Protein AF-A0A1N6HPN6-F1 (afdb_monomer_lite)

Foldseek 3Di:
DYDDDDDDDDDDDDPPDDDPPVVVVVVVVVVVVVVVVPPPDDDPVVVVVVVVVVVVVVVVVVVVVVVVVVVPDDDDDDDDDDDDDDDPDPVPVVVVVVVVVPVPPPPPDDPPPLFFFKKAKWFADAQDPDDLVNVQQLQVVFADDDDDLQDQKDKGKDPPVNPRGQWDDDPQKIKGKIKMKGFPDDPVNLVVVLVVVQVVVCVVVVHHDDPVRSVVSSVVSCRVCSSVTDIDMDIKMWMARSRLGIIIISDPDPVVVVVVVVSVCNRDPPRRIGHFAAPAQPQVLVLVCLLVVHDPPQKDFDQWWKWFAPPPPGDIDITDRHDRDNVVSNVSVVVRIITAWTWMDGNQAWIWIQGRRRMTHRIDGHVVLVVVQDPPQPDPVSSSNRVVCSNCVVVSVVVQVVRVSSVHTPVVVVVVVVVD

Radius of gyration: 30.9 Å; chains: 1; bounding box: 87×101×61 Å

Structure (mmCIF, N/CA/C/O backbone):
data_AF-A0A1N6HPN6-F1
#
_entry.id   AF-A0A1N6HPN6-F1
#
loop_
_atom_site.group_PDB
_atom_site.id
_atom_site.type_symbol
_atom_site.label_atom_id
_atom_site.label_alt_id
_atom_site.label_comp_id
_atom_site.label_asym_id
_atom_site.label_entity_id
_atom_site.label_seq_id
_atom_site.pdbx_PDB_ins_code
_atom_site.Cartn_x
_atom_site.Cartn_y
_atom_site.Cartn_z
_atom_site.occupancy
_atom_site.B_iso_or_equiv
_atom_site.auth_seq_id
_atom_site.auth_comp_id
_atom_site.auth_asym_id
_atom_site.auth_atom_id
_atom_site.pdbx_PDB_model_num
ATOM 1 N N . MET A 1 1 ? -48.524 -76.871 -8.755 1.00 36.19 1 MET A N 1
ATOM 2 C CA . MET A 1 1 ? -48.313 -77.148 -7.320 1.00 36.19 1 MET A CA 1
ATOM 3 C C . MET A 1 1 ? -47.974 -75.815 -6.684 1.00 36.19 1 MET A C 1
ATOM 5 O O . MET A 1 1 ? -47.022 -75.206 -7.129 1.00 36.19 1 MET A O 1
ATOM 9 N N . GLY A 1 2 ? -48.737 -75.224 -5.788 1.00 30.66 2 GLY A N 1
ATOM 10 C CA . GLY A 1 2 ? -49.851 -75.700 -4.989 1.00 30.66 2 GLY A CA 1
ATOM 11 C C . GLY A 1 2 ? -49.917 -74.746 -3.798 1.00 30.66 2 GLY A C 1
ATOM 12 O O . GLY A 1 2 ? -48.908 -74.622 -3.123 1.00 30.66 2 GLY A O 1
ATOM 13 N N . GLU A 1 3 ? -51.080 -74.102 -3.620 1.00 28.06 3 GLU A N 1
ATOM 14 C CA . GLU A 1 3 ? -51.637 -73.636 -2.331 1.00 28.06 3 GLU A CA 1
ATOM 15 C C . GLU A 1 3 ? -50.855 -72.577 -1.526 1.00 28.06 3 GLU A C 1
ATOM 17 O O . GLU A 1 3 ? -49.642 -72.507 -1.554 1.00 28.06 3 GLU A O 1
ATOM 22 N N . ASN A 1 4 ? -51.431 -71.698 -0.708 1.00 27.72 4 ASN A N 1
ATOM 23 C CA . ASN A 1 4 ? -52.776 -71.210 -0.383 1.00 27.72 4 ASN A CA 1
ATOM 24 C C . ASN A 1 4 ? -52.466 -69.878 0.358 1.00 27.72 4 ASN A C 1
ATOM 26 O O . ASN A 1 4 ? -51.587 -69.853 1.212 1.00 27.72 4 ASN A O 1
ATOM 30 N N . ARG A 1 5 ? -53.013 -68.712 -0.015 1.00 27.20 5 ARG A N 1
ATOM 31 C CA . ARG A 1 5 ? -54.228 -68.125 0.600 1.00 27.20 5 ARG A CA 1
ATOM 32 C C . ARG A 1 5 ? -54.176 -68.167 2.141 1.00 27.20 5 ARG A C 1
ATOM 34 O O . ARG A 1 5 ? -54.394 -69.228 2.711 1.00 27.20 5 ARG A O 1
ATOM 41 N N . ARG A 1 6 ? -53.937 -67.053 2.842 1.00 29.41 6 ARG A N 1
ATOM 42 C CA . ARG A 1 6 ? -54.926 -66.104 3.437 1.00 29.41 6 ARG A CA 1
ATOM 43 C C . ARG A 1 6 ? -54.195 -65.447 4.637 1.00 29.41 6 ARG A C 1
ATOM 45 O O . ARG A 1 6 ? -53.324 -66.096 5.192 1.00 29.41 6 ARG A O 1
ATOM 52 N N . ASP A 1 7 ? -54.444 -64.232 5.115 1.00 26.91 7 ASP A N 1
ATOM 53 C CA . ASP A 1 7 ? -55.637 -63.390 5.080 1.00 26.91 7 ASP A CA 1
ATOM 54 C C . ASP A 1 7 ? -55.260 -61.945 5.508 1.00 26.91 7 ASP A C 1
ATOM 56 O O . ASP A 1 7 ? -54.503 -61.796 6.459 1.00 26.91 7 ASP A O 1
ATOM 60 N N . ARG A 1 8 ? -55.883 -60.948 4.842 1.00 27.83 8 ARG A N 1
ATOM 61 C CA . ARG A 1 8 ? -56.354 -59.605 5.307 1.00 27.83 8 ARG A CA 1
ATOM 62 C C . ARG A 1 8 ? -55.318 -58.622 5.893 1.00 27.83 8 ARG A C 1
ATOM 64 O O . ARG A 1 8 ? -54.552 -58.973 6.764 1.00 27.83 8 ARG A O 1
ATOM 71 N N . GLY A 1 9 ? -55.274 -57.337 5.544 1.00 25.86 9 GLY A N 1
ATOM 72 C CA . GLY A 1 9 ? -56.288 -56.362 5.117 1.00 25.86 9 GLY A CA 1
ATOM 73 C C . GLY A 1 9 ? -55.718 -54.934 5.353 1.00 25.86 9 GLY A C 1
ATOM 74 O O . GLY A 1 9 ? -54.540 -54.836 5.660 1.00 25.86 9 GLY A O 1
ATOM 75 N N . PRO A 1 10 ? -56.488 -53.840 5.199 1.00 33.22 10 PRO A N 1
ATOM 76 C CA . PRO A 1 10 ? -56.170 -52.707 4.306 1.00 33.22 10 PRO A CA 1
ATOM 77 C C . PRO A 1 10 ? -55.667 -51.404 4.985 1.00 33.22 10 PRO A C 1
ATOM 79 O O . PRO A 1 10 ? -55.597 -51.339 6.204 1.00 33.22 10 PRO A O 1
ATOM 82 N N . ALA A 1 11 ? -55.462 -50.364 4.151 1.00 26.33 11 ALA A N 1
ATOM 83 C CA . ALA A 1 11 ? -55.149 -48.940 4.430 1.00 26.33 11 ALA A CA 1
ATOM 84 C C . ALA A 1 11 ? -53.634 -48.644 4.506 1.00 26.33 11 ALA A C 1
ATOM 86 O O . ALA A 1 11 ? -52.929 -49.265 5.280 1.00 26.33 11 ALA A O 1
ATOM 87 N N . LEU A 1 12 ? -52.998 -47.788 3.692 1.00 36.19 12 LEU A N 1
ATOM 88 C CA . LEU A 1 12 ? -53.419 -46.536 3.040 1.00 36.19 12 LEU A CA 1
ATOM 89 C C . LEU A 1 12 ? -54.070 -45.541 4.007 1.00 36.19 12 LEU A C 1
ATOM 91 O O . LEU A 1 12 ? -55.179 -45.076 3.779 1.00 36.19 12 LEU A O 1
ATOM 95 N N . GLN A 1 13 ? -53.358 -45.262 5.095 1.00 33.12 13 GLN A N 1
ATOM 96 C CA . GLN A 1 13 ? -53.254 -44.007 5.853 1.00 33.12 13 GLN A CA 1
ATOM 97 C C . GLN A 1 13 ? -52.327 -44.317 7.047 1.00 33.12 13 GLN A C 1
ATOM 99 O O . GLN A 1 13 ? -52.226 -45.475 7.425 1.00 33.12 13 GLN A O 1
ATOM 104 N N . ASP A 1 14 ? -51.608 -43.324 7.569 1.00 29.41 14 ASP A N 1
ATOM 105 C CA . ASP A 1 14 ? -50.598 -43.430 8.647 1.00 29.41 14 ASP A CA 1
ATOM 106 C C . ASP A 1 14 ? -49.154 -43.752 8.207 1.00 29.41 14 ASP A C 1
ATOM 108 O O . ASP A 1 14 ? -48.564 -44.766 8.561 1.00 29.41 14 ASP A O 1
ATOM 112 N N . PHE A 1 15 ? -48.541 -42.828 7.458 1.00 27.34 15 PHE A N 1
ATOM 113 C CA . PHE A 1 15 ? -47.074 -42.640 7.446 1.00 27.34 15 PHE A CA 1
ATOM 114 C C . PHE A 1 15 ? -46.704 -41.146 7.390 1.00 27.34 15 PHE A C 1
ATOM 116 O O . PHE A 1 15 ? -45.756 -40.717 6.737 1.00 27.34 15 PHE A O 1
ATOM 123 N N . LEU A 1 16 ? -47.508 -40.337 8.078 1.00 30.50 16 LEU A N 1
ATOM 124 C CA . LEU A 1 16 ? -47.209 -38.952 8.420 1.00 30.50 16 LEU A CA 1
ATOM 125 C C . LEU A 1 16 ? -47.443 -38.817 9.918 1.00 30.50 16 LEU A C 1
ATOM 127 O O . LEU A 1 16 ? -48.523 -38.398 10.305 1.00 30.50 16 LEU A O 1
ATOM 131 N N . LEU A 1 17 ? -46.488 -39.268 10.729 1.00 35.94 17 LEU A N 1
ATOM 132 C CA . LEU A 1 17 ? -46.284 -38.931 12.146 1.00 35.94 17 LEU A CA 1
ATOM 133 C C . LEU A 1 17 ? -45.116 -39.803 12.639 1.00 35.94 17 LEU A C 1
ATOM 135 O O . LEU A 1 17 ? -45.166 -41.014 12.461 1.00 35.94 17 LEU A O 1
ATOM 139 N N . PHE A 1 18 ? -44.112 -39.169 13.255 1.00 25.83 18 PHE A N 1
ATOM 140 C CA . PHE A 1 18 ? -42.723 -39.600 13.537 1.00 25.83 18 PHE A CA 1
ATOM 141 C C . PHE A 1 18 ? -41.719 -39.205 12.436 1.00 25.83 18 PHE A C 1
ATOM 143 O O . PHE A 1 18 ? -41.789 -39.704 11.323 1.00 25.83 18 PHE A O 1
ATOM 150 N N . ASP A 1 19 ? -40.759 -38.301 12.644 1.00 31.11 19 ASP A N 1
ATOM 151 C CA . ASP A 1 19 ? -40.188 -37.790 13.895 1.00 31.11 19 ASP A CA 1
ATOM 152 C C . ASP A 1 19 ? -39.853 -36.290 13.757 1.00 31.11 19 ASP A C 1
ATOM 154 O O . ASP A 1 19 ? -38.798 -35.886 13.273 1.00 31.11 19 ASP A O 1
ATOM 158 N N . SER A 1 20 ? -40.825 -35.450 14.125 1.00 30.67 20 SER A N 1
ATOM 159 C CA . SER A 1 20 ? -40.694 -33.994 14.268 1.00 30.67 20 SER A CA 1
ATOM 160 C C . SER A 1 20 ? -40.372 -33.580 15.710 1.00 30.67 20 SER A C 1
ATOM 162 O O . SER A 1 20 ? -40.267 -32.387 15.979 1.00 30.67 20 SER A O 1
ATOM 164 N N . ALA A 1 21 ? -40.241 -34.543 16.632 1.00 33.97 21 ALA A N 1
ATOM 165 C CA . ALA A 1 21 ? -40.061 -34.292 18.060 1.00 33.97 21 ALA A CA 1
ATOM 166 C C . ALA A 1 21 ? -38.585 -34.055 18.425 1.00 33.97 21 ALA A C 1
ATOM 168 O O . ALA A 1 21 ? -38.277 -33.180 19.229 1.00 33.97 21 ALA A O 1
ATOM 169 N N . GLN A 1 22 ? -37.644 -34.740 17.765 1.00 33.50 22 GLN A N 1
ATOM 170 C CA . GLN A 1 22 ? -36.213 -34.525 18.035 1.00 33.50 22 GLN A CA 1
ATOM 171 C C . GLN A 1 22 ? -35.651 -33.227 17.431 1.00 33.50 22 GLN A C 1
ATOM 173 O O . GLN A 1 22 ? -34.689 -32.662 17.946 1.00 33.50 22 GLN A O 1
ATOM 178 N N . VAL A 1 23 ? -36.275 -32.708 16.368 1.00 33.47 23 VAL A N 1
ATOM 179 C CA . VAL A 1 23 ? -35.916 -31.403 15.782 1.00 33.47 23 VAL A CA 1
ATOM 180 C C . VAL A 1 23 ? -36.544 -30.249 16.574 1.00 33.47 23 VAL A C 1
ATOM 182 O O . VAL A 1 23 ? -35.951 -29.172 16.654 1.00 33.47 23 VAL A O 1
ATOM 185 N N . SER A 1 24 ? -37.705 -30.461 17.210 1.00 32.69 24 SER A N 1
ATOM 186 C CA . SER A 1 24 ? -38.318 -29.443 18.069 1.00 32.69 24 SER A CA 1
ATOM 187 C C . SER A 1 24 ? -37.539 -29.219 19.364 1.00 32.69 24 SER A C 1
ATOM 189 O O . SER A 1 24 ? -37.390 -28.059 19.748 1.00 32.69 24 SER A O 1
ATOM 191 N N . ASP A 1 25 ? -36.972 -30.270 19.968 1.00 33.78 25 ASP A N 1
ATOM 192 C CA . ASP A 1 25 ? -36.223 -30.167 21.232 1.00 33.78 25 ASP A CA 1
ATOM 193 C C . ASP A 1 25 ? -34.905 -29.394 21.069 1.00 33.78 25 ASP A C 1
ATOM 195 O O . ASP A 1 25 ? -34.678 -28.423 21.792 1.00 33.78 25 ASP A O 1
ATOM 199 N N . LEU A 1 26 ? -34.116 -29.692 20.029 1.00 32.66 26 LEU A N 1
ATOM 200 C CA . LEU A 1 26 ? -32.890 -28.945 19.696 1.00 32.66 26 LEU A CA 1
ATOM 201 C C . LEU A 1 26 ? -33.168 -27.482 19.310 1.00 32.66 26 LEU A C 1
ATOM 203 O O . LEU A 1 26 ? -32.359 -26.597 19.581 1.00 32.66 26 LEU A O 1
ATOM 207 N N . SER A 1 27 ? -34.328 -27.202 18.703 1.00 36.03 27 SER A N 1
ATOM 208 C CA . SER A 1 27 ? -34.744 -25.824 18.418 1.00 36.03 27 SER A CA 1
ATOM 209 C C . SER A 1 27 ? -35.215 -25.082 19.672 1.00 36.03 27 SER A C 1
ATOM 211 O O . SER A 1 27 ? -35.110 -23.860 19.728 1.00 36.03 27 SER A O 1
ATOM 213 N N . SER A 1 28 ? -35.734 -25.797 20.675 1.00 34.75 28 SER A N 1
ATOM 214 C CA . SER A 1 28 ? -36.243 -25.210 21.916 1.00 34.75 28 SER A CA 1
ATOM 215 C C . SER A 1 28 ? -35.120 -24.822 22.880 1.00 34.75 28 SER A C 1
ATOM 217 O O . SER A 1 28 ? -35.205 -23.761 23.496 1.00 34.75 28 SER A O 1
ATOM 219 N N . GLU A 1 29 ? -34.032 -25.598 22.922 1.00 38.34 29 GLU A N 1
ATOM 220 C CA . GLU A 1 29 ? -32.831 -25.282 23.706 1.00 38.34 29 GLU A CA 1
ATOM 221 C C . GLU A 1 29 ? -32.075 -24.086 23.109 1.00 38.34 29 GLU A C 1
ATOM 223 O O . GLU A 1 29 ? -31.783 -23.133 23.826 1.00 38.34 29 GLU A O 1
ATOM 228 N N . LEU A 1 30 ? -31.897 -24.042 21.780 1.00 36.31 30 LEU A N 1
ATOM 229 C CA . LEU A 1 30 ? -31.347 -22.869 21.078 1.00 36.31 30 LEU A CA 1
ATOM 230 C C . LEU A 1 30 ? -32.235 -21.624 21.230 1.00 36.31 30 LEU A C 1
ATOM 232 O O . LEU A 1 30 ? -31.726 -20.516 21.372 1.00 36.31 30 LEU A O 1
ATOM 236 N N . ARG A 1 31 ? -33.566 -21.782 21.253 1.00 33.94 31 ARG A N 1
ATOM 237 C CA . ARG A 1 31 ? -34.498 -20.675 21.530 1.00 33.94 31 ARG A CA 1
ATOM 238 C C . ARG A 1 31 ? -34.437 -20.208 22.980 1.00 33.94 31 ARG A C 1
ATOM 240 O O . ARG A 1 31 ? -34.591 -19.015 23.198 1.00 33.94 31 ARG A O 1
ATOM 247 N N . GLN A 1 32 ? -34.216 -21.089 23.956 1.00 36.88 32 GLN A N 1
ATOM 248 C CA . GLN A 1 32 ? -34.029 -20.687 25.353 1.00 36.88 32 GLN A CA 1
ATOM 249 C C . GLN A 1 32 ? -32.686 -19.989 25.570 1.00 36.88 32 GLN A C 1
ATOM 251 O O . GLN A 1 32 ? -32.647 -18.999 26.294 1.00 36.88 32 GLN A O 1
ATOM 256 N N . GLU A 1 33 ? -31.617 -20.430 24.907 1.00 36.09 33 GLU A N 1
ATOM 257 C CA . GLU A 1 33 ? -30.289 -19.814 25.012 1.00 36.09 33 GLU A CA 1
ATOM 258 C C . GLU A 1 33 ? -30.236 -18.441 24.314 1.00 36.09 33 GLU A C 1
ATOM 260 O O . GLU A 1 33 ? -29.724 -17.472 24.880 1.00 36.09 33 GLU A O 1
ATOM 265 N N . VAL A 1 34 ? -30.884 -18.314 23.148 1.00 35.84 34 VAL A N 1
ATOM 266 C CA . VAL A 1 34 ? -31.079 -17.030 22.456 1.00 35.84 34 VAL A CA 1
ATOM 267 C C . VAL A 1 34 ? -32.047 -16.129 23.235 1.00 35.84 34 VAL A C 1
ATOM 269 O O . VAL A 1 34 ? -31.750 -14.953 23.425 1.00 35.84 34 VAL A O 1
ATOM 272 N N . ALA A 1 35 ? -33.155 -16.639 23.787 1.00 33.97 35 ALA A N 1
ATOM 273 C CA . ALA A 1 35 ? -34.088 -15.838 24.594 1.00 33.97 35 ALA A CA 1
ATOM 274 C C . ALA A 1 35 ? -33.480 -15.359 25.927 1.00 33.97 35 ALA A C 1
ATOM 276 O O . ALA A 1 35 ? -33.762 -14.240 26.352 1.00 33.97 35 ALA A O 1
ATOM 277 N N . LEU A 1 36 ? -32.598 -16.148 26.554 1.00 36.84 36 LEU A N 1
ATOM 278 C CA . LEU A 1 36 ? -31.850 -15.742 27.751 1.00 36.84 36 LEU A CA 1
ATOM 279 C C . LEU A 1 36 ? -30.813 -14.645 27.453 1.00 36.84 36 LEU A C 1
ATOM 281 O O . LEU A 1 36 ? -30.516 -13.844 28.338 1.00 36.84 36 LEU A O 1
ATOM 285 N N . GLN A 1 37 ? -30.317 -14.551 26.214 1.00 36.16 37 GLN A N 1
ATOM 286 C CA . GLN A 1 37 ? -29.454 -13.453 25.752 1.00 36.16 37 GLN A CA 1
ATOM 287 C C . GLN A 1 37 ? -30.226 -12.248 25.172 1.00 36.16 37 GLN A C 1
ATOM 289 O O . GLN A 1 37 ? -29.636 -11.183 24.995 1.00 36.16 37 GLN A O 1
ATOM 294 N N . THR A 1 38 ? -31.540 -12.367 24.936 1.00 32.62 38 THR A N 1
ATOM 295 C CA . THR A 1 38 ? -32.367 -11.336 24.264 1.00 32.62 38 THR A CA 1
ATOM 296 C C . THR A 1 38 ? -33.206 -10.475 25.225 1.00 32.62 38 THR A C 1
ATOM 298 O O . THR A 1 38 ? -33.993 -9.642 24.791 1.00 32.62 38 THR A O 1
ATOM 301 N N . LEU A 1 39 ? -33.008 -10.552 26.545 1.00 31.59 39 LEU A N 1
ATOM 302 C CA . LEU A 1 39 ? -33.746 -9.715 27.515 1.00 31.59 39 LEU A CA 1
ATOM 303 C C . LEU A 1 39 ? -33.345 -8.215 27.551 1.00 31.59 39 LEU A C 1
ATOM 305 O O . LEU A 1 39 ? -33.548 -7.554 28.567 1.00 31.59 39 LEU A O 1
ATOM 309 N N . VAL A 1 40 ? -32.790 -7.639 26.473 1.00 38.69 40 VAL A N 1
ATOM 310 C CA . VAL A 1 40 ? -32.398 -6.206 26.424 1.00 38.69 40 VAL A CA 1
ATOM 311 C C . VAL A 1 40 ? -32.858 -5.471 25.149 1.00 38.69 40 VAL A C 1
ATOM 313 O O . VAL A 1 40 ? -32.555 -4.292 24.980 1.00 38.69 40 VAL A O 1
ATOM 316 N N . PHE A 1 41 ? -33.626 -6.097 24.253 1.00 33.41 41 PHE A N 1
ATOM 317 C CA . PHE A 1 41 ? -34.108 -5.420 23.041 1.00 33.41 41 PHE A CA 1
ATOM 318 C C . PHE A 1 41 ? -35.591 -5.694 22.794 1.00 33.41 41 PHE A C 1
ATOM 320 O O . PHE A 1 41 ? -35.979 -6.804 22.451 1.00 33.41 41 PHE A O 1
ATOM 327 N N . ASP A 1 42 ? -36.403 -4.655 22.972 1.00 31.78 42 ASP A N 1
ATOM 328 C CA . ASP A 1 42 ? -37.868 -4.700 22.939 1.00 31.78 42 ASP A CA 1
ATOM 329 C C . ASP A 1 42 ? -38.410 -4.208 21.581 1.00 31.78 42 ASP A C 1
ATOM 331 O O . ASP A 1 42 ? -39.274 -3.338 21.518 1.00 31.78 42 ASP A O 1
ATOM 335 N N . ASP A 1 43 ? -37.856 -4.706 20.466 1.00 37.84 43 ASP A N 1
ATOM 336 C CA . ASP A 1 43 ? -38.357 -4.334 19.137 1.00 37.84 43 ASP A CA 1
ATOM 337 C C . ASP A 1 43 ? -38.180 -5.452 18.093 1.00 37.84 43 ASP A C 1
ATOM 339 O O . ASP A 1 43 ? -37.071 -5.777 17.657 1.00 37.84 43 ASP A O 1
ATOM 343 N N . ALA A 1 44 ? -39.299 -6.059 17.686 1.00 35.28 44 ALA A N 1
ATOM 344 C CA . ALA A 1 44 ? -39.351 -7.227 16.801 1.00 35.28 44 ALA A CA 1
ATOM 345 C C . ALA A 1 44 ? -38.849 -6.943 15.371 1.00 35.28 44 ALA A C 1
ATOM 347 O O . ALA A 1 44 ? -38.465 -7.867 14.660 1.00 35.28 44 ALA A O 1
ATOM 348 N N . ALA A 1 45 ? -38.793 -5.672 14.960 1.00 36.81 45 ALA A N 1
ATOM 349 C CA . ALA A 1 45 ? -38.325 -5.277 13.631 1.00 36.81 45 ALA A CA 1
ATOM 350 C C . ALA A 1 45 ? -36.797 -5.397 13.455 1.00 36.81 45 ALA A C 1
ATOM 352 O O . ALA A 1 45 ? -36.322 -5.591 12.339 1.00 36.81 45 ALA A O 1
ATOM 353 N N . VAL A 1 46 ? -36.023 -5.321 14.545 1.00 38.91 46 VAL A N 1
ATOM 354 C CA . VAL A 1 46 ? -34.551 -5.433 14.508 1.00 38.91 46 VAL A CA 1
ATOM 355 C C . VAL A 1 46 ? -34.106 -6.894 14.369 1.00 38.91 46 VAL A C 1
ATOM 357 O O . VAL A 1 46 ? -33.059 -7.172 13.787 1.00 38.91 46 VAL A O 1
ATOM 360 N N . LEU A 1 47 ? -34.917 -7.837 14.855 1.00 34.72 47 LEU A N 1
ATOM 361 C CA . LEU A 1 47 ? -34.630 -9.272 14.783 1.00 34.72 47 LEU A CA 1
ATOM 362 C C . LEU A 1 47 ? -34.743 -9.809 13.347 1.00 34.72 47 LEU A C 1
ATOM 364 O O . LEU A 1 47 ? -33.852 -10.533 12.910 1.00 34.72 47 LEU A O 1
ATOM 368 N N . ASP A 1 48 ? -35.751 -9.380 12.581 1.00 35.84 48 ASP A N 1
ATOM 369 C CA . ASP A 1 48 ? -35.939 -9.818 11.188 1.00 35.84 48 ASP A CA 1
ATOM 370 C C . ASP A 1 48 ? -34.832 -9.303 10.242 1.00 35.84 48 ASP A C 1
ATOM 372 O O . ASP A 1 48 ? -34.440 -9.988 9.293 1.00 35.84 48 ASP A O 1
ATOM 376 N N . GLU A 1 49 ? -34.287 -8.110 10.502 1.00 40.78 49 GLU A N 1
ATOM 377 C CA . GLU A 1 49 ? -33.243 -7.498 9.668 1.00 40.78 49 GLU A CA 1
ATOM 378 C C . GLU A 1 49 ? -31.856 -8.111 9.948 1.00 40.78 49 GLU A C 1
ATOM 380 O O . GLU A 1 49 ? -31.095 -8.399 9.020 1.00 40.78 49 GLU A O 1
ATOM 385 N N . VAL A 1 50 ? -31.565 -8.425 11.217 1.00 37.16 50 VAL A N 1
ATOM 386 C CA . VAL A 1 50 ? -30.348 -9.149 11.625 1.00 37.16 50 VAL A CA 1
ATOM 387 C C . VAL A 1 50 ? -30.388 -10.609 11.162 1.00 37.16 50 VAL A C 1
ATOM 389 O O . VAL A 1 50 ? -29.372 -11.134 10.700 1.00 37.16 50 VAL A O 1
ATOM 392 N N . GLU A 1 51 ? -31.551 -11.263 11.211 1.00 37.81 51 GLU A N 1
ATOM 393 C CA . GLU A 1 51 ? -31.713 -12.640 10.738 1.00 37.81 51 GLU A CA 1
ATOM 394 C C . GLU A 1 51 ? -31.572 -12.748 9.208 1.00 37.81 51 GLU A C 1
ATOM 396 O O . GLU A 1 51 ? -30.954 -13.694 8.708 1.00 37.81 51 GLU A O 1
ATOM 401 N N . MET A 1 52 ? -32.023 -11.742 8.448 1.00 38.34 52 MET A N 1
ATOM 402 C CA . MET A 1 52 ? -31.758 -11.665 7.006 1.00 38.34 52 MET A CA 1
ATOM 403 C C . MET A 1 52 ? -30.267 -11.532 6.677 1.00 38.34 52 MET A C 1
ATOM 405 O O . MET A 1 52 ? -29.779 -12.261 5.806 1.00 38.34 52 MET A O 1
ATOM 409 N N . GLU A 1 53 ? -29.524 -10.656 7.361 1.00 41.12 53 GLU A N 1
ATOM 410 C CA . GLU A 1 53 ? -28.084 -10.502 7.107 1.00 41.12 53 GLU A CA 1
ATOM 411 C C . GLU A 1 53 ? -27.293 -11.755 7.510 1.00 41.12 53 GLU A C 1
ATOM 413 O O . GLU A 1 53 ? -26.394 -12.188 6.780 1.00 41.12 53 GLU A O 1
ATOM 418 N N . PHE A 1 54 ? -27.677 -12.418 8.605 1.00 38.16 54 PHE A N 1
ATOM 419 C CA . PHE A 1 54 ? -27.047 -13.669 9.033 1.00 38.16 54 PHE A CA 1
ATOM 420 C C . PHE A 1 54 ? -27.293 -14.807 8.030 1.00 38.16 54 PHE A C 1
ATOM 422 O O . PHE A 1 54 ? -26.373 -15.555 7.687 1.00 38.16 54 PHE A O 1
ATOM 429 N N . GLN A 1 55 ? -28.504 -14.901 7.472 1.00 37.03 55 GLN A N 1
ATOM 430 C CA . GLN A 1 55 ? -28.835 -15.844 6.398 1.00 37.03 55 GLN A CA 1
ATOM 431 C C . GLN A 1 55 ? -28.082 -15.536 5.095 1.00 37.03 55 GLN A C 1
ATOM 433 O O . GLN A 1 55 ? -27.729 -16.452 4.346 1.00 37.03 55 GLN A O 1
ATOM 438 N N . GLN A 1 56 ? -27.793 -14.266 4.818 1.00 35.41 56 GLN A N 1
ATOM 439 C CA . GLN A 1 56 ? -27.039 -13.842 3.640 1.00 35.41 56 GLN A CA 1
ATOM 440 C C . GLN A 1 56 ? -25.548 -14.189 3.766 1.00 35.41 56 GLN A C 1
ATOM 442 O O . GLN A 1 56 ? -24.963 -14.731 2.823 1.00 35.41 56 GLN A O 1
ATOM 447 N N . ILE A 1 57 ? -24.966 -14.002 4.953 1.00 37.09 57 ILE A N 1
ATOM 448 C CA . ILE A 1 57 ? -23.610 -14.457 5.284 1.00 37.09 57 ILE A CA 1
ATOM 449 C C . ILE A 1 57 ? -23.539 -15.989 5.225 1.00 37.09 57 ILE A C 1
ATOM 451 O O . ILE A 1 57 ? -22.657 -16.537 4.568 1.00 37.09 57 ILE A O 1
ATOM 455 N N . TYR A 1 58 ? -24.514 -16.703 5.797 1.00 36.59 58 TYR A N 1
ATOM 456 C CA . TYR A 1 58 ? -24.558 -18.169 5.768 1.00 36.59 58 TYR A CA 1
ATOM 457 C C . TYR A 1 58 ? -24.663 -18.735 4.339 1.00 36.59 58 TYR A C 1
ATOM 459 O O . TYR A 1 58 ? -23.996 -19.718 4.005 1.00 36.59 58 TYR A O 1
ATOM 467 N N . ARG A 1 59 ? -25.435 -18.095 3.448 1.00 34.28 59 ARG A N 1
ATOM 468 C CA . ARG A 1 59 ? -25.520 -18.473 2.023 1.00 34.28 59 ARG A CA 1
ATOM 469 C C . ARG A 1 59 ? -24.205 -18.252 1.273 1.00 34.28 59 ARG A C 1
ATOM 471 O O . ARG A 1 59 ? -23.843 -19.099 0.458 1.00 34.28 59 ARG A O 1
ATOM 478 N N . LEU A 1 60 ? -23.477 -17.172 1.560 1.00 34.84 60 LEU A N 1
ATOM 479 C CA . LEU A 1 60 ? -22.172 -16.886 0.946 1.00 34.84 60 LEU A CA 1
ATOM 480 C C . LEU A 1 60 ? -21.096 -17.881 1.408 1.00 34.84 60 LEU A C 1
ATOM 482 O O . LEU A 1 60 ? -20.333 -18.396 0.588 1.00 34.84 60 LEU A O 1
ATOM 486 N N . THR A 1 61 ? -21.094 -18.243 2.691 1.00 36.56 61 THR A N 1
ATOM 487 C CA . THR A 1 61 ? -20.170 -19.243 3.248 1.00 36.56 61 THR A CA 1
ATOM 488 C C . THR A 1 61 ? -20.485 -20.650 2.731 1.00 36.56 61 THR A C 1
ATOM 490 O O . THR A 1 61 ? -19.577 -21.414 2.398 1.00 36.56 61 THR A O 1
ATOM 493 N N . ARG A 1 62 ? -21.773 -20.984 2.563 1.00 31.94 62 ARG A N 1
ATOM 494 C CA . ARG A 1 62 ? -22.216 -22.264 1.991 1.00 31.94 62 ARG A CA 1
ATOM 495 C C . ARG A 1 62 ? -21.912 -22.374 0.493 1.00 31.94 62 ARG A C 1
ATOM 497 O O . ARG A 1 62 ? -21.526 -23.451 0.050 1.00 31.94 62 ARG A O 1
ATOM 504 N N . ALA A 1 63 ? -22.018 -21.285 -0.272 1.00 33.12 63 ALA A N 1
ATOM 505 C CA . ALA A 1 63 ? -21.623 -21.249 -1.684 1.00 33.12 63 ALA A CA 1
ATOM 506 C C . ALA A 1 63 ? -20.104 -21.432 -1.865 1.00 33.12 63 ALA A C 1
ATOM 508 O O . ALA A 1 63 ? -19.673 -22.163 -2.756 1.00 33.12 63 ALA A O 1
ATOM 509 N N . SER A 1 64 ? -19.300 -20.845 -0.971 1.00 31.95 64 SER A N 1
ATOM 510 C CA . SER A 1 64 ? -17.841 -21.011 -0.956 1.00 31.95 64 SER A CA 1
ATOM 511 C C . SER A 1 64 ? -17.421 -22.454 -0.625 1.00 31.95 64 SER A C 1
ATOM 513 O O . SER A 1 64 ? -16.587 -23.036 -1.320 1.00 31.95 64 SER A O 1
ATOM 515 N N . MET A 1 65 ? -18.074 -23.093 0.356 1.00 29.97 65 MET A N 1
ATOM 516 C CA . MET A 1 65 ? -17.829 -24.508 0.675 1.00 29.97 65 MET A CA 1
ATOM 517 C C . MET A 1 65 ? -18.288 -25.468 -0.435 1.00 29.97 65 MET A C 1
ATOM 519 O O . MET A 1 65 ? -17.613 -26.463 -0.695 1.00 29.97 65 MET A O 1
ATOM 523 N N . PHE A 1 66 ? -19.392 -25.169 -1.132 1.00 29.73 66 PHE A N 1
ATOM 524 C CA . PHE A 1 66 ? -19.875 -26.002 -2.242 1.00 29.73 66 PHE A CA 1
ATOM 525 C C . PHE A 1 66 ? -18.964 -25.932 -3.477 1.00 29.73 66 PHE A C 1
ATOM 527 O O . PHE A 1 66 ? -18.756 -26.951 -4.136 1.00 29.73 66 PHE A O 1
ATOM 534 N N . CYS A 1 67 ? -18.389 -24.762 -3.777 1.00 31.77 67 CYS A N 1
ATOM 535 C CA . CYS A 1 67 ? -17.406 -24.619 -4.854 1.00 31.77 67 CYS A CA 1
ATOM 536 C C . CYS A 1 67 ? -16.106 -25.370 -4.549 1.00 31.77 67 CYS A C 1
ATOM 538 O O . CYS A 1 67 ? -15.565 -26.023 -5.437 1.00 31.77 67 CYS A O 1
ATOM 540 N N . ASN A 1 68 ? -15.638 -25.344 -3.298 1.00 30.84 68 ASN A N 1
ATOM 541 C CA . ASN A 1 68 ? -14.388 -26.006 -2.926 1.00 30.84 68 ASN A CA 1
ATOM 542 C C . ASN A 1 68 ? -14.520 -27.545 -2.899 1.00 30.84 68 ASN A C 1
ATOM 544 O O . ASN A 1 68 ? -13.610 -28.259 -3.313 1.00 30.84 68 ASN A O 1
ATOM 548 N N . TRP A 1 69 ? -15.694 -28.069 -2.519 1.00 29.28 69 TRP A N 1
ATOM 549 C CA . TRP A 1 69 ? -15.973 -29.511 -2.558 1.00 29.28 69 TRP A CA 1
ATOM 550 C C . TRP A 1 69 ? -16.083 -30.064 -3.990 1.00 29.28 69 TRP A C 1
ATOM 552 O O . TRP A 1 69 ? -15.600 -31.158 -4.273 1.00 29.28 69 TRP A O 1
ATOM 562 N N . LYS A 1 70 ? -16.643 -29.293 -4.935 1.00 28.00 70 LYS A N 1
ATOM 563 C CA . LYS A 1 70 ? -16.805 -29.737 -6.333 1.00 28.00 70 LYS A CA 1
ATOM 564 C C . LYS A 1 70 ? -15.485 -29.813 -7.115 1.00 28.00 70 LYS A C 1
ATOM 566 O O . LYS A 1 70 ? -15.406 -30.574 -8.072 1.00 28.00 70 LYS A O 1
ATOM 571 N N . VAL A 1 71 ? -14.467 -29.051 -6.708 1.00 35.38 71 VAL A N 1
ATOM 572 C CA . VAL A 1 71 ? -13.140 -29.021 -7.354 1.00 35.38 71 VAL A CA 1
ATOM 573 C C . VAL A 1 71 ? -12.229 -30.154 -6.859 1.00 35.38 71 VAL A C 1
ATOM 575 O O . VAL A 1 71 ? -11.369 -30.606 -7.605 1.00 35.38 71 VAL A O 1
ATOM 578 N N . HIS A 1 72 ? -12.444 -30.669 -5.645 1.00 34.12 72 HIS A N 1
ATOM 579 C CA . HIS A 1 72 ? -11.538 -31.644 -5.024 1.00 34.12 72 HIS A CA 1
ATOM 580 C C . HIS A 1 72 ? -11.952 -33.119 -5.144 1.00 34.12 72 HIS A C 1
ATOM 582 O O . HIS A 1 72 ? -11.164 -33.980 -4.765 1.00 34.12 72 HIS A O 1
ATOM 588 N N . SER A 1 73 ? -13.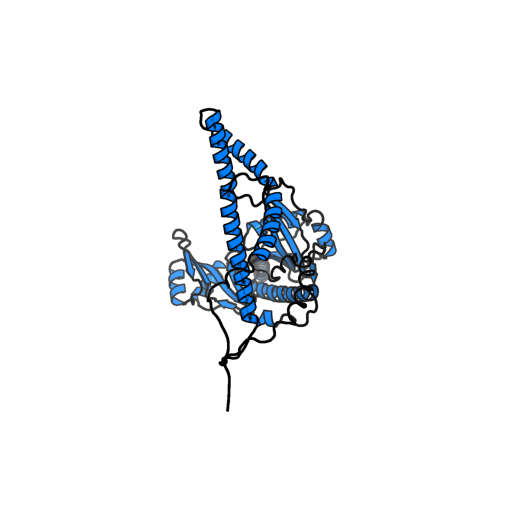155 -33.451 -5.636 1.00 33.03 73 SER A N 1
ATOM 589 C CA . SER A 1 73 ? -13.647 -34.838 -5.529 1.00 33.03 73 SER A CA 1
ATOM 590 C C . SER A 1 73 ? -13.609 -35.711 -6.789 1.00 33.03 73 SER A C 1
ATOM 592 O O . SER A 1 73 ? -13.630 -36.917 -6.595 1.00 33.03 73 SER A O 1
ATOM 594 N N . TYR A 1 74 ? -13.486 -35.208 -8.030 1.00 28.36 74 TYR A N 1
ATOM 595 C CA . TYR A 1 74 ? -13.369 -36.092 -9.217 1.00 28.36 74 TYR A CA 1
ATOM 596 C C . TYR A 1 74 ? -12.707 -35.422 -10.442 1.00 28.36 74 TYR A C 1
ATOM 598 O O . TYR A 1 74 ? -13.392 -34.705 -11.176 1.00 28.36 74 TYR A O 1
ATOM 606 N N . PRO A 1 75 ? -11.423 -35.689 -10.752 1.00 34.47 75 PRO A N 1
ATOM 607 C CA . PRO A 1 75 ? -10.876 -35.456 -12.078 1.00 34.47 75 PRO A CA 1
ATOM 608 C C . PRO A 1 75 ? -11.035 -36.747 -12.898 1.00 34.47 75 PRO A C 1
ATOM 610 O O . PRO A 1 75 ? -10.438 -37.768 -12.577 1.00 34.47 75 PRO A O 1
ATOM 613 N N . ASN A 1 76 ? -11.826 -36.690 -13.969 1.00 34.16 76 ASN A N 1
ATOM 614 C CA . ASN A 1 76 ? -12.035 -37.751 -14.967 1.00 34.16 76 ASN A CA 1
ATOM 615 C C . ASN A 1 76 ? -12.881 -38.962 -14.531 1.00 34.16 76 ASN A C 1
ATOM 617 O O . ASN A 1 76 ? -12.357 -39.938 -14.010 1.00 34.16 76 ASN A O 1
ATOM 621 N N . GLN A 1 77 ? -14.171 -38.938 -14.881 1.00 26.88 77 GLN A N 1
ATOM 622 C CA . GLN A 1 77 ? -14.883 -40.054 -15.530 1.00 26.88 77 GLN A CA 1
ATOM 623 C C . GLN A 1 77 ? -16.320 -39.614 -15.853 1.00 26.88 77 GLN A C 1
ATOM 625 O O . GLN A 1 77 ? -17.148 -39.417 -14.968 1.00 26.88 77 GLN A O 1
ATOM 630 N N . CYS A 1 78 ? -16.607 -39.430 -17.142 1.00 27.70 78 CYS A N 1
ATOM 631 C CA . CYS A 1 78 ? -17.962 -39.545 -17.666 1.00 27.70 78 CYS A CA 1
ATOM 632 C C . CYS A 1 78 ? -18.159 -41.015 -18.018 1.00 27.70 78 CYS A C 1
ATOM 634 O O . CYS A 1 78 ? -17.525 -41.463 -18.962 1.00 27.70 78 CYS A O 1
ATOM 636 N N . GLU A 1 79 ? -19.010 -41.733 -17.292 1.00 24.61 79 GLU A N 1
ATOM 637 C CA . GLU A 1 79 ? -19.853 -42.787 -17.859 1.00 24.61 79 GLU A CA 1
ATOM 638 C C . GLU A 1 79 ? -20.912 -43.229 -16.841 1.00 24.61 79 GLU A C 1
ATOM 640 O O . GLU A 1 79 ? -20.741 -43.156 -15.627 1.00 24.61 79 GLU A O 1
ATOM 645 N N . SER A 1 80 ? -22.067 -43.577 -17.391 1.00 33.38 80 SER A N 1
ATOM 646 C CA . SER A 1 80 ? -23.308 -43.983 -16.742 1.00 33.38 80 SER A CA 1
ATOM 647 C C . SER A 1 80 ? -23.162 -45.216 -15.853 1.00 33.38 80 SER A C 1
ATOM 649 O O . SER A 1 80 ? -22.606 -46.195 -16.331 1.00 33.38 80 SER A O 1
ATOM 651 N N . GLU A 1 81 ? -23.795 -45.236 -14.672 1.00 25.14 81 GLU A N 1
ATOM 652 C CA . GLU A 1 81 ? -24.583 -46.388 -14.194 1.00 25.14 81 GLU A CA 1
ATOM 653 C C . GLU A 1 81 ? -25.331 -46.113 -12.874 1.00 25.14 81 GLU A C 1
ATOM 655 O O . GLU A 1 81 ? -24.928 -45.319 -12.027 1.00 25.14 81 GLU A O 1
ATOM 660 N N . ILE A 1 82 ? -26.486 -46.764 -12.753 1.00 31.20 82 ILE A N 1
ATOM 661 C CA . ILE A 1 82 ? -27.472 -46.704 -11.668 1.00 31.20 82 ILE A CA 1
ATOM 662 C C . ILE A 1 82 ? -27.050 -47.678 -10.559 1.00 31.20 82 ILE A C 1
ATOM 664 O O . ILE A 1 82 ? -26.861 -48.847 -10.873 1.00 31.20 82 ILE A O 1
ATOM 668 N N . PHE A 1 83 ? -27.017 -47.276 -9.277 1.00 24.47 83 PHE A N 1
ATOM 669 C CA . PHE A 1 83 ? -26.960 -48.234 -8.155 1.00 24.47 83 PHE A CA 1
ATOM 670 C C . PHE A 1 83 ? -27.755 -47.803 -6.903 1.00 24.47 83 PHE A C 1
ATOM 672 O O . PHE A 1 83 ? -27.739 -46.653 -6.472 1.00 24.47 83 PHE A O 1
ATOM 679 N N . THR A 1 84 ? -28.479 -48.784 -6.355 1.00 28.67 84 THR A N 1
ATOM 680 C CA . THR A 1 84 ? -29.428 -48.787 -5.222 1.00 28.67 84 THR A CA 1
ATOM 681 C C . THR A 1 84 ? -28.773 -48.824 -3.825 1.00 28.67 84 THR A C 1
ATOM 683 O O . THR A 1 84 ? -27.618 -49.230 -3.714 1.00 28.67 84 THR A O 1
ATOM 686 N N . PRO A 1 85 ? -29.500 -48.484 -2.732 1.00 28.92 85 PRO A N 1
ATOM 687 C CA . PRO A 1 85 ? -28.920 -48.295 -1.402 1.00 28.92 85 PRO A CA 1
ATOM 688 C C . PRO A 1 85 ? -28.986 -49.562 -0.532 1.00 28.92 85 PRO A C 1
ATOM 690 O O . PRO A 1 85 ? -30.069 -50.024 -0.181 1.00 28.92 85 PRO A O 1
ATOM 693 N N . ALA A 1 86 ? -27.836 -50.087 -0.102 1.00 25.78 86 ALA A N 1
ATOM 694 C CA . ALA A 1 86 ? -27.764 -51.056 0.994 1.00 25.78 86 ALA A CA 1
ATOM 695 C C . ALA A 1 86 ? -26.384 -51.034 1.672 1.00 25.78 86 ALA A C 1
ATOM 697 O O . ALA A 1 86 ? -25.467 -51.681 1.188 1.00 25.78 86 ALA A O 1
ATOM 698 N N . SER A 1 87 ? -26.261 -50.292 2.785 1.00 27.33 87 SER A N 1
ATOM 699 C CA . SER A 1 87 ? -25.485 -50.646 4.000 1.00 27.33 87 SER A CA 1
ATOM 700 C C . SER A 1 87 ? -25.230 -49.411 4.891 1.00 27.33 87 SER A C 1
ATOM 702 O O . SER A 1 87 ? -24.096 -48.971 5.071 1.00 27.33 87 SER A O 1
ATOM 704 N N . HIS A 1 88 ? -26.280 -48.838 5.486 1.00 34.81 88 HIS A N 1
ATOM 705 C CA . HIS A 1 88 ? -26.149 -47.834 6.551 1.00 34.81 88 HIS A CA 1
ATOM 706 C C . HIS A 1 88 ? -26.326 -48.505 7.917 1.00 34.81 88 HIS A C 1
ATOM 708 O O . HIS A 1 88 ? -27.419 -48.528 8.466 1.00 34.81 88 HIS A O 1
ATOM 714 N N . ALA A 1 89 ? -25.251 -49.078 8.460 1.00 32.09 89 ALA A N 1
ATOM 715 C CA . ALA A 1 89 ? -25.212 -49.484 9.872 1.00 32.09 89 ALA A CA 1
ATOM 716 C C . ALA A 1 89 ? -23.822 -49.372 10.526 1.00 32.09 89 ALA A C 1
ATOM 718 O O . ALA A 1 89 ? -23.684 -49.683 11.701 1.00 32.09 89 ALA A O 1
ATOM 719 N N . SER A 1 90 ? -22.799 -48.877 9.815 1.00 32.62 90 SER A N 1
ATOM 720 C CA . SER A 1 90 ? -21.451 -48.697 10.385 1.00 32.62 90 SER A CA 1
ATOM 721 C C . SER A 1 90 ? -20.910 -47.262 10.303 1.00 32.62 90 SER A C 1
ATOM 723 O O . SER A 1 90 ? -19.769 -47.020 10.681 1.00 32.62 90 SER A O 1
ATOM 725 N N . PHE A 1 91 ? -21.720 -46.297 9.851 1.00 30.47 91 PHE A N 1
ATOM 726 C CA . PHE A 1 91 ? -21.311 -44.891 9.695 1.00 30.47 91 PHE A CA 1
ATOM 727 C C . PHE A 1 91 ? -21.660 -44.002 10.905 1.00 30.47 91 PHE A C 1
ATOM 729 O O . PHE A 1 91 ? -20.990 -43.003 11.156 1.00 30.47 91 PHE A O 1
ATOM 736 N N . ALA A 1 92 ? -22.670 -44.376 11.698 1.00 32.28 92 ALA A N 1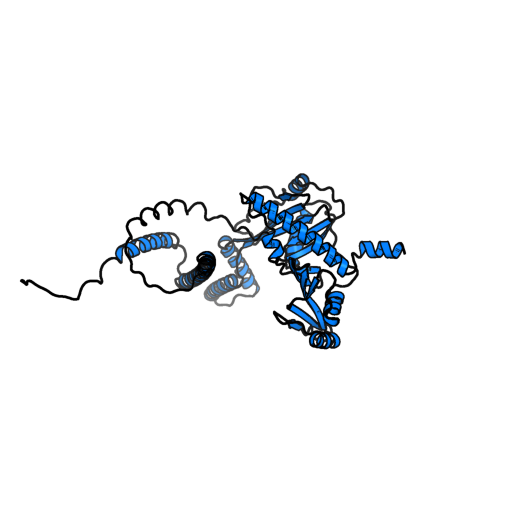
ATOM 737 C CA . ALA A 1 92 ? -23.181 -43.537 12.787 1.00 32.28 92 ALA A CA 1
ATOM 738 C C . ALA A 1 92 ? -22.250 -43.467 14.013 1.00 32.28 92 ALA A C 1
ATOM 740 O O . ALA A 1 92 ? -22.268 -42.479 14.740 1.00 32.28 92 ALA A O 1
ATOM 741 N N . HIS A 1 93 ? -21.383 -44.464 14.217 1.00 29.09 93 HIS A N 1
ATOM 742 C CA . HIS A 1 93 ? -20.435 -44.459 15.339 1.00 29.09 93 HIS A CA 1
ATOM 743 C C . HIS A 1 93 ? -19.128 -43.704 15.033 1.00 29.09 93 HIS A C 1
ATOM 745 O O . HIS A 1 93 ? -18.429 -43.297 15.957 1.00 29.09 93 HIS A O 1
ATOM 751 N N . ALA A 1 94 ? -18.814 -43.471 13.751 1.00 32.25 94 ALA A N 1
ATOM 752 C CA . ALA A 1 94 ? -17.642 -42.697 13.333 1.00 32.25 94 ALA A CA 1
ATOM 753 C C . ALA A 1 94 ? -17.901 -41.179 13.349 1.00 32.25 94 ALA A C 1
ATOM 755 O O . ALA A 1 94 ? -16.977 -40.399 13.562 1.00 32.25 94 ALA A O 1
ATOM 756 N N . LEU A 1 95 ? -19.159 -40.746 13.183 1.00 32.03 95 LEU A N 1
ATOM 757 C CA . LEU A 1 95 ? -19.515 -39.323 13.222 1.00 32.03 95 LEU A CA 1
ATOM 758 C C . LEU A 1 95 ? -19.629 -38.743 14.641 1.00 32.03 95 LEU A C 1
ATOM 760 O O . LEU A 1 95 ? -19.457 -37.539 14.805 1.00 32.03 95 LEU A O 1
ATOM 764 N N . TRP A 1 96 ? -19.860 -39.565 15.670 1.00 32.12 96 TRP A N 1
ATOM 765 C CA . TRP A 1 96 ? -20.055 -39.063 17.038 1.00 32.12 96 TRP A CA 1
ATOM 766 C C . TRP A 1 96 ? -18.748 -38.809 17.810 1.00 32.12 96 TRP A C 1
ATOM 768 O O . TRP A 1 96 ? -18.747 -38.070 18.789 1.00 32.12 96 TRP A O 1
ATOM 778 N N . SER A 1 97 ? -17.605 -39.334 17.343 1.00 29.17 97 SER A N 1
ATOM 779 C CA . SER A 1 97 ? -16.290 -39.008 17.927 1.00 29.17 97 SER A CA 1
ATOM 780 C C . SER A 1 97 ? -15.641 -37.756 17.319 1.00 29.17 97 SER A C 1
ATOM 782 O O . SER A 1 97 ? -14.619 -37.296 17.825 1.00 29.17 97 SER A O 1
ATOM 784 N N . LEU A 1 98 ? -16.211 -37.194 16.247 1.00 32.94 98 LEU A N 1
ATOM 785 C CA . LEU A 1 98 ? -15.693 -35.992 15.585 1.00 32.94 98 LEU A CA 1
ATOM 786 C C . LEU A 1 98 ? -16.378 -34.709 16.070 1.00 32.94 98 LEU A C 1
ATOM 788 O O . LEU A 1 98 ? -15.780 -33.641 16.006 1.00 32.94 98 LEU A O 1
ATOM 792 N N . THR A 1 99 ? -17.579 -34.783 16.641 1.00 36.16 99 THR A N 1
ATOM 793 C CA . THR A 1 99 ? -18.318 -33.599 17.114 1.00 36.16 99 THR A CA 1
ATOM 794 C C . THR A 1 99 ? -17.811 -33.031 18.444 1.00 36.16 99 THR A C 1
ATOM 796 O O . THR A 1 99 ? -18.064 -31.868 18.736 1.00 36.16 99 THR A O 1
ATOM 799 N N . GLY A 1 100 ? -17.028 -33.790 19.220 1.00 30.84 100 GLY A N 1
ATOM 800 C CA . GLY A 1 100 ? -16.396 -33.307 20.461 1.00 30.84 100 GLY A CA 1
ATOM 801 C C . GLY A 1 100 ? -15.035 -32.617 20.279 1.00 30.84 100 GLY A C 1
ATOM 802 O O . GLY A 1 100 ? -14.573 -31.933 21.185 1.00 30.84 100 GLY A O 1
ATOM 803 N N . ALA A 1 101 ? -14.391 -32.762 19.115 1.00 29.83 101 ALA A N 1
ATOM 804 C CA . ALA A 1 101 ? -13.057 -32.205 18.843 1.00 29.83 101 ALA A CA 1
ATOM 805 C C . ALA A 1 101 ? -13.081 -30.959 17.935 1.00 29.83 101 ALA A C 1
ATOM 807 O O . ALA A 1 101 ? -12.054 -30.313 17.725 1.00 29.83 101 ALA A O 1
ATOM 808 N N . VAL A 1 102 ? -14.250 -30.594 17.404 1.00 31.48 102 VAL A N 1
ATOM 809 C CA . VAL A 1 102 ? -14.401 -29.496 16.432 1.00 31.48 102 VAL A CA 1
ATOM 810 C C . VAL A 1 102 ? -14.602 -28.130 17.108 1.00 31.48 102 VAL A C 1
ATOM 812 O O . VAL A 1 102 ? -14.428 -27.099 16.464 1.00 31.48 102 VAL A O 1
ATOM 815 N N . SER A 1 103 ? -14.833 -28.083 18.426 1.00 31.22 103 SER A N 1
ATOM 816 C CA . SER A 1 103 ? -15.102 -26.821 19.136 1.00 31.22 103 SER A CA 1
ATOM 817 C C . SER A 1 103 ? -13.870 -26.095 19.706 1.00 31.22 103 SER A C 1
ATOM 819 O O . SER A 1 103 ? -14.027 -25.022 20.277 1.00 31.22 103 SER A O 1
ATOM 821 N N . TYR A 1 104 ? -12.647 -26.618 19.532 1.00 29.56 104 TYR A N 1
ATOM 822 C CA . TYR A 1 104 ? -11.409 -25.960 20.006 1.00 29.56 104 TYR A CA 1
ATOM 823 C C . TYR A 1 104 ? -10.362 -25.691 18.914 1.00 29.56 104 TYR A C 1
ATOM 825 O O . TYR A 1 104 ? -9.231 -25.311 19.210 1.00 29.56 104 TYR A O 1
ATOM 833 N N . ARG A 1 105 ? -10.723 -25.850 17.633 1.00 29.72 105 ARG A N 1
ATOM 834 C CA . ARG A 1 105 ? -9.794 -25.635 16.506 1.00 29.72 105 ARG A CA 1
ATOM 835 C C . ARG A 1 105 ? -10.327 -24.713 15.409 1.00 29.72 105 ARG A C 1
ATOM 837 O O . ARG A 1 105 ? -9.726 -24.615 14.346 1.00 29.72 105 ARG A O 1
ATOM 844 N N . MET A 1 106 ? -11.430 -24.016 15.677 1.00 27.45 106 MET A N 1
ATOM 845 C CA . MET A 1 106 ? -12.106 -23.136 14.718 1.00 27.45 106 MET A CA 1
ATOM 846 C C . MET A 1 106 ? -12.128 -21.674 15.194 1.00 27.45 106 MET A C 1
ATOM 848 O O . MET A 1 106 ? -13.102 -20.957 15.025 1.00 27.45 106 MET A O 1
ATOM 852 N N . VAL A 1 107 ? -11.013 -21.238 15.786 1.00 32.00 107 VAL A N 1
ATOM 853 C CA . VAL A 1 107 ? -10.587 -19.827 15.855 1.00 32.00 107 VAL A CA 1
ATOM 854 C C . VAL A 1 107 ? -9.112 -19.761 15.434 1.00 32.00 107 VAL A C 1
ATOM 856 O O . VAL A 1 107 ? -8.269 -19.163 16.087 1.00 32.00 107 VAL A O 1
ATOM 859 N N . ARG A 1 108 ? -8.762 -20.443 14.335 1.00 30.61 108 ARG A N 1
ATOM 860 C CA . ARG A 1 108 ? -7.606 -20.037 13.530 1.00 30.61 108 ARG A CA 1
ATOM 861 C C . ARG A 1 108 ? -8.121 -18.939 12.612 1.00 30.61 108 ARG A C 1
ATOM 863 O O . ARG A 1 108 ? -8.718 -19.218 11.574 1.00 30.61 108 ARG A O 1
ATOM 870 N N . PHE A 1 109 ? -7.992 -17.695 13.068 1.00 35.62 109 PHE A N 1
ATOM 871 C CA . PHE A 1 109 ? -8.160 -16.545 12.192 1.00 35.62 109 PHE A CA 1
ATOM 872 C C . PHE A 1 109 ? -7.237 -16.728 10.984 1.00 35.62 109 PHE A C 1
ATOM 874 O O . PHE A 1 109 ? -6.118 -17.216 11.108 1.00 35.62 109 PHE A O 1
ATOM 881 N N . ALA A 1 110 ? -7.797 -16.447 9.814 1.00 34.78 110 ALA A N 1
ATOM 882 C CA . ALA A 1 110 ? -7.268 -16.773 8.504 1.00 34.78 110 ALA A CA 1
ATOM 883 C C . ALA A 1 110 ? -5.750 -16.562 8.375 1.00 34.78 110 ALA A C 1
ATOM 885 O O . ALA A 1 110 ? -5.254 -15.469 8.657 1.00 34.78 110 ALA A O 1
ATOM 886 N N . CYS A 1 111 ? -5.048 -17.557 7.816 1.00 36.06 111 CYS A N 1
ATOM 887 C CA . CYS A 1 111 ? -3.861 -17.303 7.003 1.00 36.06 111 CYS A CA 1
ATOM 888 C C . CYS A 1 111 ? -4.273 -16.288 5.934 1.00 36.06 111 CYS A C 1
ATOM 890 O O . CYS A 1 111 ? -4.812 -16.629 4.882 1.00 36.06 111 CYS A O 1
ATOM 892 N N . THR A 1 112 ? -4.114 -15.007 6.250 1.00 46.06 112 THR A N 1
ATOM 893 C CA . THR A 1 112 ? -4.269 -13.924 5.291 1.00 46.06 112 THR A CA 1
ATOM 894 C C . THR A 1 112 ? -3.283 -14.257 4.178 1.00 46.06 112 THR A C 1
ATOM 896 O O . THR A 1 112 ? -2.108 -14.436 4.520 1.00 46.06 112 THR A O 1
ATOM 899 N N . PRO A 1 113 ? -3.713 -14.395 2.903 1.00 56.91 113 PRO A N 1
ATOM 900 C CA . PRO A 1 113 ? -2.835 -14.858 1.833 1.00 56.91 113 PRO A CA 1
ATOM 901 C C . PRO A 1 113 ? -1.537 -14.068 1.914 1.00 56.91 113 PRO A C 1
ATOM 903 O O . PRO A 1 113 ? -1.567 -12.842 2.068 1.00 56.91 113 PRO A O 1
ATOM 906 N N . MET A 1 114 ? -0.427 -14.794 2.001 1.00 73.75 114 MET A N 1
ATOM 907 C CA . MET A 1 114 ? 0.823 -14.212 2.472 1.00 73.75 114 MET A CA 1
ATOM 908 C C . MET A 1 114 ? 1.396 -13.203 1.469 1.00 73.75 114 MET A C 1
ATOM 910 O O . MET A 1 114 ? 2.041 -12.236 1.861 1.00 73.75 114 MET A O 1
ATOM 914 N N . TRP A 1 115 ? 1.018 -13.362 0.199 1.00 86.81 115 TRP A N 1
ATOM 915 C CA . TRP A 1 115 ? 1.378 -12.472 -0.888 1.00 86.81 115 TRP A CA 1
ATOM 916 C C . TRP A 1 115 ? 0.775 -11.073 -0.730 1.00 86.81 115 TRP A C 1
ATOM 918 O O . TRP A 1 115 ? -0.434 -10.917 -0.515 1.00 86.81 115 TRP A O 1
ATOM 928 N N . PHE A 1 116 ? 1.610 -10.049 -0.895 1.00 93.94 116 PHE A N 1
ATOM 929 C CA . PHE A 1 116 ? 1.153 -8.665 -0.931 1.00 93.94 116 PHE A CA 1
ATOM 930 C C . PHE A 1 116 ? 0.233 -8.392 -2.111 1.00 93.94 116 PHE A C 1
ATOM 932 O O . PHE A 1 116 ? 0.411 -8.918 -3.205 1.00 93.94 116 PHE A O 1
ATOM 939 N N . LYS A 1 117 ? -0.747 -7.517 -1.900 1.00 93.94 117 LYS A N 1
ATOM 940 C CA . LYS A 1 117 ? -1.768 -7.213 -2.906 1.00 93.94 117 LYS A CA 1
ATOM 941 C C . LYS A 1 117 ? -1.540 -5.865 -3.565 1.00 93.94 117 LYS A C 1
ATOM 943 O O . LYS A 1 117 ? -1.901 -5.685 -4.729 1.00 93.94 117 LYS A O 1
ATOM 948 N N . ASN A 1 118 ? -1.020 -4.889 -2.825 1.00 96.38 118 ASN A N 1
ATOM 949 C CA . ASN A 1 118 ? -0.780 -3.543 -3.337 1.00 96.38 118 ASN A CA 1
ATOM 950 C C . ASN A 1 118 ? 0.441 -2.951 -2.654 1.00 96.38 118 ASN A C 1
ATOM 952 O O . ASN A 1 118 ? 0.496 -2.977 -1.443 1.00 96.38 118 ASN A O 1
ATOM 956 N N . LEU A 1 119 ? 1.369 -2.357 -3.386 1.00 97.12 119 LEU A N 1
ATOM 957 C CA . LEU A 1 119 ? 2.642 -1.915 -2.839 1.00 97.12 119 LEU A CA 1
ATOM 958 C C . LEU A 1 119 ? 2.800 -0.415 -2.971 1.00 97.12 119 LEU A C 1
ATOM 960 O O . LEU A 1 119 ? 2.661 0.147 -4.062 1.00 97.12 119 LEU A O 1
ATOM 964 N N . GLN A 1 120 ? 3.166 0.206 -1.859 1.00 96.69 120 GLN A N 1
ATOM 965 C CA . GLN A 1 120 ? 3.789 1.520 -1.851 1.00 96.69 120 GLN A CA 1
ATOM 966 C C . GLN A 1 120 ? 5.269 1.352 -1.573 1.00 96.69 120 GLN A C 1
ATOM 968 O O . GLN A 1 120 ? 5.645 0.728 -0.581 1.00 96.69 120 GLN A O 1
ATOM 973 N N . LEU A 1 121 ? 6.082 1.872 -2.486 1.00 96.06 121 LEU A N 1
ATOM 974 C CA . LEU A 1 121 ? 7.522 1.696 -2.470 1.00 96.06 121 LEU A CA 1
ATOM 975 C C . LEU A 1 121 ? 8.192 2.929 -1.871 1.00 96.06 121 LEU A C 1
ATOM 977 O O . LEU A 1 121 ? 7.888 4.067 -2.236 1.00 96.06 121 LEU A O 1
ATOM 981 N N . HIS A 1 122 ? 9.152 2.682 -0.993 1.00 96.00 122 HIS A N 1
ATOM 982 C CA . HIS A 1 122 ? 10.030 3.678 -0.404 1.00 96.00 122 HIS A CA 1
ATOM 983 C C . HIS A 1 122 ? 11.468 3.164 -0.403 1.00 96.00 122 HIS A C 1
ATOM 985 O O . HIS A 1 122 ? 11.716 1.956 -0.433 1.00 96.00 122 HIS A O 1
ATOM 991 N N . ARG A 1 123 ? 12.417 4.095 -0.347 1.00 94.12 123 ARG A N 1
ATOM 992 C CA . ARG A 1 123 ? 13.847 3.811 -0.295 1.00 94.12 123 ARG A CA 1
ATOM 993 C C . ARG A 1 123 ? 14.405 3.987 1.108 1.00 94.12 123 ARG A C 1
ATOM 995 O O . ARG A 1 123 ? 14.029 4.903 1.841 1.00 94.12 123 ARG A O 1
ATOM 1002 N N . LEU A 1 124 ? 15.339 3.102 1.427 1.00 93.31 124 LEU A N 1
ATOM 1003 C CA . LEU A 1 124 ? 16.199 3.123 2.601 1.00 93.31 124 LEU A CA 1
ATOM 1004 C C . LEU A 1 124 ? 17.665 3.184 2.138 1.00 93.31 124 LEU A C 1
ATOM 1006 O O . LEU A 1 124 ? 17.972 2.725 1.034 1.00 93.31 124 LEU A O 1
ATOM 1010 N N . PRO A 1 125 ? 18.585 3.736 2.946 1.00 89.62 125 PRO A N 1
ATOM 1011 C CA . PRO A 1 125 ? 20.004 3.749 2.610 1.00 89.62 125 PRO A CA 1
ATOM 1012 C C . PRO A 1 125 ? 20.547 2.323 2.488 1.00 89.62 125 PRO A C 1
ATOM 1014 O O . PRO A 1 125 ? 20.202 1.452 3.282 1.00 89.62 125 PRO A O 1
ATOM 1017 N N . VAL A 1 126 ? 21.442 2.093 1.529 1.00 86.94 126 VAL A N 1
ATOM 1018 C CA . VAL A 1 126 ? 22.155 0.818 1.382 1.00 86.94 126 VAL A CA 1
ATOM 1019 C C . VAL A 1 126 ? 23.641 1.055 1.665 1.00 86.94 126 VAL A C 1
ATOM 1021 O O . VAL A 1 126 ? 24.264 1.842 0.951 1.00 86.94 126 VAL A O 1
ATOM 1024 N N . PRO A 1 127 ? 24.239 0.404 2.682 1.00 81.19 127 PRO A N 1
ATOM 1025 C CA . PRO A 1 127 ? 23.623 -0.529 3.629 1.00 81.19 127 PRO A CA 1
ATOM 1026 C C . PRO A 1 127 ? 22.872 0.179 4.773 1.00 81.19 127 PRO A C 1
ATOM 1028 O O . PRO A 1 127 ? 23.354 1.170 5.323 1.00 81.19 127 PRO A O 1
ATOM 1031 N N . TRP A 1 128 ? 21.747 -0.396 5.214 1.00 84.00 128 TRP A N 1
ATOM 1032 C CA . TRP A 1 128 ? 21.103 -0.029 6.480 1.00 84.00 128 TRP A CA 1
ATOM 1033 C C . TRP A 1 128 ? 21.441 -1.078 7.540 1.00 84.00 128 TRP A C 1
ATOM 1035 O O . TRP A 1 128 ? 20.987 -2.217 7.467 1.00 84.00 128 TRP A O 1
ATOM 1045 N N . SER A 1 129 ? 22.268 -0.721 8.524 1.00 84.06 129 SER A N 1
ATOM 1046 C CA . SER A 1 129 ? 22.850 -1.662 9.495 1.00 84.06 129 SER A CA 1
ATOM 1047 C C . SER A 1 129 ? 21.911 -2.060 10.646 1.00 84.06 129 SER A C 1
ATOM 1049 O O . SER A 1 129 ? 22.382 -2.336 11.749 1.00 84.06 129 SER A O 1
ATOM 1051 N N . VAL A 1 130 ? 20.597 -2.039 10.426 1.00 88.75 130 VAL A N 1
ATOM 1052 C CA . VAL A 1 130 ? 19.606 -2.375 11.456 1.00 88.75 130 VAL A CA 1
ATOM 1053 C C . VAL A 1 130 ? 19.433 -3.884 11.534 1.00 88.75 130 VAL A C 1
ATOM 1055 O O . VAL A 1 130 ? 19.258 -4.548 10.514 1.00 88.75 130 VAL A O 1
ATOM 1058 N N . ASN A 1 131 ? 19.478 -4.420 12.753 1.00 91.31 131 ASN A N 1
ATOM 1059 C CA . ASN A 1 131 ? 19.185 -5.825 13.017 1.00 91.31 131 ASN A CA 1
ATOM 1060 C C . ASN A 1 131 ? 17.752 -6.013 13.560 1.00 91.31 131 ASN A C 1
ATOM 1062 O O . ASN A 1 131 ? 17.150 -5.053 14.062 1.00 91.31 131 ASN A O 1
ATOM 1066 N N . PRO A 1 132 ? 17.189 -7.232 13.466 1.00 93.94 132 PRO A N 1
ATOM 1067 C CA . PRO A 1 132 ? 15.835 -7.515 13.938 1.00 93.94 132 PRO A CA 1
ATOM 1068 C C . PRO A 1 132 ? 15.632 -7.209 15.426 1.00 93.94 132 PRO A C 1
ATOM 1070 O O . PRO A 1 132 ? 14.586 -6.696 15.807 1.00 93.94 132 PRO A O 1
ATOM 1073 N N . GLU A 1 133 ? 16.636 -7.442 16.276 1.00 95.00 133 GLU A N 1
ATOM 1074 C CA . GLU A 1 133 ? 16.528 -7.212 17.721 1.00 95.00 133 GLU A CA 1
ATOM 1075 C C . GLU A 1 133 ? 16.436 -5.722 18.074 1.00 95.00 133 GLU A C 1
ATOM 1077 O O . GLU A 1 133 ? 15.766 -5.331 19.032 1.00 95.00 133 GLU A O 1
ATOM 1082 N N . GLN A 1 134 ? 17.134 -4.871 17.324 1.00 94.50 134 GLN A N 1
ATOM 1083 C CA . GLN A 1 134 ? 17.048 -3.421 17.445 1.00 94.50 134 GLN A CA 1
ATOM 1084 C C . GLN A 1 134 ? 15.699 -2.922 16.938 1.00 94.50 134 GLN A C 1
ATOM 1086 O O . GLN A 1 134 ? 15.085 -2.088 17.603 1.00 94.50 134 GLN A O 1
ATOM 1091 N N . MET A 1 135 ? 15.226 -3.464 15.813 1.00 95.75 135 MET A N 1
ATOM 1092 C CA . MET A 1 135 ? 13.894 -3.168 15.297 1.00 95.75 135 MET A CA 1
ATOM 1093 C C . MET A 1 135 ? 12.824 -3.512 16.342 1.00 95.75 135 MET A C 1
ATOM 1095 O O . MET A 1 135 ? 12.034 -2.649 16.701 1.00 95.75 135 MET A O 1
ATOM 1099 N N . GLU A 1 136 ? 12.858 -4.711 16.926 1.00 96.44 136 GLU A N 1
ATOM 1100 C CA . GLU A 1 136 ? 11.912 -5.144 17.965 1.00 96.44 136 GLU A CA 1
ATOM 1101 C C . GLU A 1 136 ? 11.863 -4.148 19.138 1.00 96.44 136 GLU A C 1
ATOM 1103 O O . GLU A 1 136 ? 10.789 -3.721 19.562 1.00 96.44 136 GLU A O 1
ATOM 1108 N N . LYS A 1 137 ? 13.031 -3.693 19.615 1.00 96.69 137 LYS A N 1
ATOM 1109 C CA . LYS A 1 137 ? 13.133 -2.694 20.694 1.00 96.69 137 LYS A CA 1
ATOM 1110 C C . LYS A 1 137 ? 12.516 -1.345 20.328 1.00 96.69 137 LYS A C 1
ATOM 1112 O O . LYS A 1 137 ? 11.957 -0.690 21.203 1.00 96.69 137 LYS A O 1
ATOM 1117 N N . TRP A 1 138 ? 12.638 -0.917 19.074 1.00 96.69 138 TRP A N 1
ATOM 1118 C CA . TRP A 1 138 ? 12.042 0.329 18.587 1.00 96.69 138 TRP A CA 1
ATOM 1119 C C . TRP A 1 138 ? 10.523 0.233 18.436 1.00 96.69 138 TRP A C 1
ATOM 1121 O O . TRP A 1 138 ? 9.812 1.197 18.722 1.00 96.69 138 TRP A O 1
ATOM 1131 N N . LEU A 1 139 ? 10.011 -0.928 18.024 1.00 97.44 139 LEU A N 1
ATOM 1132 C CA . LEU A 1 139 ? 8.577 -1.137 17.819 1.00 97.44 139 LEU A CA 1
ATOM 1133 C C . LEU A 1 139 ? 7.823 -1.414 19.128 1.00 97.44 139 LEU A C 1
ATOM 1135 O O . LEU A 1 139 ? 6.667 -1.008 19.251 1.00 97.44 139 LEU A O 1
ATOM 1139 N N . ALA A 1 140 ? 8.465 -2.046 20.117 1.00 97.06 140 ALA A N 1
ATOM 1140 C CA . ALA A 1 140 ? 7.831 -2.476 21.368 1.00 97.06 140 ALA A CA 1
ATOM 1141 C C . ALA A 1 140 ? 7.028 -1.386 22.117 1.00 97.06 140 ALA A C 1
ATOM 1143 O O . ALA A 1 140 ? 5.916 -1.685 22.557 1.00 97.06 140 ALA A O 1
ATOM 1144 N N . PRO A 1 141 ? 7.486 -0.119 22.236 1.00 97.31 141 PRO A N 1
ATOM 1145 C CA . PRO A 1 141 ? 6.706 0.946 22.880 1.00 97.31 141 PRO A CA 1
ATOM 1146 C C . PRO A 1 141 ? 5.382 1.274 22.177 1.00 97.31 141 PRO A C 1
ATOM 1148 O O . PRO A 1 141 ? 4.487 1.851 22.788 1.00 97.31 141 PRO A O 1
ATOM 1151 N N . HIS A 1 142 ? 5.263 0.917 20.899 1.00 97.38 142 HIS A N 1
ATOM 1152 C CA . HIS A 1 142 ? 4.093 1.154 20.059 1.00 97.38 142 HIS A CA 1
ATOM 1153 C C . HIS A 1 142 ? 3.406 -0.161 19.654 1.00 97.38 142 HIS A C 1
ATOM 1155 O O . HIS A 1 142 ? 2.707 -0.211 18.638 1.00 97.38 142 HIS A O 1
ATOM 1161 N N . ALA A 1 143 ? 3.613 -1.233 20.427 1.00 97.38 143 ALA A N 1
ATOM 1162 C CA . ALA A 1 143 ? 2.901 -2.490 20.253 1.00 97.38 143 ALA A CA 1
ATOM 1163 C C . ALA A 1 143 ? 1.384 -2.272 20.358 1.00 97.38 143 ALA A C 1
ATOM 1165 O O . ALA A 1 143 ? 0.895 -1.502 21.187 1.00 97.38 143 ALA A O 1
ATOM 1166 N N . PHE A 1 144 ? 0.633 -2.961 19.508 1.00 97.00 144 PHE A N 1
ATOM 1167 C CA . PHE A 1 144 ? -0.815 -2.884 19.455 1.00 97.00 144 PHE A CA 1
ATOM 1168 C C . PHE A 1 144 ? -1.422 -3.344 20.779 1.00 97.00 144 PHE A C 1
ATOM 1170 O O . PHE A 1 144 ? -1.152 -4.446 21.255 1.00 97.00 144 PHE A O 1
ATOM 1177 N N . GLN A 1 145 ? -2.301 -2.511 21.327 1.00 94.06 145 GLN A N 1
ATOM 1178 C CA . GLN A 1 145 ? -3.147 -2.846 22.462 1.00 94.06 145 GLN A CA 1
ATOM 1179 C C . GLN A 1 145 ? -4.609 -2.703 22.031 1.00 94.06 145 GLN A C 1
ATOM 1181 O O . GLN A 1 145 ? -4.939 -1.703 21.382 1.00 94.06 145 GLN A O 1
ATOM 1186 N N . PRO A 1 146 ? -5.483 -3.675 22.358 1.00 91.25 146 PRO A N 1
ATOM 1187 C CA . PRO A 1 146 ? -6.909 -3.554 22.089 1.00 91.25 146 PRO A CA 1
ATOM 1188 C C . PRO A 1 146 ? -7.471 -2.254 22.665 1.00 91.25 146 PRO A C 1
ATOM 1190 O O . PRO A 1 146 ? -7.147 -1.879 23.793 1.00 91.25 146 PRO A O 1
ATOM 1193 N N . GLY A 1 147 ? -8.302 -1.578 21.877 1.00 85.38 147 GLY A N 1
ATOM 1194 C CA . GLY A 1 147 ? -8.849 -0.278 22.259 1.00 85.38 147 GLY A CA 1
ATOM 1195 C C . GLY A 1 147 ? -9.863 -0.395 23.393 1.00 85.38 147 GLY A C 1
ATOM 1196 O O . GLY A 1 147 ? -10.497 -1.440 23.583 1.00 85.38 147 GLY A O 1
ATOM 1197 N N . SER A 1 148 ? -10.059 0.694 24.136 1.00 89.06 148 SER A N 1
ATOM 1198 C CA . SER A 1 148 ? -11.138 0.758 25.127 1.00 89.06 148 SER A CA 1
ATOM 1199 C C . SER A 1 148 ? -12.527 0.760 24.462 1.00 89.06 148 SER A C 1
ATOM 1201 O O . SER A 1 148 ? -12.678 0.976 23.257 1.00 89.06 148 SER A O 1
ATOM 1203 N N . SER A 1 149 ? -13.590 0.524 25.240 1.00 84.94 149 SER A N 1
ATOM 1204 C CA . SER A 1 149 ? -14.971 0.532 24.723 1.00 84.94 149 SER A CA 1
ATOM 1205 C C . SER A 1 149 ? -15.421 1.898 24.185 1.00 84.94 149 SER A C 1
ATOM 1207 O O . SER A 1 149 ? -16.405 1.958 23.456 1.00 84.94 149 SER A O 1
ATOM 1209 N N . VAL A 1 150 ? -14.695 2.969 24.512 1.00 86.88 150 VAL A N 1
ATOM 1210 C CA . VAL A 1 150 ? -14.987 4.357 24.121 1.00 86.88 150 VAL A CA 1
ATOM 1211 C C . VAL A 1 150 ? -14.014 4.904 23.071 1.00 86.88 150 VAL A C 1
ATOM 1213 O O . VAL A 1 150 ? -14.147 6.041 22.628 1.00 86.88 150 VAL A O 1
ATOM 1216 N N . GLU A 1 151 ? -13.031 4.115 22.643 1.00 89.25 151 GLU A N 1
ATOM 1217 C CA . GLU A 1 151 ? -12.1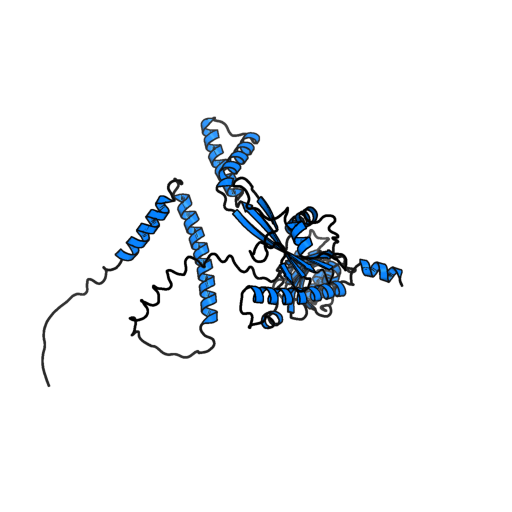13 4.506 21.578 1.00 89.25 151 GLU A CA 1
ATOM 1218 C C . GLU A 1 151 ? -12.681 4.118 20.214 1.00 89.25 151 GLU A C 1
ATOM 1220 O O . GLU A 1 151 ? -12.911 2.947 19.915 1.00 89.25 151 GLU A O 1
ATOM 1225 N N . MET A 1 152 ? -12.873 5.113 19.344 1.00 88.94 152 MET A N 1
ATOM 1226 C CA . MET A 1 152 ? -13.328 4.884 17.968 1.00 88.94 152 MET A CA 1
ATOM 1227 C C . MET A 1 152 ? -12.320 4.085 17.136 1.00 88.94 152 MET A C 1
ATOM 1229 O O . MET A 1 152 ? -12.717 3.325 16.249 1.00 88.94 152 MET A O 1
ATOM 1233 N N . GLN A 1 153 ? -11.026 4.293 17.380 1.00 93.44 153 GLN A N 1
ATOM 1234 C CA . GLN A 1 153 ? -9.942 3.646 16.657 1.00 93.44 153 GLN A CA 1
ATOM 1235 C C . GLN A 1 153 ? -8.690 3.564 17.533 1.00 93.44 153 GLN A C 1
ATOM 1237 O O . GLN A 1 153 ? -8.320 4.549 18.167 1.00 93.44 153 GLN A O 1
ATOM 1242 N N . THR A 1 154 ? -8.012 2.420 17.493 1.00 96.00 154 THR A N 1
ATOM 1243 C CA . THR A 1 154 ? -6.657 2.225 18.023 1.00 96.00 154 THR A CA 1
ATOM 1244 C C . THR A 1 154 ? -5.763 1.611 16.944 1.00 96.00 154 THR A C 1
ATOM 1246 O O . THR A 1 154 ? -6.248 1.012 15.978 1.00 96.00 154 THR A O 1
ATOM 1249 N N . GLN A 1 155 ? -4.451 1.780 17.077 1.00 96.88 155 GLN A N 1
ATOM 1250 C CA . GLN A 1 155 ? -3.472 1.248 16.135 1.00 96.88 155 GLN A CA 1
ATOM 1251 C C . GLN A 1 155 ? -2.123 0.977 16.802 1.00 96.88 155 GLN A C 1
ATOM 1253 O O . GLN A 1 155 ? -1.764 1.651 17.764 1.00 96.88 155 GLN A O 1
ATOM 1258 N N . GLY A 1 156 ? -1.365 0.023 16.264 1.00 97.75 156 GLY A N 1
ATOM 1259 C CA . GLY A 1 156 ? -0.036 -0.323 16.766 1.00 97.75 156 GLY A CA 1
ATOM 1260 C C . GLY A 1 156 ? 0.613 -1.476 16.003 1.00 97.75 156 GLY A C 1
ATOM 1261 O O . GLY A 1 156 ? 0.033 -2.014 15.057 1.00 97.75 156 GLY A O 1
ATOM 1262 N N . TRP A 1 157 ? 1.812 -1.865 16.430 1.00 98.19 157 TRP A N 1
ATOM 1263 C CA . TRP A 1 157 ? 2.543 -3.006 15.871 1.00 98.19 157 TRP A CA 1
ATOM 1264 C C . TRP A 1 157 ? 2.012 -4.328 16.414 1.00 98.19 157 TRP A C 1
ATOM 1266 O O . TRP A 1 157 ? 1.894 -4.504 17.623 1.00 98.19 157 TRP A O 1
ATOM 1276 N N . ALA A 1 158 ? 1.698 -5.267 15.532 1.00 96.75 158 ALA A N 1
ATOM 1277 C CA . ALA A 1 158 ? 1.246 -6.604 15.891 1.00 96.75 158 ALA A CA 1
ATOM 1278 C C . ALA A 1 158 ? 2.233 -7.663 15.394 1.00 96.75 158 ALA A C 1
ATOM 1280 O O . ALA A 1 158 ? 3.052 -7.404 14.510 1.00 96.75 158 ALA A O 1
ATOM 1281 N N . SER A 1 159 ? 2.134 -8.866 15.958 1.00 94.94 159 SER A N 1
ATOM 1282 C CA . SER A 1 159 ? 2.968 -9.984 15.532 1.00 94.94 159 SER A CA 1
ATOM 1283 C C . SER A 1 159 ? 2.559 -10.482 14.139 1.00 94.94 159 SER A C 1
ATOM 1285 O O . SER A 1 159 ? 1.375 -10.752 13.926 1.00 94.94 159 SER A O 1
ATOM 1287 N N . PRO A 1 160 ? 3.504 -10.669 13.195 1.00 92.50 160 PRO A N 1
ATOM 1288 C CA . PRO A 1 160 ? 3.213 -11.267 11.892 1.00 92.50 160 PRO A CA 1
ATOM 1289 C C . PRO A 1 160 ? 2.747 -12.729 11.947 1.00 92.50 160 PRO A C 1
ATOM 1291 O O . PRO A 1 160 ? 2.120 -13.189 10.994 1.00 92.50 160 PRO A O 1
ATOM 1294 N N . ARG A 1 161 ? 3.070 -13.452 13.032 1.00 88.06 161 ARG A N 1
ATOM 1295 C CA . ARG A 1 161 ? 2.787 -14.889 13.221 1.00 88.06 161 ARG A CA 1
ATOM 1296 C C . ARG A 1 161 ? 2.021 -15.199 14.513 1.00 88.06 161 ARG A C 1
ATOM 1298 O O . ARG A 1 161 ? 1.992 -16.347 14.939 1.00 88.06 161 ARG A O 1
ATOM 1305 N N . ASP A 1 162 ? 1.444 -14.182 15.154 1.00 84.94 162 ASP A N 1
ATOM 1306 C CA . ASP A 1 162 ? 0.763 -14.305 16.452 1.00 84.94 162 ASP A CA 1
ATOM 1307 C C . ASP A 1 162 ? 1.619 -15.016 17.534 1.00 84.94 162 ASP A C 1
ATOM 1309 O O . ASP A 1 162 ? 1.108 -15.772 18.358 1.00 84.94 162 ASP A O 1
ATOM 1313 N N . ASN A 1 163 ? 2.936 -14.768 17.535 1.00 86.06 163 ASN A N 1
ATOM 1314 C CA . ASN A 1 163 ? 3.923 -15.391 18.431 1.00 86.06 163 ASN A CA 1
ATOM 1315 C C . ASN A 1 163 ? 4.653 -14.370 19.328 1.00 86.06 163 ASN A C 1
ATOM 1317 O O . ASN A 1 163 ? 5.821 -14.556 19.665 1.00 86.06 163 ASN A O 1
ATOM 1321 N N . ASP A 1 164 ? 3.973 -13.268 19.653 1.00 87.69 164 ASP A N 1
ATOM 1322 C CA . ASP A 1 164 ? 4.443 -12.104 20.425 1.00 87.69 164 ASP A CA 1
ATOM 1323 C C . ASP A 1 164 ? 5.600 -11.291 19.814 1.00 87.69 164 ASP A C 1
ATOM 1325 O O . ASP A 1 164 ? 5.763 -10.125 20.166 1.00 87.69 164 ASP A O 1
ATOM 1329 N N . SER A 1 165 ? 6.356 -11.838 18.859 1.00 94.38 165 SER A N 1
ATOM 1330 C CA . SER A 1 165 ? 7.404 -11.101 18.148 1.00 94.38 165 SER A CA 1
ATOM 1331 C C . SER A 1 165 ? 6.799 -10.144 17.123 1.00 94.38 165 SER A C 1
ATOM 1333 O O . SER A 1 165 ? 6.000 -10.561 16.279 1.00 94.38 165 SER A O 1
ATOM 1335 N N . LEU A 1 166 ? 7.183 -8.868 17.187 1.00 96.62 166 LEU A N 1
ATOM 1336 C CA . LEU A 1 166 ? 6.727 -7.804 16.285 1.00 96.62 166 LEU A CA 1
ATOM 1337 C C . LEU A 1 166 ? 7.478 -7.796 14.948 1.00 96.62 166 LEU A C 1
ATOM 1339 O O . LEU A 1 166 ? 6.966 -7.272 13.956 1.00 96.62 166 LEU A O 1
ATOM 1343 N N . VAL A 1 167 ? 8.678 -8.375 14.921 1.00 96.88 167 VAL A N 1
ATOM 1344 C CA . VAL A 1 167 ? 9.544 -8.460 13.746 1.00 96.88 167 VAL A CA 1
ATOM 1345 C C . VAL A 1 167 ? 9.748 -9.916 13.353 1.00 96.88 167 VAL A C 1
ATOM 1347 O O . VAL A 1 167 ? 10.452 -10.671 14.016 1.00 96.88 167 VAL A O 1
ATOM 1350 N N . TYR A 1 168 ? 9.204 -10.307 12.205 1.00 95.25 168 TYR A N 1
ATOM 1351 C CA . TYR A 1 168 ? 9.628 -11.542 11.555 1.00 95.25 168 TYR A CA 1
ATOM 1352 C C . TYR A 1 168 ? 10.828 -11.249 10.651 1.00 95.25 168 TYR A C 1
ATOM 1354 O O . TYR A 1 168 ? 10.807 -10.267 9.911 1.00 95.25 168 TYR A O 1
ATOM 1362 N N . SER A 1 169 ? 11.868 -12.086 10.677 1.00 94.31 169 SER A N 1
ATOM 1363 C CA . SER A 1 169 ? 13.045 -11.895 9.826 1.00 94.31 169 SER A CA 1
ATOM 1364 C C . SER A 1 169 ? 13.548 -13.191 9.205 1.00 94.31 169 SER A C 1
ATOM 1366 O O . SER A 1 169 ? 13.751 -14.170 9.920 1.00 94.31 169 SER A O 1
ATOM 1368 N N . ILE A 1 170 ? 13.854 -13.152 7.910 1.00 92.62 170 ILE A N 1
ATOM 1369 C CA . ILE A 1 170 ? 14.481 -14.244 7.159 1.00 92.62 170 ILE A CA 1
ATOM 1370 C C . ILE A 1 170 ? 15.399 -13.647 6.089 1.00 92.62 170 ILE A C 1
ATOM 1372 O O . ILE A 1 170 ? 15.036 -12.674 5.442 1.00 92.62 170 ILE A O 1
ATOM 1376 N N . ASN A 1 171 ? 16.619 -14.164 5.913 1.00 90.06 171 ASN A N 1
ATOM 1377 C CA . ASN A 1 171 ? 17.540 -13.722 4.849 1.00 90.06 171 ASN A CA 1
ATOM 1378 C C . ASN A 1 171 ? 17.739 -12.188 4.738 1.00 90.06 171 ASN A C 1
ATOM 1380 O O . ASN A 1 171 ? 17.819 -11.642 3.638 1.00 90.06 171 ASN A O 1
ATOM 1384 N N . ARG A 1 172 ? 17.829 -11.484 5.882 1.00 91.19 172 ARG A N 1
ATOM 1385 C CA . ARG A 1 172 ? 17.930 -10.005 5.978 1.00 91.19 172 ARG A CA 1
ATOM 1386 C C . ARG A 1 172 ? 16.713 -9.228 5.443 1.00 91.19 172 ARG A C 1
ATOM 1388 O O . ARG A 1 172 ? 16.778 -8.009 5.271 1.00 91.19 172 ARG A O 1
ATOM 1395 N N . GLN A 1 173 ? 15.609 -9.932 5.241 1.00 94.25 173 GLN A N 1
ATOM 1396 C CA . GLN A 1 173 ? 14.285 -9.399 4.973 1.00 94.25 173 GLN A CA 1
ATOM 1397 C C . GLN A 1 173 ? 13.519 -9.358 6.293 1.00 94.25 173 GLN A C 1
ATOM 1399 O O . GLN A 1 173 ? 13.483 -10.356 7.012 1.00 94.25 173 GLN A O 1
ATOM 1404 N N . MET A 1 174 ? 12.934 -8.213 6.634 1.00 95.94 174 MET A N 1
ATOM 1405 C CA . MET A 1 174 ? 12.118 -8.052 7.839 1.00 95.94 174 MET A CA 1
ATOM 1406 C C . MET A 1 174 ? 10.668 -7.778 7.452 1.00 95.94 174 MET A C 1
ATOM 1408 O O . MET A 1 174 ? 10.401 -6.961 6.575 1.00 95.94 174 MET A O 1
ATOM 1412 N N . LEU A 1 175 ? 9.732 -8.443 8.116 1.00 96.94 175 LEU A N 1
ATOM 1413 C CA . LEU A 1 175 ? 8.298 -8.264 7.945 1.00 96.94 175 LEU A CA 1
ATOM 1414 C C . LEU A 1 175 ? 7.686 -7.784 9.260 1.00 96.94 175 LEU A C 1
ATOM 1416 O O . LEU A 1 175 ? 7.867 -8.409 10.305 1.00 96.94 175 LEU A O 1
ATOM 1420 N N . LEU A 1 176 ? 6.932 -6.694 9.177 1.00 97.50 176 LEU A N 1
ATOM 1421 C CA . LEU A 1 176 ? 6.190 -6.082 10.273 1.00 97.50 176 LEU A CA 1
ATOM 1422 C C . LEU A 1 176 ? 4.694 -6.098 9.953 1.00 97.50 176 LEU A C 1
ATOM 1424 O O . LEU A 1 176 ? 4.295 -6.122 8.782 1.00 97.50 176 LEU A O 1
ATOM 1428 N N . VAL A 1 177 ? 3.858 -6.005 10.986 1.00 97.50 177 VAL A N 1
ATOM 1429 C CA . VAL A 1 177 ? 2.410 -5.823 10.829 1.00 97.50 177 VAL A CA 1
ATOM 1430 C C . VAL A 1 177 ? 1.945 -4.590 11.586 1.00 97.50 177 VAL A C 1
ATOM 1432 O O . VAL A 1 177 ? 2.053 -4.506 12.806 1.00 97.50 177 VAL A O 1
ATOM 1435 N N . PHE A 1 178 ? 1.374 -3.642 10.853 1.00 97.94 178 PHE A N 1
ATOM 1436 C CA . PHE A 1 178 ? 0.613 -2.529 11.397 1.00 97.94 178 PHE A CA 1
ATOM 1437 C C . PHE A 1 178 ? -0.853 -2.942 11.528 1.00 97.94 178 PHE A C 1
ATOM 1439 O O . PHE A 1 178 ? -1.512 -3.228 10.527 1.00 97.94 178 PHE A O 1
ATOM 1446 N N . ARG A 1 179 ? -1.372 -2.968 12.755 1.00 97.31 179 ARG A N 1
ATOM 1447 C CA . ARG A 1 179 ? -2.759 -3.333 13.050 1.00 97.31 179 ARG A CA 1
ATOM 1448 C C . ARG A 1 179 ? -3.554 -2.095 13.423 1.00 97.31 179 ARG A C 1
ATOM 1450 O O . ARG A 1 179 ? -3.167 -1.348 14.318 1.00 97.31 179 ARG A O 1
ATOM 1457 N N . THR A 1 180 ? -4.701 -1.914 12.781 1.00 96.38 180 THR A N 1
ATOM 1458 C CA . THR A 1 180 ? -5.715 -0.926 13.156 1.00 96.38 180 THR A CA 1
ATOM 1459 C C . THR A 1 180 ? -6.967 -1.647 13.625 1.00 96.38 180 THR A C 1
ATOM 1461 O O . THR A 1 180 ? -7.478 -2.524 12.932 1.00 96.38 180 THR A O 1
ATOM 1464 N N . GLU A 1 181 ? -7.505 -1.250 14.770 1.00 95.44 181 GLU A N 1
ATOM 1465 C CA . GLU A 1 181 ? -8.821 -1.666 15.243 1.00 95.44 181 GLU A CA 1
ATOM 1466 C C . GLU A 1 181 ? -9.750 -0.457 15.231 1.00 95.44 181 GLU A C 1
ATOM 1468 O O . GLU A 1 181 ? -9.432 0.579 15.808 1.00 95.44 181 GLU A O 1
ATOM 1473 N N . LYS A 1 182 ? -10.898 -0.576 14.562 1.00 93.94 182 LYS A N 1
ATOM 1474 C CA . LYS A 1 182 ? -11.893 0.491 14.450 1.00 93.94 182 LYS A CA 1
ATOM 1475 C C . LYS A 1 182 ? -13.267 -0.008 14.866 1.00 93.94 182 LYS A C 1
ATOM 1477 O O . LYS A 1 182 ? -13.686 -1.090 14.451 1.00 93.94 182 LYS A O 1
ATOM 1482 N N . LYS A 1 183 ? -14.000 0.810 15.617 1.00 93.38 183 LYS A N 1
ATOM 1483 C CA . LYS A 1 183 ? -15.404 0.564 15.950 1.00 93.38 183 LYS A CA 1
ATOM 1484 C C . LYS A 1 183 ? -16.286 0.756 14.719 1.00 93.38 183 LYS A C 1
ATOM 1486 O O . LYS A 1 183 ? -16.268 1.804 14.066 1.00 93.38 183 LYS A O 1
ATOM 1491 N N . LEU A 1 184 ? -17.063 -0.269 14.386 1.00 92.94 184 LEU A N 1
ATOM 1492 C CA . LEU A 1 184 ? -18.068 -0.220 13.338 1.00 92.94 184 LEU A CA 1
ATOM 1493 C C . LEU A 1 184 ? -19.308 0.489 13.881 1.00 92.94 184 LEU A C 1
ATOM 1495 O O . LEU A 1 184 ? -20.237 -0.136 14.382 1.00 92.94 184 LEU A O 1
ATOM 1499 N N . LEU A 1 185 ? -19.311 1.812 13.756 1.00 92.69 185 LEU A N 1
ATOM 1500 C CA . LEU A 1 185 ? -20.469 2.646 14.050 1.00 92.69 185 LEU A CA 1
ATOM 1501 C C . LEU A 1 185 ? -20.841 3.452 12.796 1.00 92.69 185 LEU A C 1
ATOM 1503 O O . LEU A 1 185 ? -20.294 4.536 12.564 1.00 92.69 185 LEU A O 1
ATOM 1507 N N . PRO A 1 186 ? -21.717 2.914 11.927 1.00 93.19 186 PRO A N 1
ATOM 1508 C CA . PRO A 1 186 ? -22.146 3.615 10.726 1.00 93.19 186 PRO A CA 1
ATOM 1509 C C . PRO A 1 186 ? -22.873 4.919 11.068 1.00 93.19 186 PRO A C 1
ATOM 1511 O O . PRO A 1 186 ? -23.752 4.960 11.928 1.00 93.19 186 PRO A O 1
ATOM 1514 N N . ALA A 1 187 ? -22.567 5.988 10.329 1.00 93.38 187 ALA A N 1
ATOM 1515 C CA . ALA A 1 187 ? -23.215 7.284 10.528 1.00 93.38 187 ALA A CA 1
ATOM 1516 C C . ALA A 1 187 ? -24.739 7.231 10.308 1.00 93.38 187 ALA A C 1
ATOM 1518 O O . ALA A 1 187 ? -25.460 8.052 10.870 1.00 93.38 187 ALA A O 1
ATOM 1519 N N . SER A 1 188 ? -25.233 6.282 9.503 1.00 95.50 188 SER A N 1
ATOM 1520 C CA . SER A 1 188 ? -26.665 6.036 9.300 1.00 95.50 188 SER A CA 1
ATOM 1521 C C . SER A 1 188 ? -27.369 5.660 10.603 1.00 95.50 188 SER A C 1
ATOM 1523 O O . SER A 1 188 ? -28.370 6.292 10.931 1.00 95.50 188 SER A O 1
ATOM 1525 N N . VAL A 1 189 ? -26.805 4.717 11.365 1.00 94.44 189 VAL A N 1
ATOM 1526 C CA . VAL A 1 189 ? -27.348 4.252 12.651 1.00 94.44 189 VAL A CA 1
ATOM 1527 C C . VAL A 1 189 ? -27.382 5.402 13.652 1.00 94.44 189 VAL A C 1
ATOM 1529 O O . VAL A 1 189 ? -28.432 5.693 14.219 1.00 94.44 189 VAL A O 1
ATOM 1532 N N . VAL A 1 190 ? -26.271 6.137 13.784 1.00 95.38 190 VAL A N 1
ATOM 1533 C CA . VAL A 1 190 ? -26.204 7.321 14.657 1.00 95.38 190 VAL A CA 1
ATOM 1534 C C . VAL A 1 190 ? -27.285 8.329 14.267 1.00 95.38 190 VAL A C 1
ATOM 1536 O O . VAL A 1 190 ? -28.067 8.755 15.106 1.00 95.38 190 VAL A O 1
ATOM 1539 N N . ASN A 1 191 ? -27.394 8.673 12.981 1.00 95.62 191 ASN A N 1
ATOM 1540 C CA . ASN A 1 191 ? -28.383 9.642 12.512 1.00 95.62 191 ASN A CA 1
ATOM 1541 C C . ASN A 1 191 ? -29.833 9.178 12.737 1.00 95.62 191 ASN A C 1
ATOM 1543 O O . ASN A 1 191 ? -30.693 10.021 12.982 1.00 95.62 191 ASN A O 1
ATOM 1547 N N . GLN A 1 192 ? -30.127 7.883 12.613 1.00 95.38 192 GLN A N 1
ATOM 1548 C CA . GLN A 1 192 ? -31.464 7.333 12.844 1.00 95.38 192 GLN A CA 1
ATOM 1549 C C . GLN A 1 192 ? -31.853 7.439 14.319 1.00 95.38 192 GLN A C 1
ATOM 1551 O O . GLN A 1 192 ? -32.910 7.988 14.625 1.00 95.38 192 GLN A O 1
ATOM 1556 N N . VAL A 1 193 ? -30.969 7.008 15.223 1.00 95.06 193 VAL A N 1
ATOM 1557 C CA . VAL A 1 193 ? -31.201 7.089 16.673 1.00 95.06 193 VAL A CA 1
ATOM 1558 C C . VAL A 1 193 ? -31.283 8.548 17.130 1.00 95.06 193 VAL A C 1
ATOM 1560 O O . VAL A 1 193 ? -32.206 8.910 17.854 1.00 95.06 193 VAL A O 1
ATOM 1563 N N . THR A 1 194 ? -30.405 9.431 16.633 1.00 96.12 194 THR A N 1
ATOM 1564 C CA . THR A 1 194 ? -30.483 10.874 16.919 1.00 96.12 194 THR A CA 1
ATOM 1565 C C . THR A 1 194 ? -31.809 11.477 16.458 1.00 96.12 194 THR A C 1
ATOM 1567 O O . THR A 1 194 ? -32.380 12.291 17.175 1.00 96.12 194 THR A O 1
ATOM 1570 N N . LYS A 1 195 ? -32.329 11.090 15.285 1.00 94.50 195 LYS A N 1
ATOM 1571 C CA . LYS A 1 195 ? -33.629 11.580 14.798 1.00 94.50 195 LYS A CA 1
ATOM 1572 C C . LYS A 1 195 ? -34.791 11.091 15.659 1.00 94.50 195 LYS A C 1
ATOM 1574 O O . LYS A 1 195 ? -35.659 11.897 15.968 1.00 94.50 195 LYS A O 1
ATOM 1579 N N . ALA A 1 196 ? -34.802 9.816 16.049 1.00 94.50 196 ALA A N 1
ATOM 1580 C CA . ALA A 1 196 ? -35.828 9.276 16.941 1.00 94.50 196 ALA A CA 1
ATOM 1581 C C . ALA A 1 196 ? -35.825 10.019 18.287 1.00 94.50 196 ALA A C 1
ATOM 1583 O O . ALA A 1 196 ? -36.848 10.548 18.711 1.00 94.50 196 ALA A O 1
ATOM 1584 N N . ARG A 1 197 ? -34.639 10.191 18.882 1.00 92.56 197 ARG A N 1
ATOM 1585 C CA . ARG A 1 197 ? -34.474 10.917 20.145 1.00 92.56 197 ARG A CA 1
ATOM 1586 C C . ARG A 1 197 ? -34.825 12.399 20.029 1.00 92.56 197 ARG A C 1
ATOM 1588 O O . ARG A 1 197 ? -35.364 12.983 20.962 1.00 92.56 197 ARG A O 1
ATOM 1595 N N . ALA A 1 198 ? -34.536 13.013 18.883 1.00 93.69 198 ALA A N 1
ATOM 1596 C CA . ALA A 1 198 ? -34.917 14.390 18.615 1.00 93.69 198 ALA A CA 1
ATOM 1597 C C . ALA A 1 198 ? -36.440 14.553 18.625 1.00 93.69 198 ALA A C 1
ATOM 1599 O O . ALA A 1 198 ? -36.923 15.474 19.269 1.00 93.69 198 ALA A O 1
ATOM 1600 N N . LEU A 1 199 ? -37.185 13.648 17.980 1.00 93.50 199 LEU A N 1
ATOM 1601 C CA . LEU A 1 199 ? -38.652 13.684 17.972 1.00 93.50 199 LEU A CA 1
ATOM 1602 C C . LEU A 1 199 ? -39.231 13.588 19.389 1.00 93.50 199 LEU A C 1
ATOM 1604 O O . LEU A 1 199 ? -40.078 14.400 19.745 1.00 93.50 199 LEU A O 1
ATOM 1608 N N . GLU A 1 200 ? -38.712 12.682 20.222 1.00 92.38 200 GLU A N 1
ATOM 1609 C CA . GLU A 1 200 ? -39.136 12.560 21.626 1.00 92.38 200 GLU A CA 1
ATOM 1610 C C . GLU A 1 200 ? -38.936 13.869 22.411 1.00 92.38 200 GLU A C 1
ATOM 1612 O O . GLU A 1 200 ? -39.794 14.282 23.191 1.00 92.38 200 GLU A O 1
ATOM 1617 N N . VAL A 1 201 ? -37.805 14.550 22.203 1.00 90.94 201 VAL A N 1
ATOM 1618 C CA . VAL A 1 201 ? -37.507 15.824 22.877 1.00 90.94 201 VAL A CA 1
ATOM 1619 C C . VAL A 1 201 ? -38.370 16.965 22.327 1.00 90.94 201 VAL A C 1
ATOM 1621 O O . VAL A 1 201 ? -38.819 17.816 23.097 1.00 90.94 201 VAL A O 1
ATOM 1624 N N . GLU A 1 202 ? -38.633 16.987 21.019 1.00 92.31 202 GLU A N 1
ATOM 1625 C CA . GLU A 1 202 ? -39.513 17.973 20.379 1.00 92.31 202 GLU A CA 1
ATOM 1626 C C . GLU A 1 202 ? -40.961 17.850 20.876 1.00 92.31 202 GLU A C 1
ATOM 1628 O O . GLU A 1 202 ? -41.602 18.869 21.136 1.00 92.31 202 GLU A O 1
ATOM 1633 N N . GLU A 1 203 ? -41.456 16.625 21.076 1.00 91.81 203 GLU A N 1
ATOM 1634 C CA . GLU A 1 203 ? -42.776 16.362 21.664 1.00 91.81 203 GLU A CA 1
ATOM 1635 C C . GLU A 1 203 ? -42.866 16.834 23.121 1.00 91.81 203 GLU A C 1
ATOM 1637 O O . GLU A 1 203 ? -43.871 17.423 23.519 1.00 91.81 203 GLU A O 1
ATOM 1642 N N . GLN A 1 204 ? -41.804 16.641 23.911 1.00 89.19 204 GLN A N 1
ATOM 1643 C CA . GLN A 1 204 ? -41.762 17.069 25.314 1.00 89.19 204 GLN A CA 1
ATOM 1644 C C . GLN A 1 204 ? -41.652 18.592 25.480 1.00 89.19 204 GLN A C 1
ATOM 1646 O O . GLN A 1 204 ? -42.237 19.157 26.404 1.00 89.19 204 GLN A O 1
ATOM 1651 N N . GLN A 1 205 ? -40.883 19.266 24.619 1.00 87.56 205 GLN A N 1
ATOM 1652 C CA . GLN A 1 205 ? -40.619 20.707 24.725 1.00 87.56 205 GLN A CA 1
ATOM 1653 C C . GLN A 1 205 ? -41.600 21.567 23.912 1.00 87.56 205 GLN A C 1
ATOM 1655 O O . GLN A 1 205 ? -41.740 22.760 24.185 1.00 87.56 205 GLN A O 1
ATOM 1660 N N . GLY A 1 206 ? -42.282 20.986 22.920 1.00 86.44 206 GLY A N 1
ATOM 1661 C CA . GLY A 1 206 ? -43.252 21.667 22.059 1.00 86.44 206 GLY A CA 1
ATOM 1662 C C . GLY A 1 206 ? -42.639 22.526 20.943 1.00 86.44 206 GLY A C 1
ATOM 1663 O O . GLY A 1 206 ? -43.365 23.256 20.266 1.00 86.44 206 GLY A O 1
ATOM 1664 N N . PHE A 1 207 ? -41.321 22.467 20.730 1.00 86.69 207 PHE A N 1
ATOM 1665 C CA . PHE A 1 207 ? -40.629 23.163 19.641 1.00 86.69 207 PHE A CA 1
ATOM 1666 C C . PHE A 1 207 ? -39.455 22.342 19.097 1.00 86.69 207 PHE A C 1
ATOM 1668 O O . PHE A 1 207 ? -38.925 21.463 19.771 1.00 86.69 207 PHE A O 1
ATOM 1675 N N . LYS A 1 208 ? -39.039 22.652 17.862 1.00 89.25 208 LYS A N 1
ATOM 1676 C CA . LYS A 1 208 ? -37.972 21.925 17.161 1.00 89.25 208 LYS A CA 1
ATOM 1677 C C . LYS A 1 208 ? -36.581 22.197 17.725 1.00 89.25 208 LYS A C 1
ATOM 1679 O O . LYS A 1 208 ? -36.253 23.345 18.028 1.00 89.25 208 LYS A O 1
ATOM 1684 N N . LEU A 1 209 ? -35.729 21.173 17.753 1.00 89.62 209 LEU A N 1
ATOM 1685 C CA . LEU A 1 209 ? -34.350 21.307 18.225 1.00 89.62 209 LEU A CA 1
ATOM 1686 C C . LEU A 1 209 ? -33.511 22.175 17.275 1.00 89.62 209 LEU A C 1
ATOM 1688 O O . LEU A 1 209 ? -33.475 21.979 16.057 1.00 89.62 209 LEU A O 1
ATOM 1692 N N . GLY A 1 210 ? -32.782 23.136 17.843 1.00 91.44 210 GLY A N 1
ATOM 1693 C CA . GLY A 1 210 ? -31.839 23.962 17.093 1.00 91.44 210 GLY A CA 1
ATOM 1694 C C . GLY A 1 210 ? -30.611 23.170 16.624 1.00 91.44 210 GLY A C 1
ATOM 1695 O O . GLY A 1 210 ? -30.274 22.119 17.166 1.00 91.44 210 GLY A O 1
ATOM 1696 N N . ARG A 1 211 ? -29.858 23.712 15.654 1.00 92.88 211 ARG A N 1
ATOM 1697 C CA . ARG A 1 211 ? -28.645 23.059 15.101 1.00 92.88 211 ARG A CA 1
ATOM 1698 C C . ARG A 1 211 ? -27.619 22.665 16.169 1.00 92.88 211 ARG A C 1
ATOM 1700 O O . ARG A 1 211 ? -26.995 21.616 16.053 1.00 92.88 211 ARG A O 1
ATOM 1707 N N . LYS A 1 212 ? -27.438 23.513 17.188 1.00 94.00 212 LYS A N 1
ATOM 1708 C CA . LYS A 1 212 ? -26.511 23.259 18.298 1.00 94.00 212 LYS A CA 1
ATOM 1709 C C . LYS A 1 212 ? -26.966 22.059 19.135 1.00 94.00 212 LYS A C 1
ATOM 1711 O O . LYS A 1 212 ? -26.180 21.143 19.330 1.00 94.00 212 LYS A O 1
ATOM 1716 N N . GLN A 1 213 ? -28.238 22.040 19.531 1.00 91.12 213 GLN A N 1
ATOM 1717 C CA . GLN A 1 213 ? -28.815 20.961 20.335 1.00 91.12 213 GLN A CA 1
ATOM 1718 C C . GLN A 1 213 ? -28.825 19.633 19.571 1.00 91.12 213 GLN A C 1
ATOM 1720 O O . GLN A 1 213 ? -28.509 18.598 20.137 1.00 91.12 213 GLN A O 1
ATOM 1725 N N . MET A 1 214 ? -29.108 19.658 18.264 1.00 93.12 214 MET A N 1
ATOM 1726 C CA . MET A 1 214 ? -29.036 18.466 17.413 1.00 93.12 214 MET A CA 1
ATOM 1727 C C . MET A 1 214 ? -27.616 17.884 17.345 1.00 93.12 214 MET A C 1
ATOM 1729 O O . MET A 1 214 ? -27.446 16.668 17.322 1.00 93.12 214 MET A O 1
ATOM 1733 N N . ARG A 1 215 ? -26.584 18.739 17.309 1.00 94.25 215 ARG A N 1
ATOM 1734 C CA . ARG A 1 215 ? -25.187 18.288 17.335 1.00 94.25 215 ARG A CA 1
ATOM 1735 C C . ARG A 1 215 ? -24.831 17.656 18.681 1.00 94.25 215 ARG A C 1
ATOM 1737 O O . ARG A 1 215 ? -24.271 16.570 18.684 1.00 94.25 215 ARG A O 1
ATOM 1744 N N . GLU A 1 216 ? -25.203 18.299 19.784 1.00 95.44 216 GLU A N 1
ATOM 1745 C CA . GLU A 1 216 ? -24.981 17.776 21.142 1.00 95.44 216 GLU A CA 1
ATOM 1746 C C . GLU A 1 216 ? -25.710 16.439 21.353 1.00 95.44 216 GLU A C 1
ATOM 1748 O O . GLU A 1 216 ? -25.124 15.487 21.858 1.00 95.44 216 GLU A O 1
ATOM 1753 N N . LEU A 1 217 ? -26.953 16.324 20.877 1.00 94.56 217 LEU A N 1
ATOM 1754 C CA . LEU A 1 217 ? -27.718 15.078 20.926 1.00 94.56 217 LEU A CA 1
ATOM 1755 C C . LEU A 1 217 ? -27.055 13.969 20.102 1.00 94.56 217 LEU A C 1
ATOM 1757 O O . LEU A 1 217 ? -27.040 12.809 20.501 1.00 94.56 217 LEU A O 1
ATOM 1761 N N . LYS A 1 218 ? -26.487 14.319 18.946 1.00 94.94 218 LYS A N 1
ATOM 1762 C CA . LYS A 1 218 ? -25.754 13.367 18.112 1.00 94.94 218 LYS A CA 1
ATOM 1763 C C . LYS A 1 218 ? -24.483 12.862 18.793 1.00 94.94 218 LYS A C 1
ATOM 1765 O O . LYS A 1 218 ? -24.176 11.679 18.678 1.00 94.94 218 LYS A O 1
ATOM 1770 N N . GLU A 1 219 ? -23.749 13.743 19.466 1.00 94.81 219 GLU A N 1
ATOM 1771 C CA . GLU A 1 219 ? -22.559 13.386 20.248 1.00 94.81 219 GLU A CA 1
ATOM 1772 C C . GLU A 1 219 ? -22.941 12.427 21.386 1.00 94.81 219 GLU A C 1
ATOM 1774 O O . GLU A 1 219 ? -22.389 11.334 21.452 1.00 94.81 219 GLU A O 1
ATOM 1779 N N . GLN A 1 220 ? -23.990 12.739 22.157 1.00 94.50 220 GLN A N 1
ATOM 1780 C CA . GLN A 1 220 ? -24.512 11.855 23.213 1.00 94.50 220 GLN A CA 1
ATOM 1781 C C . GLN A 1 220 ? -24.906 10.470 22.687 1.00 94.50 220 GLN A C 1
ATOM 1783 O O . GLN A 1 220 ? -24.472 9.453 23.219 1.00 94.50 220 GLN A O 1
ATOM 1788 N N . VAL A 1 221 ? -25.675 10.420 21.595 1.00 94.81 221 VAL A N 1
ATOM 1789 C CA . VAL A 1 221 ? -26.059 9.153 20.954 1.00 94.81 221 VAL A CA 1
ATOM 1790 C C . VAL A 1 221 ? -24.830 8.378 20.475 1.00 94.81 221 VAL A C 1
ATOM 1792 O O . VAL A 1 221 ? -24.810 7.152 20.528 1.00 94.81 221 VAL A O 1
ATOM 1795 N N . THR A 1 222 ? -23.794 9.068 20.001 1.00 93.62 222 THR A N 1
ATOM 1796 C CA . THR A 1 222 ? -22.550 8.411 19.584 1.00 93.62 222 THR A CA 1
ATOM 1797 C C . THR A 1 222 ? -21.863 7.762 20.783 1.00 93.62 222 THR A C 1
ATOM 1799 O O . THR A 1 222 ? -21.515 6.587 20.700 1.00 93.62 222 THR A O 1
ATOM 1802 N N . ASP A 1 223 ? -21.743 8.479 21.900 1.00 93.25 223 ASP A N 1
ATOM 1803 C CA . ASP A 1 223 ? -21.119 7.980 23.131 1.00 93.25 223 ASP A CA 1
ATOM 1804 C C . ASP A 1 223 ? -21.896 6.801 23.744 1.00 93.25 223 ASP A C 1
ATOM 1806 O O . ASP A 1 223 ? -21.294 5.866 24.270 1.00 93.25 223 ASP A O 1
ATOM 1810 N N . GLU A 1 224 ? -23.227 6.791 23.625 1.00 93.00 224 GLU A N 1
ATOM 1811 C CA . GLU A 1 224 ? -24.086 5.683 24.069 1.00 93.00 224 GLU A CA 1
ATOM 1812 C C . GLU A 1 224 ? -23.942 4.427 23.195 1.00 93.00 224 GLU A C 1
ATOM 1814 O O . GLU A 1 224 ? -23.978 3.295 23.691 1.00 93.00 224 GLU A O 1
ATOM 1819 N N . LEU A 1 225 ? -23.799 4.607 21.880 1.00 93.19 225 LEU A N 1
ATOM 1820 C CA . LEU A 1 225 ? -23.706 3.497 20.930 1.00 93.19 225 LEU A CA 1
ATOM 1821 C C . LEU A 1 225 ? -22.291 2.924 20.825 1.00 93.19 225 LEU A C 1
ATOM 1823 O O . LEU A 1 225 ? -22.133 1.749 20.488 1.00 93.19 225 LEU A O 1
ATOM 1827 N N . LEU A 1 226 ? -21.262 3.718 21.118 1.00 92.44 226 LEU A N 1
ATOM 1828 C CA . LEU A 1 226 ? -19.867 3.339 20.917 1.00 92.44 226 LEU A CA 1
ATOM 1829 C C . LEU A 1 226 ? -19.434 2.081 21.701 1.00 92.44 226 LEU A C 1
ATOM 1831 O O . LEU A 1 226 ? -18.865 1.181 21.075 1.00 92.44 226 LEU A O 1
ATOM 1835 N N . PRO A 1 227 ? -19.775 1.911 22.996 1.00 90.88 227 PRO A N 1
ATOM 1836 C CA . PRO A 1 227 ? -19.451 0.695 23.745 1.00 90.88 227 PRO A CA 1
ATOM 1837 C C . PRO A 1 227 ? -20.101 -0.571 23.186 1.00 90.88 227 PRO A C 1
ATOM 1839 O O . PRO A 1 227 ? -19.594 -1.670 23.401 1.00 90.88 227 PRO A O 1
ATOM 1842 N N . ARG A 1 228 ? -21.222 -0.421 22.470 1.00 90.56 228 ARG A N 1
ATOM 1843 C CA . ARG A 1 228 ? -21.989 -1.520 21.866 1.00 90.56 228 ARG A CA 1
ATOM 1844 C C . ARG A 1 228 ? -21.518 -1.840 20.447 1.00 90.56 228 ARG A C 1
ATOM 1846 O O . ARG A 1 228 ? -21.913 -2.861 19.893 1.00 90.56 228 ARG A O 1
ATOM 1853 N N . ALA A 1 229 ? -20.696 -0.977 19.850 1.00 91.69 229 ALA A N 1
ATOM 1854 C CA . ALA A 1 229 ? -20.215 -1.151 18.491 1.00 91.69 229 ALA A CA 1
ATOM 1855 C C . ALA A 1 229 ? -19.180 -2.282 18.404 1.00 91.69 229 ALA A C 1
ATOM 1857 O O . ALA A 1 229 ? -18.223 -2.361 19.187 1.00 91.69 229 ALA A O 1
ATOM 1858 N N . PHE A 1 230 ? -19.342 -3.132 17.390 1.00 92.31 230 PHE A N 1
ATOM 1859 C CA . PHE A 1 230 ? -18.379 -4.182 17.074 1.00 92.31 230 PHE A CA 1
ATOM 1860 C C . PHE A 1 230 ? -17.044 -3.581 16.628 1.00 92.31 230 PHE A C 1
ATOM 1862 O O . PHE A 1 230 ? -17.006 -2.579 15.915 1.00 92.31 230 PHE A O 1
ATOM 1869 N N . SER A 1 231 ? -15.937 -4.203 17.021 1.00 92.19 231 SER A N 1
ATOM 1870 C CA . SER A 1 231 ? -14.603 -3.828 16.550 1.00 92.19 231 SER A CA 1
ATOM 1871 C C . SER A 1 231 ? -14.238 -4.602 15.284 1.00 92.19 231 SER A C 1
ATOM 1873 O O . SER A 1 231 ? -14.427 -5.815 15.218 1.00 92.19 231 SER A O 1
ATOM 1875 N N . ILE A 1 232 ? -13.646 -3.923 14.303 1.00 93.00 232 ILE A N 1
ATOM 1876 C CA . ILE A 1 232 ? -13.042 -4.547 13.122 1.00 93.00 232 ILE A CA 1
ATOM 1877 C C . ILE A 1 232 ? -11.547 -4.275 13.133 1.00 93.00 232 ILE A C 1
ATOM 1879 O O . ILE A 1 232 ? -11.122 -3.122 13.217 1.00 93.00 232 ILE A O 1
ATOM 1883 N N . ARG A 1 233 ? -10.759 -5.343 12.992 1.00 93.88 233 ARG A N 1
ATOM 1884 C CA . ARG A 1 233 ? -9.304 -5.273 12.853 1.00 93.88 233 ARG A CA 1
ATOM 1885 C C . ARG A 1 233 ? -8.899 -5.332 11.387 1.00 93.88 233 ARG A C 1
ATOM 1887 O O . ARG A 1 233 ? -9.515 -6.040 10.591 1.00 93.88 233 ARG A O 1
ATOM 1894 N N . ARG A 1 234 ? -7.867 -4.574 11.037 1.00 93.69 234 ARG A N 1
ATOM 1895 C CA . ARG A 1 234 ? -7.214 -4.602 9.731 1.00 93.69 234 ARG A CA 1
ATOM 1896 C C . ARG A 1 234 ? -5.714 -4.591 9.929 1.00 93.69 234 ARG A C 1
ATOM 1898 O O . ARG A 1 234 ? -5.199 -3.713 10.615 1.00 93.69 234 ARG A O 1
ATOM 1905 N N . ASP A 1 235 ? -5.055 -5.523 9.263 1.00 95.38 235 ASP A N 1
ATOM 1906 C CA . ASP A 1 235 ? -3.608 -5.655 9.283 1.00 95.38 235 ASP A CA 1
ATOM 1907 C C . ASP A 1 235 ? -3.049 -5.175 7.944 1.00 95.38 235 ASP A C 1
ATOM 1909 O O . ASP A 1 235 ? -3.530 -5.559 6.877 1.00 95.38 235 ASP A O 1
ATOM 1913 N N . THR A 1 236 ? -2.047 -4.306 8.016 1.00 96.94 236 THR A N 1
ATOM 1914 C CA . THR A 1 236 ? -1.253 -3.830 6.884 1.00 96.94 236 THR A CA 1
ATOM 1915 C C . THR A 1 236 ? 0.170 -4.304 7.097 1.00 96.94 236 THR A C 1
ATOM 1917 O O . THR A 1 236 ? 0.781 -4.019 8.125 1.00 96.94 236 THR A O 1
ATOM 1920 N N . ARG A 1 237 ? 0.700 -5.054 6.139 1.00 96.69 237 ARG A N 1
ATOM 1921 C CA . ARG A 1 237 ? 2.054 -5.589 6.238 1.00 96.69 237 ARG A CA 1
ATOM 1922 C C . ARG A 1 237 ? 3.070 -4.580 5.724 1.00 96.69 237 ARG A C 1
ATOM 1924 O O . ARG A 1 237 ? 2.791 -3.833 4.786 1.00 96.69 237 ARG A O 1
ATOM 1931 N N . VAL A 1 238 ? 4.249 -4.590 6.332 1.00 97.69 238 VAL A N 1
ATOM 1932 C CA . VAL A 1 238 ? 5.391 -3.777 5.918 1.00 97.69 238 VAL A CA 1
ATOM 1933 C C . VAL A 1 238 ? 6.587 -4.691 5.749 1.00 97.69 238 VAL A C 1
ATOM 1935 O O . VAL A 1 238 ? 6.961 -5.391 6.685 1.00 97.69 238 VAL A O 1
ATOM 1938 N N . TRP A 1 239 ? 7.186 -4.687 4.569 1.00 97.38 239 TRP A N 1
ATOM 1939 C CA . TRP A 1 239 ? 8.422 -5.401 4.292 1.00 97.38 239 TRP A CA 1
ATOM 1940 C C . TRP A 1 239 ? 9.581 -4.418 4.194 1.00 97.38 239 TRP A C 1
ATOM 1942 O O . TRP A 1 239 ? 9.488 -3.383 3.539 1.00 97.38 239 TRP A O 1
ATOM 1952 N N . ILE A 1 240 ? 10.671 -4.752 4.867 1.00 96.44 240 ILE A N 1
ATOM 1953 C CA . ILE A 1 240 ? 11.934 -4.035 4.837 1.00 96.44 240 ILE A CA 1
ATOM 1954 C C . ILE A 1 240 ? 12.991 -4.973 4.261 1.00 96.44 240 ILE A C 1
ATOM 1956 O O . ILE A 1 240 ? 13.297 -6.015 4.845 1.00 96.44 240 ILE A O 1
ATOM 1960 N N . ASP A 1 241 ? 13.580 -4.559 3.149 1.00 95.19 241 ASP A N 1
ATOM 1961 C CA . ASP A 1 241 ? 14.713 -5.210 2.513 1.00 95.19 241 ASP A CA 1
ATOM 1962 C C . ASP A 1 241 ? 15.986 -4.415 2.797 1.00 95.19 241 ASP A C 1
ATOM 1964 O O . ASP A 1 241 ? 16.242 -3.364 2.204 1.00 95.19 241 ASP A O 1
ATOM 1968 N N . THR A 1 242 ? 16.805 -4.923 3.716 1.00 91.44 242 THR A N 1
ATOM 1969 C CA . THR A 1 242 ? 18.079 -4.277 4.072 1.00 91.44 242 THR A CA 1
ATOM 1970 C C . THR A 1 242 ? 19.188 -4.524 3.045 1.00 91.44 242 THR A C 1
ATOM 1972 O O . THR A 1 242 ? 20.227 -3.865 3.105 1.00 91.44 242 THR A O 1
ATOM 1975 N N . VAL A 1 243 ? 18.986 -5.459 2.107 1.00 91.81 243 VAL A N 1
ATOM 1976 C CA . VAL A 1 243 ? 19.955 -5.807 1.060 1.00 91.81 243 VAL A CA 1
ATOM 1977 C C . VAL A 1 243 ? 19.823 -4.847 -0.113 1.00 91.81 243 VAL A C 1
ATOM 1979 O O . VAL A 1 243 ? 20.816 -4.247 -0.519 1.00 91.81 243 VAL A O 1
ATOM 1982 N N . HIS A 1 244 ? 18.603 -4.666 -0.621 1.00 92.38 244 HIS A N 1
ATOM 1983 C CA . HIS A 1 244 ? 18.342 -3.796 -1.772 1.00 92.38 244 HIS A CA 1
ATOM 1984 C C . HIS A 1 244 ? 17.849 -2.395 -1.380 1.00 92.38 244 HIS A C 1
ATOM 1986 O O . HIS A 1 244 ? 17.726 -1.537 -2.250 1.00 92.38 244 HIS A O 1
ATOM 1992 N N . GLY A 1 245 ? 17.586 -2.134 -0.094 1.00 94.19 245 GLY A N 1
ATOM 1993 C CA . GLY A 1 245 ? 17.189 -0.814 0.407 1.00 94.19 245 GLY A CA 1
ATOM 1994 C C . GLY A 1 245 ? 15.733 -0.461 0.124 1.00 94.19 245 GLY A C 1
ATOM 1995 O O . GLY A 1 245 ? 15.438 0.688 -0.214 1.00 94.19 245 GLY A O 1
ATOM 1996 N N . TRP A 1 246 ? 14.828 -1.435 0.235 1.00 95.75 246 TRP A N 1
ATOM 1997 C CA . TRP A 1 246 ? 13.393 -1.223 0.044 1.00 95.75 246 TRP A CA 1
ATOM 1998 C C . TRP A 1 246 ? 12.651 -1.170 1.374 1.00 95.75 246 TRP A C 1
ATOM 2000 O O . TRP A 1 246 ? 12.881 -1.986 2.262 1.00 95.75 246 TRP A O 1
ATOM 2010 N N . LEU A 1 247 ? 11.706 -0.239 1.483 1.00 97.19 247 LEU A N 1
ATOM 2011 C CA . LEU A 1 247 ? 10.613 -0.312 2.444 1.00 97.19 247 LEU A CA 1
ATOM 2012 C C . LEU A 1 247 ? 9.305 -0.331 1.663 1.00 97.19 247 LEU A C 1
ATOM 2014 O O . LEU A 1 247 ? 9.021 0.575 0.883 1.00 97.19 247 LEU A O 1
ATOM 2018 N N . VAL A 1 248 ? 8.517 -1.377 1.871 1.00 97.81 248 VAL A N 1
ATOM 2019 C CA . VAL A 1 248 ? 7.332 -1.682 1.078 1.00 97.81 248 VAL A CA 1
ATOM 2020 C C . VAL A 1 248 ? 6.131 -1.835 1.993 1.00 97.81 248 VAL A C 1
ATOM 2022 O O . VAL A 1 248 ? 6.170 -2.614 2.941 1.00 97.81 248 VAL A O 1
ATOM 2025 N N . ILE A 1 249 ? 5.051 -1.115 1.703 1.00 98.00 249 ILE A N 1
ATOM 2026 C CA . ILE A 1 249 ? 3.810 -1.160 2.488 1.00 98.00 249 ILE A CA 1
ATOM 2027 C C . ILE A 1 249 ? 2.709 -1.806 1.646 1.00 98.00 249 ILE A C 1
ATOM 2029 O O . ILE A 1 249 ? 2.441 -1.332 0.538 1.00 98.00 249 ILE A O 1
ATOM 2033 N N . ASP A 1 250 ? 2.042 -2.838 2.180 1.00 97.25 250 ASP A N 1
ATOM 2034 C CA . ASP A 1 250 ? 0.928 -3.535 1.517 1.00 97.25 250 ASP A CA 1
ATOM 2035 C C . ASP A 1 250 ? -0.379 -2.709 1.549 1.00 97.25 250 ASP A C 1
ATOM 2037 O O . ASP A 1 250 ? -1.361 -3.070 2.201 1.00 97.25 250 ASP A O 1
ATOM 2041 N N . ALA A 1 251 ? -0.384 -1.537 0.905 1.00 95.62 251 ALA A N 1
ATOM 2042 C CA . ALA A 1 251 ? -1.484 -0.579 0.952 1.00 95.62 251 ALA A CA 1
ATOM 2043 C C . ALA A 1 251 ? -1.864 -0.016 -0.427 1.00 95.62 251 ALA A C 1
ATOM 2045 O O . ALA A 1 251 ? -1.088 0.634 -1.124 1.00 95.62 251 ALA A O 1
ATOM 2046 N N . ALA A 1 252 ? -3.143 -0.156 -0.794 1.00 90.44 252 ALA A N 1
ATOM 2047 C CA . ALA A 1 252 ? -3.688 0.446 -2.018 1.00 90.44 252 ALA A CA 1
ATOM 2048 C C . ALA A 1 252 ? -3.956 1.960 -1.899 1.00 90.44 252 ALA A C 1
ATOM 2050 O O . ALA A 1 252 ? -4.078 2.646 -2.922 1.00 90.44 252 ALA A O 1
ATOM 2051 N N . SER A 1 253 ? -4.135 2.450 -0.667 1.00 93.19 253 SER A N 1
ATOM 2052 C CA . SER A 1 253 ? -4.534 3.821 -0.329 1.00 93.19 253 SER A CA 1
ATOM 2053 C C . SER A 1 253 ? -3.367 4.575 0.293 1.00 93.19 253 SER A C 1
ATOM 2055 O O . SER A 1 253 ? -2.743 4.058 1.216 1.00 93.19 253 SER A O 1
ATOM 2057 N N . GLN A 1 254 ? -3.135 5.810 -0.161 1.00 93.56 254 GLN A N 1
ATOM 2058 C CA . GLN A 1 254 ? -2.112 6.690 0.408 1.00 93.56 254 GLN A CA 1
ATOM 2059 C C . GLN A 1 254 ? -2.333 6.932 1.904 1.00 93.56 254 GLN A C 1
ATOM 2061 O O . GLN A 1 254 ? -1.392 6.821 2.669 1.00 93.56 254 GLN A O 1
ATOM 2066 N N . ALA A 1 255 ? -3.582 7.134 2.336 1.00 95.38 255 ALA A N 1
ATOM 2067 C CA . ALA A 1 255 ? -3.886 7.399 3.743 1.00 95.38 255 ALA A CA 1
ATOM 2068 C C . ALA A 1 255 ? -3.427 6.268 4.682 1.00 95.38 255 ALA A C 1
ATOM 2070 O O . ALA A 1 255 ? -2.904 6.535 5.753 1.00 95.38 255 ALA A O 1
ATOM 2071 N N . VAL A 1 256 ? -3.576 5.004 4.261 1.00 95.56 256 VAL A N 1
ATOM 2072 C CA . VAL A 1 256 ? -3.135 3.853 5.072 1.00 95.56 256 VAL A CA 1
ATOM 2073 C C . VAL A 1 256 ? -1.612 3.797 5.142 1.00 95.56 256 VAL A C 1
ATOM 2075 O O . VAL A 1 256 ? -1.056 3.509 6.195 1.00 95.56 256 VAL A O 1
ATOM 2078 N N . ALA A 1 257 ? -0.928 4.085 4.036 1.00 96.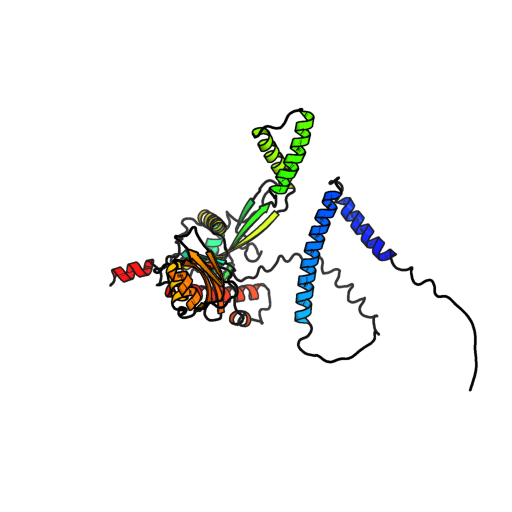12 257 ALA A N 1
ATOM 2079 C CA . ALA A 1 257 ? 0.524 4.151 4.048 1.00 96.12 257 ALA A CA 1
ATOM 2080 C C . ALA A 1 257 ? 1.037 5.312 4.903 1.00 96.12 257 ALA A C 1
ATOM 2082 O O . ALA A 1 257 ? 1.972 5.116 5.666 1.00 96.12 257 ALA A O 1
ATOM 2083 N N . ASP A 1 258 ? 0.394 6.479 4.852 1.00 96.50 258 ASP A N 1
ATOM 2084 C CA . ASP A 1 258 ? 0.746 7.623 5.694 1.00 96.50 258 ASP A CA 1
ATOM 2085 C C . ASP A 1 258 ? 0.562 7.298 7.190 1.00 96.50 258 ASP A C 1
ATOM 2087 O O . ASP A 1 258 ? 1.414 7.667 7.999 1.00 96.50 258 ASP A O 1
ATOM 2091 N N . ASP A 1 259 ? -0.487 6.552 7.566 1.00 97.19 259 ASP A N 1
ATOM 2092 C CA . ASP A 1 259 ? -0.689 6.071 8.943 1.00 97.19 259 ASP A CA 1
ATOM 2093 C C . ASP A 1 259 ? 0.441 5.122 9.389 1.00 97.19 259 ASP A C 1
ATOM 2095 O O . ASP A 1 259 ? 0.996 5.273 10.484 1.00 97.19 259 ASP A O 1
ATOM 2099 N N . VAL A 1 260 ? 0.827 4.176 8.522 1.00 98.06 260 VAL A N 1
ATOM 2100 C CA . VAL A 1 260 ? 1.939 3.238 8.756 1.00 98.06 260 VAL A CA 1
ATOM 2101 C C . VAL A 1 260 ? 3.266 3.986 8.898 1.00 98.06 260 VAL A C 1
ATOM 2103 O O . VAL A 1 260 ? 4.002 3.769 9.861 1.00 98.06 260 VAL A O 1
ATOM 2106 N N . LEU A 1 261 ? 3.571 4.891 7.966 1.00 96.81 261 LEU A N 1
ATOM 2107 C CA . LEU A 1 261 ? 4.769 5.730 7.992 1.00 96.81 261 LEU A CA 1
ATOM 2108 C C . LEU A 1 261 ? 4.798 6.612 9.238 1.00 96.81 261 LEU A C 1
ATOM 2110 O O . LEU A 1 261 ? 5.837 6.739 9.883 1.00 96.81 261 LEU A O 1
ATOM 2114 N N . GLY A 1 262 ? 3.650 7.172 9.618 1.00 96.88 262 GLY A N 1
ATOM 2115 C CA . GLY A 1 262 ? 3.493 7.945 10.840 1.00 96.88 262 GLY A CA 1
ATOM 2116 C C . GLY A 1 262 ? 3.845 7.134 12.085 1.00 96.88 262 GLY A C 1
ATOM 2117 O O . GLY A 1 262 ? 4.490 7.664 12.990 1.00 96.88 262 GLY A O 1
ATOM 2118 N N . LEU A 1 263 ? 3.475 5.849 12.140 1.00 97.69 263 LEU A N 1
ATOM 2119 C CA . LEU A 1 263 ? 3.861 4.980 13.252 1.00 97.69 263 LEU A CA 1
ATOM 2120 C C . LEU A 1 263 ? 5.338 4.563 13.190 1.00 97.69 263 LEU A C 1
ATOM 2122 O O . LEU A 1 263 ? 5.990 4.524 14.233 1.00 97.69 263 LEU A O 1
ATOM 2126 N N . LEU A 1 264 ? 5.891 4.310 12.000 1.00 97.12 264 LEU A N 1
ATOM 2127 C CA . LEU A 1 264 ? 7.319 4.013 11.826 1.00 97.12 264 LEU A CA 1
ATOM 2128 C C . LEU A 1 264 ? 8.192 5.169 12.312 1.00 97.12 264 LEU A C 1
ATOM 2130 O O . LEU A 1 264 ? 9.096 4.944 13.107 1.00 97.12 264 LEU A O 1
ATOM 2134 N N . VAL A 1 265 ? 7.881 6.403 11.906 1.00 95.94 265 VAL A N 1
ATOM 2135 C CA . VAL A 1 265 ? 8.609 7.612 12.330 1.00 95.94 265 VAL A CA 1
ATOM 2136 C C . VAL A 1 265 ? 8.489 7.850 13.838 1.00 95.94 265 VAL A C 1
ATOM 2138 O O . VAL A 1 265 ? 9.428 8.337 14.456 1.00 95.94 265 VAL A O 1
ATOM 2141 N N . LYS A 1 266 ? 7.358 7.489 14.458 1.00 96.44 266 LYS A N 1
ATOM 2142 C CA . LYS A 1 266 ? 7.208 7.542 15.924 1.00 96.44 266 LYS A CA 1
ATOM 2143 C C . LYS A 1 266 ? 8.021 6.468 16.647 1.00 96.44 266 LYS A C 1
ATOM 2145 O O . LYS A 1 266 ? 8.458 6.697 17.768 1.00 96.44 266 LYS A O 1
ATOM 2150 N N . SER A 1 267 ? 8.179 5.299 16.031 1.00 96.25 267 SER A N 1
ATOM 2151 C CA . SER A 1 267 ? 8.828 4.136 16.648 1.00 96.25 267 SER A CA 1
ATOM 2152 C C . SER A 1 267 ? 10.346 4.157 16.478 1.00 96.25 267 SER A C 1
ATOM 2154 O O . SER A 1 267 ? 11.076 3.765 17.382 1.00 96.25 267 SER A O 1
ATOM 2156 N N . ILE A 1 268 ? 10.821 4.625 15.325 1.00 93.56 268 ILE A N 1
ATOM 2157 C CA . ILE A 1 268 ? 12.223 4.587 14.920 1.00 93.56 268 ILE A CA 1
ATOM 2158 C C . ILE A 1 268 ? 12.759 6.016 14.910 1.00 93.56 268 ILE A C 1
ATOM 2160 O O . ILE A 1 268 ? 12.381 6.826 14.061 1.00 93.56 268 ILE A O 1
ATOM 2164 N N . ASP A 1 269 ? 13.664 6.314 15.841 1.00 84.81 269 ASP A N 1
ATOM 2165 C CA . ASP A 1 269 ? 14.352 7.603 15.860 1.00 84.81 269 ASP A CA 1
ATOM 2166 C C . ASP A 1 269 ? 15.193 7.770 14.584 1.00 84.81 269 ASP A C 1
ATOM 2168 O O . ASP A 1 269 ? 15.957 6.881 14.208 1.00 84.81 269 ASP A O 1
ATOM 2172 N N . GLN A 1 270 ? 15.030 8.911 13.910 1.00 85.75 270 GLN A N 1
ATOM 2173 C CA . GLN A 1 270 ? 15.710 9.251 12.653 1.00 85.75 270 GLN A CA 1
ATOM 2174 C C . GLN A 1 270 ? 15.581 8.188 11.545 1.00 85.75 270 GLN A C 1
ATOM 2176 O O . GLN A 1 270 ? 16.571 7.827 10.910 1.00 85.75 270 GLN A O 1
ATOM 2181 N N . LEU A 1 271 ? 14.361 7.709 11.273 1.00 90.00 271 LEU A N 1
ATOM 2182 C CA . LEU A 1 271 ? 14.091 6.806 10.147 1.00 90.00 271 LEU A CA 1
ATOM 2183 C C . LEU A 1 271 ? 14.591 7.406 8.807 1.00 90.00 271 LEU A C 1
ATOM 2185 O O . LEU A 1 271 ? 14.023 8.399 8.339 1.00 90.00 271 LEU A O 1
ATOM 2189 N N . PRO A 1 272 ? 15.610 6.811 8.152 1.00 88.56 272 PRO A N 1
ATOM 2190 C CA . PRO A 1 272 ? 16.200 7.358 6.933 1.00 88.56 272 PRO A CA 1
ATOM 2191 C C . PRO A 1 272 ? 15.382 6.938 5.703 1.00 88.56 272 PRO A C 1
ATOM 2193 O O . PRO A 1 272 ? 15.796 6.081 4.927 1.00 88.56 272 PRO A O 1
ATOM 2196 N N . LEU A 1 273 ? 14.192 7.517 5.551 1.00 91.12 273 LEU A N 1
ATOM 2197 C CA . LEU A 1 273 ? 13.244 7.175 4.491 1.00 91.12 273 LEU A CA 1
ATOM 2198 C C . LEU A 1 273 ? 13.247 8.209 3.362 1.00 91.12 273 LEU A C 1
ATOM 2200 O O . LEU A 1 273 ? 13.167 9.413 3.610 1.00 91.12 273 LEU A O 1
ATOM 2204 N N . SER A 1 274 ? 13.234 7.746 2.114 1.00 92.06 274 SER A N 1
ATOM 2205 C CA . SER A 1 274 ? 13.012 8.592 0.940 1.00 92.06 274 SER A CA 1
ATOM 2206 C C . SER A 1 274 ? 11.970 7.994 -0.011 1.00 92.06 274 SER A C 1
ATOM 2208 O O . SER A 1 274 ? 11.670 6.801 0.006 1.00 92.06 274 SER A O 1
ATOM 2210 N N . SER A 1 275 ? 11.351 8.844 -0.831 1.00 91.25 275 SER A N 1
ATOM 2211 C CA . SER A 1 275 ? 10.456 8.391 -1.901 1.00 91.25 275 SER A CA 1
ATOM 2212 C C . SER A 1 275 ? 11.266 7.861 -3.081 1.00 91.25 275 SER A C 1
ATOM 2214 O O . SER A 1 275 ? 12.283 8.456 -3.440 1.00 91.25 275 SER A O 1
ATOM 2216 N N . VAL A 1 276 ? 10.768 6.812 -3.737 1.00 92.62 276 VAL A N 1
ATOM 2217 C CA . VAL A 1 276 ? 11.327 6.331 -5.007 1.00 92.62 276 VAL A CA 1
ATOM 2218 C C . VAL A 1 276 ? 11.140 7.407 -6.074 1.00 92.62 276 VAL A C 1
ATOM 2220 O O . VAL A 1 276 ? 10.033 7.918 -6.260 1.00 92.62 276 VAL A O 1
ATOM 2223 N N . ARG A 1 277 ? 12.219 7.777 -6.767 1.00 91.56 277 ARG A N 1
ATOM 2224 C CA . ARG A 1 277 ? 12.189 8.764 -7.852 1.00 91.56 277 ARG A CA 1
ATOM 2225 C C . ARG A 1 277 ? 12.851 8.182 -9.084 1.00 91.56 277 ARG A C 1
ATOM 2227 O O . ARG A 1 277 ? 14.053 7.946 -9.070 1.00 91.56 277 ARG A O 1
ATOM 2234 N N . VAL A 1 278 ? 12.069 8.013 -10.140 1.00 94.31 278 VAL A N 1
ATOM 2235 C CA . VAL A 1 278 ? 12.519 7.498 -11.438 1.00 94.31 278 VAL A CA 1
ATOM 2236 C C . VAL A 1 278 ? 12.799 8.634 -12.421 1.00 94.31 278 VAL A C 1
ATOM 2238 O O . VAL A 1 278 ? 12.222 9.721 -12.302 1.00 94.31 278 VAL A O 1
ATOM 2241 N N . ALA A 1 279 ? 13.711 8.418 -13.366 1.00 93.88 279 ALA A N 1
ATOM 2242 C CA . ALA A 1 279 ? 14.115 9.438 -14.332 1.00 93.88 279 ALA A CA 1
ATOM 2243 C C . ALA A 1 279 ? 12.979 9.808 -15.298 1.00 93.88 279 ALA A C 1
ATOM 2245 O O . ALA A 1 279 ? 12.729 10.992 -15.535 1.00 93.88 279 ALA A O 1
ATOM 2246 N N . GLN A 1 280 ? 12.254 8.812 -15.809 1.00 93.75 280 GLN A N 1
ATOM 2247 C CA . GLN A 1 280 ? 11.112 8.999 -16.695 1.00 93.75 280 GLN A CA 1
ATOM 2248 C C . GLN A 1 280 ? 9.800 8.988 -15.907 1.00 93.75 280 GLN A C 1
ATOM 2250 O O . GLN A 1 280 ? 9.550 8.119 -15.077 1.00 93.75 280 GLN A O 1
ATOM 2255 N N . SER A 1 281 ? 8.913 9.943 -16.197 1.00 95.00 281 SER A N 1
ATOM 2256 C CA . SER A 1 281 ? 7.571 9.964 -15.603 1.00 95.00 281 SER A CA 1
ATOM 2257 C C . SER A 1 281 ? 6.809 8.669 -15.931 1.00 95.00 281 SER A C 1
ATOM 2259 O O . SER A 1 281 ? 6.655 8.372 -17.120 1.00 95.00 281 SER A O 1
ATOM 2261 N N . PRO A 1 282 ? 6.243 7.950 -14.938 1.00 95.81 282 PRO A N 1
ATOM 2262 C CA . PRO A 1 282 ? 5.469 6.733 -15.192 1.00 95.81 282 PRO A CA 1
ATOM 2263 C C . PRO A 1 282 ? 4.292 6.963 -16.142 1.00 95.81 282 PRO A C 1
ATOM 2265 O O . PRO A 1 282 ? 4.000 6.122 -16.981 1.00 95.81 282 PRO A O 1
ATOM 2268 N N . VAL A 1 283 ? 3.638 8.128 -16.063 1.00 96.38 283 VAL A N 1
ATOM 2269 C CA . VAL A 1 283 ? 2.545 8.496 -16.983 1.00 96.38 283 VAL A CA 1
ATOM 2270 C C . VAL A 1 283 ? 3.046 8.583 -18.419 1.00 96.38 283 VAL A C 1
ATOM 2272 O O . VAL A 1 283 ? 2.382 8.094 -19.330 1.00 96.38 283 VAL A O 1
ATOM 2275 N N . ALA A 1 284 ? 4.209 9.204 -18.625 1.00 95.56 284 ALA A N 1
ATOM 2276 C CA . ALA A 1 284 ? 4.794 9.341 -19.952 1.00 95.56 284 ALA A CA 1
ATOM 2277 C C . ALA A 1 284 ? 5.210 7.973 -20.502 1.00 95.56 284 ALA A C 1
ATOM 2279 O O . ALA A 1 284 ? 4.813 7.636 -21.610 1.00 95.56 284 ALA A O 1
ATOM 2280 N N . ALA A 1 285 ? 5.913 7.167 -19.701 1.00 96.75 285 ALA A N 1
ATOM 2281 C CA . ALA A 1 285 ? 6.349 5.827 -20.085 1.00 96.75 285 ALA A CA 1
ATOM 2282 C C . ALA A 1 285 ? 5.166 4.911 -20.445 1.00 96.75 285 ALA A C 1
ATOM 2284 O O . ALA A 1 285 ? 5.116 4.376 -21.546 1.00 96.75 285 ALA A O 1
ATOM 2285 N N . MET A 1 286 ? 4.148 4.822 -19.580 1.00 96.94 286 MET A N 1
ATOM 2286 C CA . MET A 1 286 ? 2.949 4.017 -19.850 1.00 96.94 286 MET A CA 1
ATOM 2287 C C . MET A 1 286 ? 2.181 4.486 -21.093 1.00 96.94 286 MET A C 1
ATOM 2289 O O . MET A 1 286 ? 1.585 3.673 -21.794 1.00 96.94 286 MET A O 1
ATOM 2293 N N . THR A 1 287 ? 2.152 5.796 -21.355 1.00 96.38 287 THR A N 1
ATOM 2294 C CA . THR A 1 287 ? 1.497 6.340 -22.554 1.00 96.38 287 THR A CA 1
ATOM 2295 C C . THR A 1 287 ? 2.291 5.993 -23.814 1.00 96.38 287 THR A C 1
ATOM 2297 O O . THR A 1 287 ? 1.685 5.627 -24.815 1.00 96.38 287 THR A O 1
ATOM 2300 N N . GLU A 1 288 ? 3.622 6.054 -23.751 1.00 95.56 288 GLU A N 1
ATOM 2301 C CA . GLU A 1 288 ? 4.519 5.664 -24.844 1.00 95.56 288 GLU A CA 1
ATOM 2302 C C . GLU A 1 288 ? 4.350 4.179 -25.198 1.00 95.56 288 GLU A C 1
ATOM 2304 O O . GLU A 1 288 ? 4.128 3.859 -26.361 1.00 95.56 288 GLU A O 1
ATOM 2309 N N . TRP A 1 289 ? 4.355 3.283 -24.202 1.00 95.81 289 TRP A N 1
ATOM 2310 C CA . TRP A 1 289 ? 4.193 1.836 -24.419 1.00 95.81 289 TRP A CA 1
ATOM 2311 C C . TRP A 1 289 ? 2.849 1.485 -25.073 1.00 95.81 289 TRP A C 1
ATOM 2313 O O . TRP A 1 289 ? 2.778 0.617 -25.938 1.00 95.81 289 TRP A O 1
ATOM 2323 N N . LEU A 1 290 ? 1.771 2.191 -24.709 1.00 95.12 290 LEU A N 1
ATOM 2324 C CA . LEU A 1 290 ? 0.468 2.025 -25.364 1.00 95.12 290 LEU A CA 1
ATOM 2325 C C . LEU A 1 290 ? 0.431 2.601 -26.785 1.00 95.12 290 LEU A C 1
ATOM 2327 O O . LEU A 1 290 ? -0.335 2.117 -27.616 1.00 95.12 290 LEU A O 1
ATOM 2331 N N . LEU A 1 291 ? 1.212 3.648 -27.057 1.00 93.75 291 LEU A N 1
ATOM 2332 C CA . LEU A 1 291 ? 1.271 4.298 -28.365 1.00 93.75 291 LEU A CA 1
ATOM 2333 C C . LEU A 1 291 ? 2.070 3.472 -29.382 1.00 93.75 291 LEU A C 1
ATOM 2335 O O . LEU A 1 291 ? 1.666 3.380 -30.546 1.00 93.75 291 LEU A O 1
ATOM 2339 N N . SER A 1 292 ? 3.197 2.898 -28.950 1.00 92.06 292 SER A N 1
ATOM 2340 C CA . SER A 1 292 ? 4.023 2.008 -29.771 1.00 92.06 292 SER A CA 1
ATOM 2341 C C . SER A 1 292 ? 3.391 0.625 -29.925 1.00 92.06 292 SER A C 1
ATOM 2343 O O . SER A 1 292 ? 3.528 0.014 -30.981 1.00 92.06 292 SER A O 1
ATOM 2345 N N . GLY A 1 293 ? 2.674 0.150 -28.900 1.00 89.38 293 GLY A N 1
ATOM 2346 C CA . GLY A 1 293 ? 2.244 -1.246 -28.794 1.00 89.38 293 GLY A CA 1
ATOM 2347 C C . GLY A 1 293 ? 3.359 -2.183 -28.317 1.00 89.38 293 GLY A C 1
ATOM 2348 O O . GLY A 1 293 ? 3.124 -3.382 -28.181 1.00 89.38 293 GLY A O 1
ATOM 2349 N N . ASP A 1 294 ? 4.544 -1.637 -28.032 1.00 90.25 294 ASP A N 1
ATOM 2350 C CA . ASP A 1 294 ? 5.717 -2.379 -27.586 1.00 90.25 294 ASP A CA 1
ATOM 2351 C C . ASP A 1 294 ? 5.888 -2.219 -26.073 1.00 90.25 294 ASP A C 1
ATOM 2353 O O . ASP A 1 294 ? 6.108 -1.117 -25.556 1.00 90.25 294 ASP A O 1
ATOM 2357 N N . ALA A 1 295 ? 5.800 -3.340 -25.358 1.00 92.25 295 ALA A N 1
ATOM 2358 C CA . ALA A 1 295 ? 6.097 -3.401 -23.935 1.00 92.25 295 ALA A CA 1
ATOM 2359 C C . ALA A 1 295 ? 7.616 -3.293 -23.690 1.00 92.25 295 ALA A C 1
ATOM 2361 O O . ALA A 1 295 ? 8.410 -3.754 -24.518 1.00 92.25 295 ALA A O 1
ATOM 2362 N N . PRO A 1 296 ? 8.050 -2.721 -22.553 1.00 94.56 296 PRO A N 1
ATOM 2363 C CA . PRO A 1 296 ? 9.461 -2.733 -22.192 1.00 94.56 296 PRO A CA 1
ATOM 2364 C C . PRO A 1 296 ? 9.950 -4.165 -21.918 1.00 94.56 296 PRO A C 1
ATOM 2366 O O . PRO A 1 296 ? 9.163 -5.059 -21.604 1.00 94.56 296 PRO A O 1
ATOM 2369 N N . ALA A 1 297 ? 11.262 -4.387 -22.028 1.00 91.94 297 ALA A N 1
ATOM 2370 C CA . ALA A 1 297 ? 11.862 -5.709 -21.845 1.00 91.94 297 ALA A CA 1
ATOM 2371 C C . ALA A 1 297 ? 11.482 -6.330 -20.488 1.00 91.94 297 ALA A C 1
ATOM 2373 O O . ALA A 1 297 ? 11.511 -5.653 -19.465 1.00 91.94 297 ALA A O 1
ATOM 2374 N N . GLY A 1 298 ? 11.125 -7.617 -20.495 1.00 93.69 298 GLY A N 1
ATOM 2375 C CA . GLY A 1 298 ? 10.676 -8.336 -19.296 1.00 93.69 298 GLY A CA 1
ATOM 2376 C C . GLY A 1 298 ? 9.219 -8.074 -18.901 1.00 93.69 298 GLY A C 1
ATOM 2377 O O . GLY A 1 298 ? 8.741 -8.683 -17.947 1.00 93.69 298 GLY A O 1
ATOM 2378 N N . PHE A 1 299 ? 8.493 -7.223 -19.633 1.00 96.69 299 PHE A N 1
ATOM 2379 C CA . PHE A 1 299 ? 7.082 -6.949 -19.380 1.00 96.69 299 PHE A CA 1
ATOM 2380 C C . PHE A 1 299 ? 6.206 -7.228 -20.598 1.00 96.69 299 PHE A C 1
ATOM 2382 O O . PHE A 1 299 ? 6.631 -7.119 -21.746 1.00 96.69 299 PHE A O 1
ATOM 2389 N N . THR A 1 300 ? 4.938 -7.520 -20.335 1.00 96.31 300 THR A N 1
ATOM 2390 C CA . THR A 1 300 ? 3.867 -7.591 -21.331 1.00 96.31 300 THR A CA 1
ATOM 2391 C C . THR A 1 300 ? 2.704 -6.698 -20.900 1.00 96.31 300 THR A C 1
ATOM 2393 O O . THR A 1 300 ? 2.491 -6.469 -19.707 1.00 96.31 300 THR A O 1
ATOM 2396 N N . LEU A 1 301 ? 1.980 -6.123 -21.868 1.00 95.50 301 LEU A N 1
ATOM 2397 C CA . LEU A 1 301 ? 0.811 -5.282 -21.595 1.00 95.50 301 LEU A CA 1
ATOM 2398 C C . LEU A 1 301 ? -0.445 -6.151 -21.488 1.00 95.50 301 LEU A C 1
ATOM 2400 O O . LEU A 1 301 ? -0.751 -6.915 -22.404 1.00 95.50 301 LEU A O 1
ATOM 2404 N N . ASP A 1 302 ? -1.189 -5.996 -20.395 1.00 94.12 302 ASP A N 1
ATOM 2405 C CA . ASP A 1 302 ? -2.438 -6.721 -20.162 1.00 94.12 302 ASP A CA 1
ATOM 2406 C C . ASP A 1 302 ? -3.654 -5.930 -20.698 1.00 94.12 302 ASP A C 1
ATOM 2408 O O . ASP A 1 302 ? -3.549 -4.861 -21.291 1.00 94.12 302 ASP A O 1
ATOM 2412 N N . GLN A 1 303 ? -4.856 -6.459 -20.474 1.00 92.19 303 GLN A N 1
ATOM 2413 C CA . GLN A 1 303 ? -6.119 -5.980 -21.057 1.00 92.19 303 GLN A CA 1
ATOM 2414 C C . GLN A 1 303 ? -6.815 -4.841 -20.281 1.00 92.19 303 GLN A C 1
ATOM 2416 O O . GLN A 1 303 ? -7.900 -4.387 -20.660 1.00 92.19 303 GLN A O 1
ATOM 2421 N N . ASP A 1 304 ? -6.227 -4.391 -19.170 1.00 94.19 304 ASP A N 1
ATOM 2422 C CA . ASP A 1 304 ? -6.809 -3.381 -18.284 1.00 94.19 304 ASP A CA 1
ATOM 2423 C C . ASP A 1 304 ? -5.998 -2.072 -18.370 1.00 94.19 304 ASP A C 1
ATOM 2425 O O . ASP A 1 304 ? -4.837 -2.012 -17.963 1.00 94.19 304 ASP A O 1
ATOM 2429 N N . THR A 1 305 ? -6.620 -0.979 -18.824 1.00 96.06 305 THR A N 1
ATOM 2430 C CA . THR A 1 305 ? -5.997 0.358 -18.803 1.00 96.06 305 THR A CA 1
ATOM 2431 C C . THR A 1 305 ? -7.005 1.477 -18.535 1.00 96.06 305 THR A C 1
ATOM 2433 O O . THR A 1 305 ? -8.196 1.367 -18.834 1.00 96.06 305 THR A O 1
ATOM 2436 N N . GLU A 1 306 ? -6.541 2.577 -17.942 1.00 96.19 306 GLU A N 1
ATOM 2437 C CA . GLU A 1 306 ? -7.315 3.807 -17.756 1.00 96.19 306 GLU A CA 1
ATOM 2438 C C . GLU A 1 306 ? -6.604 4.978 -18.435 1.00 96.19 306 GLU A C 1
ATOM 2440 O O . GLU A 1 306 ? -5.512 5.365 -18.024 1.00 96.19 306 GLU A O 1
ATOM 2445 N N . LEU A 1 307 ? -7.260 5.585 -19.424 1.00 95.50 307 LEU A N 1
ATOM 2446 C CA . LEU A 1 307 ? -6.803 6.784 -20.118 1.00 95.50 307 LEU A CA 1
ATOM 2447 C C . LEU A 1 307 ? -7.601 8.000 -19.642 1.00 95.50 307 LEU A C 1
ATOM 2449 O O . LEU A 1 307 ? -8.833 7.963 -19.606 1.00 95.50 307 LEU A O 1
ATOM 2453 N N . ARG A 1 308 ? -6.929 9.108 -19.327 1.00 95.19 308 ARG A N 1
ATOM 2454 C CA . ARG A 1 308 ? -7.571 10.347 -18.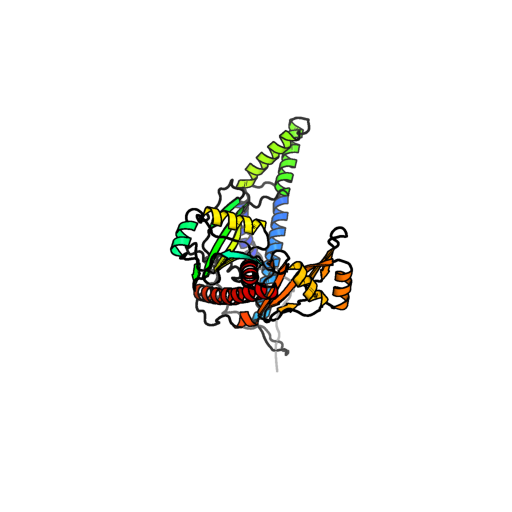858 1.00 95.19 308 ARG A CA 1
ATOM 2455 C C . ARG A 1 308 ? -7.087 11.561 -19.637 1.00 95.19 308 ARG A C 1
ATOM 2457 O O . ARG A 1 308 ? -5.893 11.717 -19.859 1.00 95.19 308 ARG A O 1
ATOM 2464 N N . SER A 1 309 ? -8.006 12.444 -20.024 1.00 91.81 309 SER A N 1
ATOM 2465 C CA . SER A 1 309 ? -7.658 13.744 -20.612 1.00 91.81 309 SER A CA 1
ATOM 2466 C C . SER A 1 309 ? -7.321 14.771 -19.533 1.00 91.81 309 SER A C 1
ATOM 2468 O O . SER A 1 309 ? -8.103 14.960 -18.602 1.00 91.81 309 SER A O 1
ATOM 2470 N N . ALA A 1 310 ? -6.206 15.486 -19.699 1.00 79.44 310 ALA A N 1
ATOM 2471 C CA . ALA A 1 310 ? -5.841 16.611 -18.835 1.00 79.44 310 ALA A CA 1
ATOM 2472 C C . ALA A 1 310 ? -6.616 17.906 -19.164 1.00 79.44 310 ALA A C 1
ATOM 2474 O O . ALA A 1 310 ? -6.812 18.747 -18.292 1.00 79.44 310 ALA A O 1
ATOM 2475 N N . ALA A 1 311 ? -7.073 18.073 -20.412 1.00 75.00 311 ALA A N 1
ATOM 2476 C CA . ALA A 1 311 ? -7.660 19.325 -20.902 1.00 75.00 311 ALA A CA 1
ATOM 2477 C C . ALA A 1 311 ? -9.200 19.346 -20.881 1.00 75.00 311 ALA A C 1
ATOM 2479 O O . ALA A 1 311 ? -9.804 20.395 -20.671 1.00 75.00 311 ALA A O 1
ATOM 2480 N N . GLN A 1 312 ? -9.859 18.199 -21.087 1.00 64.38 312 GLN A N 1
ATOM 2481 C CA . GLN A 1 312 ? -11.321 18.112 -21.209 1.00 64.38 312 GLN A CA 1
ATOM 2482 C C . GLN A 1 312 ? -11.970 17.562 -19.935 1.00 64.38 312 GLN A C 1
ATOM 2484 O O . GLN A 1 312 ? -12.459 16.434 -19.916 1.00 64.38 312 GLN A O 1
ATOM 2489 N N . GLY A 1 313 ? -11.952 18.336 -18.845 1.00 70.62 313 GLY A N 1
ATOM 2490 C CA . GLY A 1 313 ? -12.743 18.037 -17.641 1.00 70.62 313 GLY A CA 1
ATOM 2491 C C . GLY A 1 313 ? -12.508 16.650 -17.022 1.00 70.62 313 GLY A C 1
ATOM 2492 O O . GLY A 1 313 ? -13.431 16.089 -16.439 1.00 70.62 313 GLY A O 1
ATOM 2493 N N . ASN A 1 314 ? -11.302 16.083 -17.160 1.00 81.69 314 ASN A N 1
ATOM 2494 C CA . ASN A 1 314 ? -10.958 14.719 -16.735 1.00 81.69 314 ASN A CA 1
ATOM 2495 C C . ASN A 1 314 ? -11.774 13.603 -17.415 1.00 81.69 314 ASN A C 1
ATOM 2497 O O . ASN A 1 314 ? -12.012 12.552 -16.809 1.00 81.69 314 ASN A O 1
ATOM 2501 N N . ALA A 1 315 ? -12.183 13.792 -18.676 1.00 89.12 315 ALA A N 1
ATOM 2502 C CA . ALA A 1 315 ? -12.789 12.727 -19.472 1.00 89.12 315 ALA A CA 1
ATOM 2503 C C . ALA A 1 315 ? -11.921 11.458 -19.409 1.00 89.12 315 ALA A C 1
ATOM 2505 O O . ALA A 1 315 ? -10.725 11.496 -19.711 1.00 89.12 315 ALA A O 1
ATOM 2506 N N . THR A 1 316 ? -12.527 10.352 -18.977 1.00 93.00 316 THR A N 1
ATOM 2507 C CA . THR A 1 316 ? -11.830 9.100 -18.665 1.00 93.00 316 THR A CA 1
ATOM 2508 C C . THR A 1 316 ? -12.398 7.968 -19.512 1.00 93.00 316 THR A C 1
ATOM 2510 O O . THR A 1 316 ? -13.613 7.797 -19.582 1.00 93.00 316 THR A O 1
ATOM 2513 N N . VAL A 1 317 ? -11.515 7.192 -20.134 1.00 93.69 317 VAL A N 1
ATOM 2514 C CA . VAL A 1 317 ? -11.834 5.946 -20.838 1.00 93.69 317 VAL A CA 1
ATOM 2515 C C . VAL A 1 317 ? -11.162 4.814 -20.079 1.00 93.69 317 VAL A C 1
ATOM 2517 O O . VAL A 1 317 ? -9.987 4.916 -19.729 1.00 93.69 317 VAL A O 1
ATOM 2520 N N . ARG A 1 318 ? -11.904 3.746 -19.795 1.00 95.00 318 ARG A N 1
ATOM 2521 C CA . ARG A 1 318 ? -11.384 2.586 -19.074 1.00 95.00 318 ARG A CA 1
ATOM 2522 C C . ARG A 1 318 ? -11.660 1.320 -19.871 1.00 95.00 318 ARG A C 1
ATOM 2524 O O . ARG A 1 318 ? -12.816 1.036 -20.167 1.00 95.00 318 ARG A O 1
ATOM 2531 N N . TYR A 1 319 ? -10.600 0.578 -20.154 1.00 94.19 319 TYR A N 1
ATOM 2532 C CA . TYR A 1 319 ? -10.636 -0.764 -20.717 1.00 94.19 319 TYR A CA 1
ATOM 2533 C C . TYR A 1 319 ? -10.501 -1.762 -19.566 1.00 94.19 319 TYR A C 1
ATOM 2535 O O . TYR A 1 319 ? -9.677 -1.566 -18.670 1.00 94.19 319 TYR A O 1
ATOM 2543 N N . VAL A 1 320 ? -11.365 -2.776 -19.553 1.00 93.81 320 VAL A N 1
ATOM 2544 C CA . VAL A 1 320 ? -11.363 -3.853 -18.555 1.00 93.81 320 VAL A CA 1
ATOM 2545 C C . VAL A 1 320 ? -11.619 -5.162 -19.289 1.00 93.81 320 VAL A C 1
ATOM 2547 O O . VAL A 1 320 ? -12.683 -5.308 -19.890 1.00 93.81 320 VAL A O 1
ATOM 2550 N N . GLY A 1 321 ? -10.661 -6.088 -19.254 1.00 90.19 321 GLY A N 1
ATOM 2551 C CA . GLY A 1 321 ? -10.756 -7.383 -19.935 1.00 90.19 321 GLY A CA 1
ATOM 2552 C C . GLY A 1 321 ? -10.951 -7.270 -21.450 1.00 90.19 321 GLY A C 1
ATOM 2553 O O . GLY A 1 321 ? -11.676 -8.070 -22.039 1.00 90.19 321 GLY A O 1
ATOM 2554 N N . HIS A 1 322 ? -10.374 -6.239 -22.072 1.00 89.50 322 HIS A N 1
ATOM 2555 C CA . HIS A 1 322 ? -10.444 -6.021 -23.511 1.00 89.50 322 HIS A CA 1
ATOM 2556 C C . HIS A 1 322 ? -9.037 -5.937 -24.104 1.00 89.50 322 HIS A C 1
ATOM 2558 O O . HIS A 1 322 ? -8.182 -5.229 -23.580 1.00 89.50 322 HIS A O 1
ATOM 2564 N N . ALA A 1 323 ? -8.800 -6.629 -25.220 1.00 89.06 323 ALA A N 1
ATOM 2565 C CA . ALA A 1 323 ? -7.530 -6.536 -25.935 1.00 89.06 323 ALA A CA 1
ATOM 2566 C C . ALA A 1 323 ? -7.234 -5.077 -26.321 1.00 89.06 323 ALA A C 1
ATOM 2568 O O . ALA A 1 323 ? -8.116 -4.374 -26.825 1.00 89.06 323 ALA A O 1
ATOM 2569 N N . LEU A 1 324 ? -6.012 -4.620 -26.058 1.00 90.62 324 LEU A N 1
ATOM 2570 C CA . LEU A 1 324 ? -5.601 -3.253 -26.354 1.00 90.62 324 LEU A CA 1
ATOM 2571 C C . LEU A 1 324 ? -5.173 -3.168 -27.822 1.00 90.62 324 LEU A C 1
ATOM 2573 O O . LEU A 1 324 ? -4.075 -3.589 -28.174 1.00 90.62 324 LEU A O 1
ATOM 2577 N N . ASP A 1 325 ? -6.057 -2.656 -28.681 1.00 91.06 325 ASP A N 1
ATOM 2578 C CA . ASP A 1 325 ? -5.721 -2.375 -30.079 1.00 91.06 325 ASP A CA 1
ATOM 2579 C C . ASP A 1 325 ? -4.906 -1.080 -30.179 1.00 91.06 325 ASP A C 1
ATOM 2581 O O . ASP A 1 325 ? -5.323 -0.021 -29.696 1.00 91.06 325 ASP A O 1
ATOM 2585 N N . VAL A 1 326 ? -3.744 -1.163 -30.825 1.00 91.00 326 VAL A N 1
ATOM 2586 C CA . VAL A 1 326 ? -2.783 -0.062 -30.952 1.00 91.00 326 VAL A CA 1
ATOM 2587 C C . VAL A 1 326 ? -3.404 1.125 -31.697 1.00 91.00 326 VAL A C 1
ATOM 2589 O O . VAL A 1 326 ? -3.160 2.275 -31.332 1.00 91.00 326 VAL A O 1
ATOM 2592 N N . GLU A 1 327 ? -4.254 0.880 -32.699 1.00 92.25 327 GLU A N 1
ATOM 2593 C CA . GLU A 1 327 ? -4.921 1.956 -33.447 1.00 92.25 327 GLU A CA 1
ATOM 2594 C C . GLU A 1 327 ? -5.907 2.745 -32.573 1.00 92.25 327 GLU A C 1
ATOM 2596 O O . GLU A 1 327 ? -5.952 3.980 -32.623 1.00 92.25 327 GLU A O 1
ATOM 2601 N N . ASP A 1 328 ? -6.674 2.054 -31.729 1.00 91.44 328 ASP A N 1
ATOM 2602 C CA . ASP A 1 328 ? -7.614 2.695 -30.811 1.00 91.44 328 ASP A CA 1
ATOM 2603 C C . ASP A 1 328 ? -6.890 3.423 -29.669 1.00 91.44 328 ASP A C 1
ATOM 2605 O O . ASP A 1 328 ? -7.273 4.546 -29.312 1.00 91.44 328 ASP A O 1
ATOM 2609 N N . MET A 1 329 ? -5.800 2.844 -29.145 1.00 93.75 329 MET A N 1
ATOM 2610 C CA . MET A 1 329 ? -4.938 3.518 -28.168 1.00 93.75 329 MET A CA 1
ATOM 2611 C C . MET A 1 329 ? -4.360 4.806 -28.754 1.00 93.75 329 MET A C 1
ATOM 2613 O O . MET A 1 329 ? -4.498 5.873 -28.145 1.00 93.75 329 MET A O 1
ATOM 2617 N N . ARG A 1 330 ? -3.807 4.745 -29.972 1.00 93.38 330 ARG A N 1
ATOM 2618 C CA . ARG A 1 330 ? -3.252 5.906 -30.678 1.00 93.38 330 ARG A CA 1
ATOM 2619 C C . ARG A 1 330 ? -4.276 7.021 -30.830 1.00 93.38 330 ARG A C 1
ATOM 2621 O O . ARG A 1 330 ? -4.002 8.149 -30.430 1.00 93.38 330 ARG A O 1
ATOM 2628 N N . ARG A 1 331 ? -5.491 6.714 -31.298 1.00 93.75 331 ARG A N 1
ATOM 2629 C CA . ARG A 1 331 ? -6.577 7.707 -31.427 1.00 93.75 331 ARG A CA 1
ATOM 2630 C C . ARG A 1 331 ? -6.901 8.395 -30.104 1.00 93.75 331 ARG A C 1
ATOM 2632 O O . ARG A 1 331 ? -7.158 9.598 -30.065 1.00 93.75 331 ARG A O 1
ATOM 2639 N N . HIS A 1 332 ? -6.942 7.643 -29.005 1.00 93.56 332 HIS A N 1
ATOM 2640 C CA . HIS A 1 332 ? -7.204 8.217 -27.689 1.00 93.56 332 HIS A CA 1
ATOM 2641 C C . HIS A 1 332 ? -6.060 9.104 -27.192 1.00 93.56 332 HIS A C 1
ATOM 2643 O O . HIS A 1 332 ? -6.340 10.161 -26.616 1.00 93.56 332 HIS A O 1
ATOM 2649 N N . ILE A 1 333 ? -4.813 8.693 -27.422 1.00 93.31 333 ILE A N 1
ATOM 2650 C CA . ILE A 1 333 ? -3.606 9.415 -27.007 1.00 93.31 333 ILE A CA 1
ATOM 2651 C C . ILE A 1 333 ? -3.430 10.701 -27.823 1.00 93.31 333 ILE A C 1
ATOM 2653 O O . ILE A 1 333 ? -3.250 11.769 -27.240 1.00 93.31 333 ILE A O 1
ATOM 2657 N N . GLU A 1 334 ? -3.600 10.645 -29.147 1.00 92.38 334 GLU A N 1
ATOM 2658 C CA . GLU A 1 334 ? -3.577 11.816 -30.042 1.00 92.38 334 GLU A CA 1
ATOM 2659 C C . GLU A 1 334 ? -4.690 12.821 -29.715 1.00 92.38 334 GLU A C 1
ATOM 2661 O O . GLU A 1 334 ? -4.505 14.032 -29.837 1.00 92.38 334 GLU A O 1
ATOM 2666 N N . ALA A 1 335 ? -5.829 12.344 -29.199 1.00 91.12 335 ALA A N 1
ATOM 2667 C CA . ALA A 1 335 ? -6.887 13.191 -28.648 1.00 91.12 335 ALA A CA 1
ATOM 2668 C C . ALA A 1 335 ? -6.536 13.817 -27.276 1.00 91.12 335 ALA A C 1
ATOM 2670 O O . ALA A 1 335 ? -7.408 14.388 -26.613 1.00 91.12 335 ALA A O 1
ATOM 2671 N N . GLY A 1 336 ? -5.286 13.695 -26.819 1.00 90.88 336 GLY A N 1
ATOM 2672 C CA . GLY A 1 336 ? -4.770 14.303 -25.594 1.00 90.88 336 GLY A CA 1
ATOM 2673 C C . GLY A 1 336 ? -5.120 13.545 -24.313 1.00 90.88 336 GLY A C 1
ATOM 2674 O O . GLY A 1 336 ? -5.217 14.167 -23.249 1.00 90.88 336 GLY A O 1
ATOM 2675 N N . LYS A 1 337 ? -5.370 12.229 -24.388 1.00 94.88 337 LYS A N 1
ATOM 2676 C CA . LYS A 1 337 ? -5.495 11.374 -23.195 1.00 94.88 337 LYS A CA 1
ATOM 2677 C C . LYS A 1 337 ? -4.143 10.765 -22.833 1.00 94.88 337 LYS A C 1
ATOM 2679 O O . LYS A 1 337 ? -3.354 10.431 -23.704 1.00 94.88 337 LYS A O 1
ATOM 2684 N N . GLN A 1 338 ? -3.900 10.597 -21.541 1.00 95.56 338 GLN A N 1
ATOM 2685 C CA . GLN A 1 338 ? -2.687 9.991 -20.998 1.00 95.56 338 GLN A CA 1
ATOM 2686 C C . GLN A 1 338 ? -3.036 8.752 -20.182 1.00 95.56 338 GLN A C 1
ATOM 2688 O O . GLN A 1 338 ? -4.122 8.674 -19.597 1.00 95.56 338 GLN A O 1
ATOM 2693 N N . CYS A 1 339 ? -2.114 7.796 -20.129 1.00 96.19 339 CYS A N 1
ATOM 2694 C CA . CYS A 1 339 ? -2.285 6.574 -19.363 1.00 96.19 339 CYS A CA 1
ATOM 2695 C C . CYS A 1 339 ? -2.119 6.833 -17.865 1.00 96.19 339 CYS A C 1
ATOM 2697 O O . CYS A 1 339 ? -1.060 7.239 -17.388 1.00 96.19 339 CYS A O 1
ATOM 2699 N N . MET A 1 340 ? -3.188 6.585 -17.114 1.00 96.06 340 MET A N 1
ATOM 2700 C CA . MET A 1 340 ? -3.228 6.737 -15.663 1.00 96.06 340 MET A CA 1
ATOM 2701 C C . MET A 1 340 ? -3.130 5.402 -14.941 1.00 96.06 340 MET A C 1
ATOM 2703 O O . MET A 1 340 ? -2.829 5.388 -13.753 1.00 96.06 340 MET A O 1
ATOM 2707 N N . ARG A 1 341 ? -3.441 4.284 -15.598 1.00 96.56 341 ARG A N 1
ATOM 2708 C CA . ARG A 1 341 ? -3.299 2.937 -15.037 1.00 96.56 341 ARG A CA 1
ATOM 2709 C C . ARG A 1 341 ? -3.008 1.977 -16.173 1.00 96.56 341 ARG A C 1
ATOM 2711 O O . ARG A 1 341 ? -3.727 2.012 -17.169 1.00 96.56 341 ARG A O 1
ATOM 2718 N N . LEU A 1 342 ? -2.027 1.108 -15.990 1.00 97.25 342 LEU A N 1
ATOM 2719 C CA . LEU A 1 342 ? -1.673 0.095 -16.975 1.00 97.25 342 LEU A CA 1
ATOM 2720 C C . LEU A 1 342 ? -1.481 -1.237 -16.266 1.00 97.25 342 LEU A C 1
ATOM 2722 O O . LEU A 1 342 ? -0.668 -1.328 -15.347 1.00 97.25 342 LEU A O 1
ATOM 2726 N N . ALA A 1 343 ? -2.280 -2.232 -16.638 1.00 97.56 343 ALA A N 1
ATOM 2727 C CA . ALA A 1 343 ? -2.044 -3.600 -16.218 1.00 97.56 343 ALA A CA 1
ATOM 2728 C C . ALA A 1 343 ? -0.929 -4.209 -17.065 1.00 97.56 343 ALA A C 1
ATOM 2730 O O . ALA A 1 343 ? -0.885 -4.010 -18.281 1.00 97.56 343 ALA A O 1
ATOM 2731 N N . MET A 1 344 ? -0.009 -4.888 -16.398 1.00 96.69 344 MET A N 1
ATOM 2732 C CA . MET A 1 344 ? 1.174 -5.478 -16.999 1.00 96.69 344 MET A CA 1
ATOM 2733 C C . MET A 1 344 ? 1.506 -6.775 -16.278 1.00 96.69 344 MET A C 1
ATOM 2735 O O . MET A 1 344 ? 1.253 -6.915 -15.076 1.00 96.69 344 MET A O 1
ATOM 2739 N N . THR A 1 345 ? 2.157 -7.674 -16.999 1.00 97.00 345 THR A N 1
ATOM 2740 C CA . THR A 1 345 ? 2.746 -8.881 -16.433 1.00 97.00 345 THR A CA 1
ATOM 2741 C C . THR A 1 345 ? 4.265 -8.801 -16.545 1.00 97.00 345 THR A C 1
ATOM 2743 O O . THR A 1 345 ? 4.792 -8.438 -17.592 1.00 97.00 345 THR A O 1
ATOM 2746 N N . TRP A 1 346 ? 4.969 -9.101 -15.454 1.00 97.44 346 TRP A N 1
ATOM 2747 C CA . TRP A 1 346 ? 6.430 -9.188 -15.398 1.00 97.44 346 TRP A CA 1
ATOM 2748 C C . TRP A 1 346 ? 6.879 -10.646 -15.496 1.00 97.44 346 TRP A C 1
ATOM 2750 O O . TRP A 1 346 ? 6.418 -11.466 -14.697 1.00 97.44 346 TRP A O 1
ATOM 2760 N N . ASP A 1 347 ? 7.746 -10.942 -16.470 1.00 94.62 347 ASP A N 1
ATOM 2761 C CA . ASP A 1 347 ? 8.396 -12.241 -16.741 1.00 94.62 347 ASP A CA 1
ATOM 2762 C C . ASP A 1 347 ? 7.452 -13.461 -16.681 1.00 94.62 347 ASP A C 1
ATOM 2764 O O . ASP A 1 347 ? 7.829 -14.525 -16.199 1.00 94.62 347 ASP A O 1
ATOM 2768 N N . ASP A 1 348 ? 6.182 -13.299 -17.081 1.00 92.81 348 ASP A N 1
ATOM 2769 C CA . ASP A 1 348 ? 5.113 -14.310 -16.940 1.00 92.81 348 ASP A CA 1
ATOM 2770 C C . ASP A 1 348 ? 4.950 -14.868 -15.505 1.00 92.81 348 ASP A C 1
ATOM 2772 O O . ASP A 1 348 ? 4.402 -15.950 -15.271 1.00 92.81 348 ASP A O 1
ATOM 2776 N N . ARG A 1 349 ? 5.398 -14.092 -14.512 1.00 92.69 349 ARG A N 1
ATOM 2777 C CA . ARG A 1 349 ? 5.479 -14.446 -13.091 1.00 92.69 349 ARG A CA 1
ATOM 2778 C C . ARG A 1 349 ? 4.507 -13.660 -12.233 1.00 92.69 349 ARG A C 1
ATOM 2780 O O . ARG A 1 349 ? 3.850 -14.239 -11.370 1.00 92.69 349 ARG A O 1
ATOM 2787 N N . VAL A 1 350 ? 4.409 -12.348 -12.439 1.00 95.50 350 VAL A N 1
ATOM 2788 C CA . VAL A 1 350 ? 3.588 -11.462 -11.598 1.00 95.50 350 VAL A CA 1
ATOM 2789 C C . VAL A 1 350 ? 2.772 -10.519 -12.470 1.00 95.50 350 VAL A C 1
ATOM 2791 O O . VAL A 1 350 ? 3.339 -9.695 -13.180 1.00 95.50 350 VAL A O 1
ATOM 2794 N N . SER A 1 351 ? 1.444 -10.589 -12.367 1.00 96.12 351 SER A N 1
ATOM 2795 C CA . SER A 1 351 ? 0.546 -9.589 -12.958 1.00 96.12 351 SER A CA 1
ATOM 2796 C C . SER A 1 351 ? 0.236 -8.492 -11.941 1.00 96.12 351 SER A C 1
ATOM 2798 O O . SER A 1 351 ? 0.008 -8.764 -10.757 1.00 96.12 351 SER A O 1
ATOM 2800 N N . PHE A 1 352 ? 0.248 -7.237 -12.384 1.00 97.50 352 PHE A N 1
ATOM 2801 C CA . PHE A 1 352 ? 0.003 -6.068 -11.547 1.00 97.50 352 PHE A CA 1
ATOM 2802 C C . PHE A 1 352 ? -0.530 -4.885 -12.360 1.00 97.50 352 PHE A C 1
ATOM 2804 O O . PHE A 1 352 ? -0.573 -4.892 -13.582 1.00 97.50 352 PHE A O 1
ATOM 2811 N N . VAL A 1 353 ? -0.944 -3.826 -11.665 1.00 97.69 353 VAL A N 1
ATOM 2812 C CA . VAL A 1 353 ? -1.356 -2.550 -12.255 1.00 97.69 353 VAL A CA 1
ATOM 2813 C C . VAL A 1 353 ? -0.422 -1.446 -11.788 1.00 97.69 353 VAL A C 1
ATOM 2815 O O . VAL A 1 353 ? -0.418 -1.103 -10.601 1.00 97.69 353 VAL A O 1
ATOM 2818 N N . LEU A 1 354 ? 0.316 -0.856 -12.724 1.00 97.38 354 LEU A N 1
ATOM 2819 C CA . LEU A 1 354 ? 1.150 0.317 -12.490 1.00 97.38 354 LEU A CA 1
ATOM 2820 C C . LEU A 1 354 ? 0.297 1.589 -12.451 1.00 97.38 354 LEU A C 1
ATOM 2822 O O . LEU A 1 354 ? -0.730 1.710 -13.127 1.00 97.38 354 LEU A O 1
ATOM 2826 N N . THR A 1 355 ? 0.715 2.550 -11.630 1.00 96.50 355 THR A N 1
ATOM 2827 C CA . THR A 1 355 ? 0.034 3.839 -11.463 1.00 96.50 355 THR A CA 1
ATOM 2828 C C . THR A 1 355 ? 1.032 5.005 -11.522 1.00 96.50 355 THR A C 1
ATOM 2830 O O . THR A 1 355 ? 2.238 4.790 -11.394 1.00 96.50 355 THR A O 1
ATOM 2833 N N . PRO A 1 356 ? 0.564 6.262 -11.667 1.00 94.50 356 PRO A N 1
ATOM 2834 C CA . PRO A 1 356 ? 1.415 7.437 -11.846 1.00 94.50 356 PRO A CA 1
ATOM 2835 C C . PRO A 1 356 ? 2.330 7.707 -10.652 1.00 94.50 356 PRO A C 1
ATOM 2837 O O . PRO A 1 356 ? 3.392 8.295 -10.807 1.00 94.50 356 PRO A O 1
ATOM 2840 N N . SER A 1 357 ? 1.902 7.290 -9.458 1.00 91.81 357 SER A N 1
ATOM 2841 C CA . SER A 1 357 ? 2.614 7.460 -8.192 1.00 91.81 357 SER A CA 1
ATOM 2842 C C . SER A 1 357 ? 3.585 6.317 -7.886 1.00 91.81 357 SER A C 1
ATOM 2844 O O . SER A 1 357 ? 3.985 6.179 -6.735 1.00 91.81 357 SER A O 1
ATOM 2846 N N . LEU A 1 358 ? 3.907 5.457 -8.865 1.00 93.94 358 LEU A N 1
ATOM 2847 C CA . LEU A 1 358 ? 4.660 4.205 -8.671 1.00 93.94 358 LEU A CA 1
ATOM 2848 C C . LEU A 1 358 ? 4.013 3.227 -7.677 1.00 93.94 358 LEU A C 1
ATOM 2850 O O . LEU A 1 358 ? 4.638 2.265 -7.241 1.00 93.94 358 LEU A O 1
ATOM 2854 N N . THR A 1 359 ? 2.741 3.431 -7.326 1.00 95.25 359 THR A N 1
ATOM 2855 C CA . THR A 1 359 ? 1.996 2.451 -6.536 1.00 95.25 359 THR A CA 1
ATOM 2856 C C . THR A 1 359 ? 1.662 1.266 -7.431 1.00 95.25 359 THR A C 1
ATOM 2858 O O . THR A 1 359 ? 1.034 1.442 -8.479 1.00 95.25 359 THR A O 1
ATOM 2861 N N . ILE A 1 360 ? 2.031 0.068 -6.997 1.00 97.00 360 ILE A N 1
ATOM 2862 C CA . ILE A 1 360 ? 1.753 -1.180 -7.707 1.00 97.00 360 ILE A CA 1
ATOM 2863 C C . ILE A 1 360 ? 0.480 -1.772 -7.106 1.00 97.00 360 ILE A C 1
ATOM 2865 O O . ILE A 1 360 ? 0.382 -1.934 -5.895 1.00 97.00 360 ILE A O 1
ATOM 2869 N N . LYS A 1 361 ? -0.544 -2.052 -7.909 1.00 96.31 361 LYS A N 1
ATOM 2870 C CA . LYS A 1 361 ? -1.851 -2.521 -7.412 1.00 96.31 361 LYS A CA 1
ATOM 2871 C C . LYS A 1 361 ? -2.215 -3.878 -7.989 1.00 96.31 361 LYS A C 1
ATOM 2873 O O . LYS A 1 361 ? -1.762 -4.217 -9.071 1.00 96.31 361 LYS A O 1
ATOM 2878 N N . ARG A 1 362 ? -3.114 -4.601 -7.312 1.00 94.88 362 ARG A N 1
ATOM 2879 C CA . ARG A 1 362 ? -3.667 -5.892 -7.780 1.00 94.88 362 ARG A CA 1
ATOM 2880 C C . ARG A 1 362 ? -2.584 -6.924 -8.124 1.00 94.88 362 ARG A C 1
ATOM 2882 O O . ARG A 1 362 ? -2.707 -7.630 -9.119 1.00 94.88 362 ARG A O 1
ATOM 2889 N N . ILE A 1 363 ? -1.548 -7.006 -7.296 1.00 95.75 363 ILE A N 1
ATOM 2890 C CA . ILE A 1 363 ? -0.486 -7.991 -7.485 1.00 95.75 363 ILE A CA 1
ATOM 2891 C C . ILE A 1 363 ? -1.076 -9.389 -7.401 1.00 95.75 363 ILE A C 1
ATOM 2893 O O . ILE A 1 363 ? -1.763 -9.732 -6.436 1.00 95.75 363 ILE A O 1
ATOM 2897 N N . THR A 1 364 ? -0.793 -10.172 -8.431 1.00 93.62 364 THR A N 1
ATOM 2898 C CA . THR A 1 364 ? -1.254 -11.543 -8.571 1.00 93.62 364 THR A CA 1
ATOM 2899 C C . THR A 1 364 ? -0.073 -12.400 -9.020 1.00 93.62 364 THR A C 1
ATOM 2901 O O . THR A 1 364 ? 0.379 -12.237 -10.155 1.00 93.62 364 THR A O 1
ATOM 2904 N N . PRO A 1 365 ? 0.446 -13.295 -8.160 1.00 91.19 365 PRO A N 1
ATOM 2905 C CA . PRO A 1 365 ? 1.434 -14.271 -8.591 1.00 91.19 365 PRO A CA 1
ATOM 2906 C C . PRO A 1 365 ? 0.769 -15.238 -9.574 1.00 91.19 365 PRO A C 1
ATOM 2908 O O . PRO A 1 365 ? -0.339 -15.735 -9.332 1.00 91.19 365 PRO A O 1
ATOM 2911 N N . LEU A 1 366 ? 1.435 -15.473 -10.696 1.00 89.88 366 LEU A N 1
ATOM 2912 C CA . LEU A 1 366 ? 1.004 -16.403 -11.730 1.00 89.88 366 LEU A CA 1
ATOM 2913 C C . LEU A 1 366 ? 1.462 -17.824 -11.392 1.00 89.88 366 LEU A C 1
ATOM 2915 O O . LEU A 1 366 ? 2.228 -18.047 -10.453 1.00 89.88 366 LEU A O 1
ATOM 2919 N N . ASP A 1 367 ? 0.944 -18.801 -12.131 1.00 77.56 367 ASP A N 1
ATOM 2920 C CA . ASP A 1 367 ? 1.071 -20.218 -11.775 1.00 77.56 367 ASP A CA 1
ATOM 2921 C C . ASP A 1 367 ? 2.533 -20.696 -11.746 1.00 77.56 367 ASP A C 1
ATOM 2923 O O . ASP A 1 367 ? 2.885 -21.503 -10.895 1.00 77.56 367 ASP A O 1
ATOM 2927 N N . VAL A 1 368 ? 3.418 -20.075 -12.537 1.00 74.88 368 VAL A N 1
ATOM 2928 C CA . VAL A 1 368 ? 4.875 -20.316 -12.507 1.00 74.88 368 VAL A CA 1
ATOM 2929 C C . VAL A 1 368 ? 5.473 -20.128 -11.107 1.00 74.88 368 VAL A C 1
ATOM 2931 O O . VAL A 1 368 ? 6.382 -20.857 -10.719 1.00 74.88 368 VAL A O 1
ATOM 2934 N N . ILE A 1 369 ? 4.970 -19.159 -10.335 1.00 74.69 369 ILE A N 1
ATOM 2935 C CA . ILE A 1 369 ? 5.401 -18.937 -8.949 1.00 74.69 369 ILE A CA 1
ATOM 2936 C C . ILE A 1 369 ? 4.712 -19.928 -8.009 1.00 74.69 369 ILE A C 1
ATOM 2938 O O . ILE A 1 369 ? 5.350 -20.446 -7.099 1.00 74.69 369 ILE A O 1
ATOM 2942 N N . LYS A 1 370 ? 3.422 -20.210 -8.215 1.00 68.94 370 LYS A N 1
ATOM 2943 C CA . LYS A 1 370 ? 2.662 -21.112 -7.333 1.00 68.94 370 LYS A CA 1
ATOM 2944 C C . LYS A 1 370 ? 3.203 -22.539 -7.365 1.00 68.94 370 LYS A C 1
ATOM 2946 O O . LYS A 1 370 ? 3.233 -23.193 -6.330 1.00 68.94 370 LYS A O 1
ATOM 2951 N N . ASP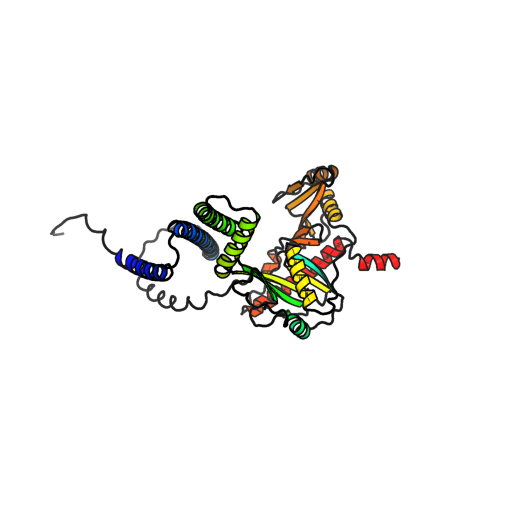 A 1 371 ? 3.669 -22.984 -8.526 1.00 64.69 371 ASP A N 1
ATOM 2952 C CA . ASP A 1 371 ? 4.292 -24.296 -8.705 1.00 64.69 371 ASP A CA 1
ATOM 2953 C C . ASP A 1 371 ? 5.718 -24.357 -8.125 1.00 64.69 371 ASP A C 1
ATOM 2955 O O . ASP A 1 371 ? 6.255 -25.444 -7.919 1.00 64.69 371 ASP A O 1
ATOM 2959 N N . ALA A 1 372 ? 6.338 -23.201 -7.852 1.00 62.31 372 ALA A N 1
ATOM 2960 C CA . ALA A 1 372 ? 7.647 -23.098 -7.208 1.00 62.31 372 ALA A CA 1
ATOM 2961 C C . ALA A 1 372 ? 7.574 -23.111 -5.669 1.00 62.31 372 ALA A C 1
ATOM 2963 O O . ALA A 1 372 ? 8.615 -23.223 -5.019 1.00 62.31 372 ALA A O 1
ATOM 2964 N N . SER A 1 373 ? 6.378 -23.001 -5.079 1.00 65.06 373 SER A N 1
ATOM 2965 C CA . SER A 1 373 ? 6.185 -23.201 -3.640 1.00 65.06 373 SER A CA 1
ATOM 2966 C C . SER A 1 373 ? 6.532 -24.643 -3.262 1.00 65.06 373 SER A C 1
ATOM 2968 O O . SER A 1 373 ? 6.111 -25.583 -3.933 1.00 65.06 373 SER A O 1
ATOM 2970 N N . ASP A 1 374 ? 7.295 -24.825 -2.181 1.00 65.88 374 ASP A N 1
ATOM 2971 C CA . ASP A 1 374 ? 7.765 -26.141 -1.744 1.00 65.88 374 ASP A CA 1
ATOM 2972 C C . ASP A 1 374 ? 6.589 -27.015 -1.252 1.00 65.88 374 ASP A C 1
ATOM 2974 O O . ASP A 1 374 ? 6.022 -26.741 -0.189 1.00 65.88 374 ASP A O 1
ATOM 2978 N N . PRO A 1 375 ? 6.213 -28.094 -1.972 1.00 62.22 375 PRO A N 1
ATOM 2979 C CA . PRO A 1 375 ? 5.121 -28.971 -1.555 1.00 62.22 375 PRO A CA 1
ATOM 2980 C C . PRO A 1 375 ? 5.503 -29.866 -0.364 1.00 62.22 375 PRO A C 1
ATOM 2982 O O . PRO A 1 375 ? 4.670 -30.639 0.110 1.00 62.22 375 PRO A O 1
ATOM 2985 N N . THR A 1 376 ? 6.759 -29.810 0.095 1.00 63.81 376 THR A N 1
ATOM 2986 C CA . THR A 1 376 ? 7.288 -30.622 1.195 1.00 63.81 376 THR A CA 1
ATOM 2987 C C . THR A 1 376 ? 7.289 -29.916 2.549 1.00 63.81 376 THR A C 1
ATOM 2989 O O . THR A 1 376 ? 7.611 -30.571 3.542 1.00 63.81 376 THR A O 1
ATOM 2992 N N . ALA A 1 377 ? 6.880 -28.640 2.613 1.00 68.88 377 ALA A N 1
ATOM 2993 C CA . ALA A 1 377 ? 6.728 -27.900 3.865 1.00 68.88 377 ALA A CA 1
ATOM 2994 C C . ALA A 1 377 ? 5.817 -28.668 4.838 1.00 68.88 377 ALA A C 1
ATOM 2996 O O . ALA A 1 377 ? 4.669 -28.996 4.525 1.00 68.88 377 ALA A O 1
ATOM 2997 N N . GLN A 1 378 ? 6.346 -28.999 6.017 1.00 68.62 378 GLN A N 1
ATOM 2998 C CA . GLN A 1 378 ? 5.702 -29.946 6.932 1.00 68.62 378 GLN A CA 1
ATOM 2999 C C . GLN A 1 378 ? 4.835 -29.249 7.982 1.00 68.62 378 GLN A C 1
ATOM 3001 O O . GLN A 1 378 ? 3.996 -29.893 8.620 1.00 68.62 378 GLN A O 1
ATOM 3006 N N . ASN A 1 379 ? 5.034 -27.944 8.182 1.00 81.06 379 ASN A N 1
ATOM 3007 C CA . ASN A 1 379 ? 4.308 -27.138 9.155 1.00 81.06 379 ASN A CA 1
ATOM 3008 C C . ASN A 1 379 ? 4.029 -25.710 8.646 1.00 81.06 379 ASN A C 1
ATOM 3010 O O . ASN A 1 379 ? 4.598 -25.255 7.654 1.00 81.06 379 ASN A O 1
ATOM 3014 N N . ASP A 1 380 ? 3.132 -25.016 9.355 1.00 80.38 380 ASP A N 1
ATOM 3015 C CA . ASP A 1 380 ? 2.671 -23.664 9.006 1.00 80.38 380 ASP A CA 1
ATOM 3016 C C . ASP A 1 380 ? 3.831 -22.633 8.990 1.00 80.38 380 ASP A C 1
ATOM 3018 O O . ASP A 1 380 ? 3.785 -21.671 8.224 1.00 80.38 380 ASP A O 1
ATOM 3022 N N . ASP A 1 381 ? 4.878 -22.836 9.802 1.00 82.62 381 ASP A N 1
ATOM 3023 C CA . ASP A 1 381 ? 6.046 -21.943 9.881 1.00 82.62 381 ASP A CA 1
ATOM 3024 C C . ASP A 1 381 ? 6.980 -22.106 8.669 1.00 82.62 381 ASP A C 1
ATOM 3026 O O . ASP A 1 381 ? 7.383 -21.118 8.064 1.00 82.62 381 ASP A O 1
ATOM 3030 N N . GLU A 1 382 ? 7.281 -23.339 8.261 1.00 85.00 382 GLU A N 1
ATOM 3031 C CA . GLU A 1 382 ? 8.091 -23.647 7.075 1.00 85.00 382 GLU A CA 1
ATOM 3032 C C . GLU A 1 382 ? 7.418 -23.166 5.789 1.00 85.00 382 GLU A C 1
ATOM 3034 O O . GLU A 1 382 ? 8.086 -22.656 4.885 1.00 85.00 382 GLU A O 1
ATOM 3039 N N . GLN A 1 383 ? 6.090 -23.291 5.708 1.00 83.81 383 GLN A N 1
ATOM 3040 C CA . GLN A 1 383 ? 5.328 -22.740 4.591 1.00 83.81 383 GLN A CA 1
ATOM 3041 C C . GLN A 1 383 ? 5.446 -21.211 4.549 1.00 83.81 383 GLN A C 1
ATOM 3043 O O . GLN A 1 383 ? 5.690 -20.638 3.488 1.00 83.81 383 GLN A O 1
ATOM 3048 N N . PHE A 1 384 ? 5.337 -20.551 5.705 1.00 85.94 384 PHE A N 1
ATOM 3049 C CA . PHE A 1 384 ? 5.503 -19.105 5.803 1.00 85.94 384 PHE A CA 1
ATOM 3050 C C . PHE A 1 384 ? 6.914 -18.658 5.397 1.00 85.94 384 PHE A C 1
ATOM 3052 O O . PHE A 1 384 ? 7.056 -17.721 4.615 1.00 85.94 384 PHE A O 1
ATOM 3059 N N . ASP A 1 385 ? 7.955 -19.337 5.876 1.00 88.12 385 ASP A N 1
ATOM 3060 C CA . ASP A 1 385 ? 9.350 -19.050 5.527 1.00 88.12 385 ASP A CA 1
ATOM 3061 C C . ASP A 1 385 ? 9.603 -19.189 4.015 1.00 88.12 385 ASP A C 1
ATOM 3063 O O . ASP A 1 385 ? 10.251 -18.334 3.393 1.00 88.12 385 ASP A O 1
ATOM 3067 N N . SER A 1 386 ? 9.049 -20.247 3.418 1.00 88.06 386 SER A N 1
ATOM 3068 C CA . SER A 1 386 ? 9.189 -20.557 1.991 1.00 88.06 386 SER A CA 1
ATOM 3069 C C . SER A 1 386 ? 8.487 -19.517 1.124 1.00 88.06 386 SER A C 1
ATOM 3071 O O . SER A 1 386 ? 9.109 -18.922 0.240 1.00 88.06 386 SER A O 1
ATOM 3073 N N . ASP A 1 387 ? 7.216 -19.236 1.414 1.00 87.81 387 ASP A N 1
ATOM 3074 C CA . ASP A 1 387 ? 6.442 -18.266 0.652 1.00 87.81 387 ASP A CA 1
ATOM 3075 C C . ASP A 1 387 ? 7.024 -16.841 0.813 1.00 87.81 387 ASP A C 1
ATOM 3077 O O . ASP A 1 387 ? 7.023 -16.065 -0.145 1.00 87.81 387 ASP A O 1
ATOM 3081 N N . MET A 1 388 ? 7.583 -16.487 1.984 1.00 89.94 388 MET A N 1
ATOM 3082 C CA . MET A 1 388 ? 8.177 -15.161 2.223 1.00 89.94 388 MET A CA 1
ATOM 3083 C C . MET A 1 388 ? 9.455 -14.998 1.403 1.00 89.94 388 MET A C 1
ATOM 3085 O O . MET A 1 388 ? 9.651 -13.981 0.730 1.00 89.94 388 MET A O 1
ATOM 3089 N N . THR A 1 389 ? 10.307 -16.023 1.419 1.00 91.62 389 THR A N 1
ATOM 3090 C CA . THR A 1 389 ? 11.548 -16.055 0.638 1.00 91.62 389 THR A CA 1
ATOM 3091 C C . THR A 1 389 ? 11.255 -15.951 -0.857 1.00 91.62 389 THR A C 1
ATOM 3093 O O . THR A 1 389 ? 11.888 -15.155 -1.553 1.00 91.62 389 THR A O 1
ATOM 3096 N N . LEU A 1 390 ? 10.259 -16.696 -1.345 1.00 90.81 390 LEU A N 1
ATOM 3097 C CA . LEU A 1 390 ? 9.830 -16.647 -2.740 1.00 90.81 390 LEU A CA 1
ATOM 3098 C C . LEU A 1 390 ? 9.280 -15.262 -3.104 1.00 90.81 390 LEU A C 1
ATOM 3100 O O . LEU A 1 390 ? 9.738 -14.641 -4.061 1.00 90.81 390 LEU A O 1
ATOM 3104 N N . MET A 1 391 ? 8.351 -14.737 -2.302 1.00 93.31 391 MET A N 1
ATOM 3105 C CA . MET A 1 391 ? 7.737 -13.429 -2.528 1.00 93.31 391 MET A CA 1
ATOM 3106 C C . MET A 1 391 ? 8.764 -12.305 -2.586 1.00 93.31 391 MET A C 1
ATOM 3108 O O . MET A 1 391 ? 8.767 -11.517 -3.530 1.00 93.31 391 MET A O 1
ATOM 3112 N N . THR A 1 392 ? 9.634 -12.210 -1.586 1.00 94.19 392 THR A N 1
ATOM 3113 C CA . THR A 1 392 ? 10.617 -11.123 -1.517 1.00 94.19 392 THR A CA 1
ATOM 3114 C C . THR A 1 392 ? 11.665 -11.225 -2.616 1.00 94.19 392 THR A C 1
ATOM 3116 O O . THR A 1 392 ? 12.035 -10.204 -3.194 1.00 94.19 392 THR A O 1
ATOM 3119 N N . GLY A 1 393 ? 12.082 -12.442 -2.976 1.00 93.38 393 GLY A N 1
ATOM 3120 C CA . GLY A 1 393 ? 13.025 -12.675 -4.067 1.00 93.38 393 GLY A CA 1
ATOM 3121 C C . GLY A 1 393 ? 12.481 -12.308 -5.451 1.00 93.38 393 GLY A C 1
ATOM 3122 O O . GLY A 1 393 ? 13.241 -11.813 -6.285 1.00 93.38 393 GLY A O 1
ATOM 3123 N N . GLU A 1 394 ? 11.194 -12.544 -5.714 1.00 94.56 394 GLU A N 1
ATOM 3124 C CA . GLU A 1 394 ? 10.543 -12.156 -6.975 1.00 94.56 394 GLU A CA 1
ATOM 3125 C C . GLU A 1 394 ? 10.233 -10.651 -7.007 1.00 94.56 394 GLU A C 1
ATOM 3127 O O . GLU A 1 394 ? 10.574 -9.965 -7.970 1.00 94.56 394 GLU A O 1
ATOM 3132 N N . LEU A 1 395 ? 9.667 -10.097 -5.927 1.00 95.75 395 LEU A N 1
ATOM 3133 C CA . LEU A 1 395 ? 9.325 -8.674 -5.864 1.00 95.75 395 LEU A CA 1
ATOM 3134 C C . LEU A 1 395 ? 10.559 -7.764 -5.938 1.00 95.75 395 LEU A C 1
ATOM 3136 O O . LEU A 1 395 ? 10.502 -6.738 -6.611 1.00 95.75 395 LEU A O 1
ATOM 3140 N N . ALA A 1 396 ? 11.679 -8.131 -5.304 1.00 94.81 396 ALA A N 1
ATOM 3141 C CA . ALA A 1 396 ? 12.912 -7.343 -5.379 1.00 94.81 396 ALA A CA 1
ATOM 3142 C C . ALA A 1 396 ? 13.439 -7.223 -6.821 1.00 94.81 396 ALA A C 1
ATOM 3144 O O . ALA A 1 396 ? 13.841 -6.132 -7.232 1.00 94.81 396 ALA A O 1
ATOM 3145 N N . ARG A 1 397 ? 13.392 -8.320 -7.593 1.00 95.81 397 ARG A N 1
ATOM 3146 C CA . ARG A 1 397 ? 13.769 -8.337 -9.016 1.00 95.81 397 ARG A CA 1
ATOM 3147 C C . ARG A 1 397 ? 12.804 -7.499 -9.851 1.00 95.81 397 ARG A C 1
ATOM 3149 O O . ARG A 1 397 ? 13.242 -6.599 -10.556 1.00 95.81 397 ARG A O 1
ATOM 3156 N N . MET A 1 398 ? 11.500 -7.696 -9.662 1.00 96.75 398 MET A N 1
ATOM 3157 C CA . MET A 1 398 ? 10.476 -6.904 -10.343 1.00 96.75 398 MET A CA 1
ATOM 3158 C C . MET A 1 398 ? 10.641 -5.395 -10.091 1.00 96.75 398 MET A C 1
ATOM 3160 O O . MET A 1 398 ? 10.481 -4.601 -11.012 1.00 96.75 398 MET A O 1
ATOM 3164 N N . PHE A 1 399 ? 10.964 -4.962 -8.866 1.00 96.19 399 PHE A N 1
ATOM 3165 C CA . PHE A 1 399 ? 11.168 -3.533 -8.589 1.00 96.19 399 PHE A CA 1
ATOM 3166 C C . PHE A 1 399 ? 12.398 -2.967 -9.289 1.00 96.19 399 PHE A C 1
ATOM 3168 O O . PHE A 1 399 ? 12.335 -1.835 -9.768 1.00 96.19 399 PHE A O 1
ATOM 3175 N N . ALA A 1 400 ? 13.497 -3.725 -9.335 1.00 95.00 400 ALA A N 1
ATOM 3176 C CA . ALA A 1 400 ? 14.699 -3.316 -10.053 1.00 95.00 400 ALA A CA 1
ATOM 3177 C C . ALA A 1 400 ? 14.388 -3.106 -11.542 1.00 95.00 400 ALA A C 1
ATOM 3179 O O . ALA A 1 400 ? 14.658 -2.026 -12.066 1.00 95.00 400 ALA A O 1
ATOM 3180 N N . ASP A 1 401 ? 13.703 -4.067 -12.163 1.00 96.62 401 ASP A N 1
ATOM 3181 C CA . ASP A 1 401 ? 13.327 -4.000 -13.575 1.00 96.62 401 ASP A CA 1
ATOM 3182 C C . ASP A 1 401 ? 12.336 -2.854 -13.842 1.00 96.62 401 ASP A C 1
ATOM 3184 O O . ASP A 1 401 ? 12.505 -2.109 -14.804 1.00 96.62 401 ASP A O 1
ATOM 3188 N N . ILE A 1 402 ? 11.337 -2.633 -12.969 1.00 96.12 402 ILE A N 1
ATOM 3189 C CA . ILE A 1 402 ? 10.404 -1.491 -13.082 1.00 96.12 402 ILE A CA 1
ATOM 3190 C C . ILE A 1 402 ? 11.163 -0.160 -13.045 1.00 96.12 402 ILE A C 1
ATOM 3192 O O . ILE A 1 402 ? 10.863 0.753 -13.814 1.00 96.12 402 ILE A O 1
ATOM 3196 N N . VAL A 1 403 ? 12.122 -0.017 -12.131 1.00 95.56 403 VAL A N 1
ATOM 3197 C CA . VAL A 1 403 ? 12.929 1.202 -12.027 1.00 95.56 403 VAL A CA 1
ATOM 3198 C C . VAL A 1 403 ? 13.795 1.383 -13.272 1.00 95.56 403 VAL A C 1
ATOM 3200 O O . VAL A 1 403 ? 13.862 2.494 -13.797 1.00 95.56 403 VAL A O 1
ATOM 3203 N N . GLU A 1 404 ? 14.412 0.315 -13.772 1.00 95.50 404 GLU A N 1
ATOM 3204 C CA . GLU A 1 404 ? 15.249 0.339 -14.973 1.00 95.50 404 GLU A CA 1
ATOM 3205 C C . GLU A 1 404 ? 14.457 0.767 -16.215 1.00 95.50 404 GLU A C 1
ATOM 3207 O O . GLU A 1 404 ? 14.857 1.712 -16.900 1.00 95.50 404 GLU A O 1
ATOM 3212 N N . VAL A 1 405 ? 13.289 0.165 -16.467 1.00 95.38 405 VAL A N 1
ATOM 3213 C CA . VAL A 1 405 ? 12.454 0.506 -17.637 1.00 95.38 405 VAL A CA 1
ATOM 3214 C C . VAL A 1 405 ? 11.843 1.907 -17.553 1.00 95.38 405 VAL A C 1
ATOM 3216 O O . VAL A 1 405 ? 11.410 2.453 -18.566 1.00 95.38 405 VAL A O 1
ATOM 3219 N N . LEU A 1 406 ? 11.830 2.512 -16.362 1.00 95.19 406 LEU A N 1
ATOM 3220 C CA . LEU A 1 406 ? 11.460 3.911 -16.133 1.00 95.19 406 LEU A CA 1
ATOM 3221 C C . LEU A 1 406 ? 12.677 4.857 -16.141 1.00 95.19 406 LEU A C 1
ATOM 3223 O O . LEU A 1 406 ? 12.597 5.992 -15.664 1.00 95.19 406 LEU A O 1
ATOM 3227 N N . GLY A 1 407 ? 13.805 4.413 -16.698 1.00 92.50 407 GLY A N 1
ATOM 3228 C CA . GLY A 1 407 ? 15.011 5.216 -16.900 1.00 92.50 407 GLY A CA 1
ATOM 3229 C C . GLY A 1 407 ? 15.952 5.273 -15.694 1.00 92.50 407 GLY A C 1
ATOM 3230 O O . GLY A 1 407 ? 16.808 6.154 -15.641 1.00 92.50 407 GLY A O 1
ATOM 3231 N N . GLY A 1 408 ? 15.800 4.368 -14.727 1.00 92.88 408 GLY A N 1
ATOM 3232 C CA . GLY A 1 408 ? 16.615 4.315 -13.514 1.00 92.88 408 GLY A CA 1
ATOM 3233 C C . GLY A 1 408 ? 16.203 5.338 -12.451 1.00 92.88 408 GLY A C 1
ATOM 3234 O O . GLY A 1 408 ? 15.263 6.120 -12.625 1.00 92.88 408 GLY A O 1
ATOM 3235 N N . GLU A 1 409 ? 16.907 5.342 -11.317 1.00 87.06 409 GLU A N 1
ATOM 3236 C CA . GLU A 1 409 ? 16.633 6.293 -10.235 1.00 87.06 409 GLU A CA 1
ATOM 3237 C C . GLU A 1 409 ? 17.283 7.657 -10.483 1.00 87.06 409 GLU A C 1
ATOM 3239 O O . GLU A 1 409 ? 18.439 7.760 -10.891 1.00 87.06 409 GLU A O 1
ATOM 3244 N N . GLN A 1 410 ? 16.570 8.742 -10.162 1.00 77.88 410 GLN A N 1
ATOM 3245 C CA . GLN A 1 410 ? 17.085 10.107 -10.337 1.00 77.88 410 GLN A CA 1
ATOM 3246 C C . GLN A 1 410 ? 18.352 10.391 -9.515 1.00 77.88 410 GLN A C 1
ATOM 3248 O O . GLN A 1 410 ? 19.147 11.241 -9.910 1.00 77.88 410 GLN A O 1
ATOM 3253 N N . GLY A 1 411 ? 18.551 9.696 -8.388 1.00 63.53 411 GLY A N 1
ATOM 3254 C CA . GLY A 1 411 ? 19.778 9.806 -7.591 1.00 63.53 411 GLY A CA 1
ATOM 3255 C C . GLY A 1 411 ? 21.023 9.367 -8.368 1.00 63.53 411 GLY A C 1
ATOM 3256 O O . GLY A 1 411 ? 22.039 10.060 -8.331 1.00 63.53 411 GLY A O 1
ATOM 3257 N N . ASP A 1 412 ? 20.904 8.292 -9.147 1.00 53.00 412 ASP A N 1
ATOM 3258 C CA . ASP A 1 412 ? 21.973 7.785 -10.010 1.00 53.00 412 ASP A CA 1
ATOM 3259 C C . ASP A 1 412 ? 22.092 8.600 -11.302 1.00 53.00 412 ASP A C 1
ATOM 3261 O O . ASP A 1 412 ? 23.202 8.894 -11.745 1.00 53.00 412 ASP A O 1
ATOM 3265 N N . ALA A 1 413 ? 20.968 9.052 -11.869 1.00 45.81 413 ALA A N 1
ATOM 3266 C CA . ALA A 1 413 ? 20.959 9.857 -13.092 1.00 45.81 413 ALA A CA 1
ATOM 3267 C C . ALA A 1 413 ? 21.669 11.216 -12.922 1.00 45.81 413 ALA A C 1
ATOM 3269 O O . ALA A 1 413 ? 22.368 11.664 -13.829 1.00 45.81 413 ALA A O 1
ATOM 3270 N N . ILE A 1 414 ? 21.537 11.867 -11.757 1.00 42.91 414 ILE A N 1
ATOM 3271 C CA . ILE A 1 414 ? 22.239 13.129 -11.456 1.00 42.91 414 ILE A CA 1
ATOM 3272 C C . ILE A 1 414 ? 23.745 12.892 -11.271 1.00 42.91 414 ILE A C 1
ATOM 3274 O O . ILE A 1 414 ? 24.550 13.696 -11.739 1.00 42.91 414 ILE A O 1
ATOM 3278 N N . LEU A 1 415 ? 24.139 11.791 -10.624 1.00 39.94 415 LEU A N 1
ATOM 3279 C CA . LEU A 1 415 ? 25.550 11.435 -10.443 1.00 39.94 415 LEU A CA 1
ATOM 3280 C C . LEU A 1 415 ? 26.220 11.035 -11.766 1.00 39.94 415 LEU A C 1
ATOM 3282 O O . LEU A 1 415 ? 27.360 11.421 -12.005 1.00 39.94 415 LEU A O 1
ATOM 3286 N N . GLN A 1 416 ? 25.512 10.328 -12.649 1.00 44.94 416 GLN A N 1
ATOM 3287 C CA . GLN A 1 416 ? 26.008 9.962 -13.979 1.00 44.94 416 GLN A CA 1
ATOM 3288 C C . GLN A 1 416 ? 26.075 11.165 -14.930 1.00 44.94 416 GLN A C 1
ATOM 3290 O O . GLN A 1 416 ? 27.071 11.322 -15.628 1.00 44.94 416 GLN A O 1
ATOM 3295 N N . ALA A 1 417 ? 25.078 12.057 -14.914 1.00 46.12 417 ALA A N 1
ATOM 3296 C CA . ALA A 1 417 ? 25.099 13.291 -15.706 1.00 46.12 417 ALA A CA 1
ATOM 3297 C C . ALA A 1 417 ? 26.148 14.312 -15.225 1.00 46.12 417 ALA A C 1
ATOM 3299 O O . ALA A 1 417 ? 26.543 15.180 -15.993 1.00 46.12 417 ALA A O 1
ATOM 3300 N N . ALA A 1 418 ? 26.589 14.228 -13.966 1.00 40.94 418 ALA A N 1
ATOM 3301 C CA . ALA A 1 418 ? 27.706 15.018 -13.446 1.00 40.94 418 ALA A CA 1
ATOM 3302 C C . ALA A 1 418 ? 29.084 14.382 -13.723 1.00 40.94 418 ALA A C 1
ATOM 3304 O O . ALA A 1 418 ? 30.103 15.057 -13.578 1.00 40.94 418 ALA A O 1
ATOM 3305 N N . ALA A 1 419 ? 29.122 13.090 -14.069 1.00 42.25 419 ALA A N 1
ATOM 3306 C CA . ALA A 1 419 ? 30.342 12.345 -14.383 1.00 42.25 419 ALA A CA 1
ATOM 3307 C C . ALA A 1 419 ? 30.638 12.252 -15.895 1.00 42.25 419 ALA A C 1
ATOM 3309 O O . ALA A 1 419 ? 31.779 11.962 -16.261 1.00 42.25 419 ALA A O 1
ATOM 3310 N N . ALA A 1 420 ? 29.629 12.475 -16.743 1.00 42.44 420 ALA A N 1
ATOM 3311 C CA . ALA A 1 420 ? 29.738 12.642 -18.195 1.00 42.44 420 ALA A CA 1
ATOM 3312 C C . ALA A 1 420 ? 29.976 14.113 -18.563 1.00 42.44 420 ALA A C 1
ATOM 3314 O O . ALA A 1 420 ? 30.699 14.351 -19.559 1.00 42.44 420 ALA A O 1
#

Sequence (420 aa):
MGENRRDRGPALQDFLLFDSAQVSDLSSELRQEVALQTLVFDDAAVLDEVEMEFQQIYRLTRASMFCNWKVHSYPNQCESEIFTPASHASFAHALWSLTGAVSYRMVRFACTPMWFKNLQLHRLPVPWSVNPEQMEKWLAPHAFQPGSSVEMQTQGWASPRDNDSLVYSINRQMLLVFRTEKKLLPASVVNQVTKARALEVEEQQGFKLGRKQMRELKEQVTDELLPRAFSIRRDTRVWIDTVHGWLVIDAASQAVADDVLGLLVKSIDQLPLSSVRVAQSPVAAMTEWLLSGDAPAGFTLDQDTELRSAAQGNATVRYVGHALDVEDMRRHIEAGKQCMRLAMTWDDRVSFVLTPSLTIKRITPLDVIKDASDPTAQNDDEQFDSDMTLMTGELARMFADIVEVLGGEQGDAILQAAAA

Secondary structure (DSSP, 8-state):
---------------S-S-SHHHHHHHHHHHHHHHHH-TT---HHHHHHHHHHHHHHHHHHHHHHHHHHHHHS-SS------------SSSHHHHTTTTTTGGGS--------SS-SSEEEEE--SS----HHHHHHHHGGGB--PPPTT-SEEEEEE-TTSSS-SEEEETTEEEEEEEEEEE---HHHHHHHHHHHHHHHHHHHSSPPPHHHHHHHHHHHHHHHGGGSPEEEEEEEEEEETTTTEEEEE-SSHHHHHHHHHHHHHHSTT---EE--BSS-HHHHHHHHHHH-PPPTTEEEEEEEEEEETTTTT-EEEESS----HHHHHHHHHTTEEEEEEEEEETTTEEEEE-TTS-BEEEEE-HHHHTTS-TT--SHHHHHHHHHHHHHHHHHHHHHHHHHHTTSBHHHHHHHHHH-

Organism: NCBI:txid60549

pLDDT: mean 74.97, std 27.18, range [24.47, 98.19]

InterPro domains:
  IPR007476 Putative exonuclease, RdgC [MF_00194] (114-411)
  IPR007476 Putative exonuclease, RdgC [NF001464] (114-412)
  IPR007476 Putative exonuclease, RdgC [PF04381] (114-409)
  IPR007476 Putative exonuclease, RdgC [PTHR38103] (114-410)

=== Feature glossary ===
The record interleaves many kinds of information about one protein. Here is each kind framed as the question it answers.

Q: Are the domains correctly placed relative to each other?
A: Predicted aligned error is AlphaFold's pairwise confidence. Unlike pLDDT (per-residue), PAE is per-residue-pair and captures whether two parts of the structure are correctly placed relative to each other. Units are ångströms of expected positional error.

Q: Which residues are in helices, strands, or loops?
A: Eight-state secondary structure (DSSP): H is the canonical α-helix, G the tighter 3₁₀-helix, I the wider π-helix; E/B are β-structure, T and S are turns and bends, and '-' is everything else. DSSP derives these from the pattern of main-chain N–H···O=C hydrogen bonds, not from the sequence.

Q: What if only a Cα trace is available?
A: P-SEA three-state annotation labels each residue as helix, strand, or coil based purely on the geometry of the Cα trace. It serves as a fallback when the full backbone (and thus DSSP) is unavailable.

Q: What are the backbone torsion angles?
A: φ (phi) and ψ (psi) are the two rotatable backbone dihedrals per residue: φ is the C(i-1)–N–Cα–C torsion, ψ is the N–Cα–C–N(i+1) torsion, both in degrees on (−180°, 180°]. α-helical residues cluster near (−60°, −45°); β-strand residues near (−120°, +130°). A Ramachandran plot is simply a scatter of (φ, ψ) for every residue.

Q: What known structures does this most resemble?
A: Structural nearest neighbors (via Foldseek easy-search vs the PDB). Reported per hit: target PDB id, E-value, and alignment TM-score. A TM-score above ~0.5 is the conventional threshold for 'same fold'.

Q: What family and function is it annotated with?
A: Database cross-references. InterPro integrates a dozen domain/family signature databases into unified entries with residue-range hits. GO terms attach function/process/location labels with evidence codes. CATH codes position the fold in a four-level structural taxonomy. Organism is the NCBI-taxonomy species name.

Q: Which residues are buried vs exposed?
A: Solvent accessibility: the surface area of each residue that a 1.4 Å water probe can touch, in Å². When only backbone atoms are present the absolute values are lower than full-atom SASA (side chains contribute most of the area) and are flagged as backbone-only.

Q: What do the diagnostic plots show?
A: Three diagnostic plots accompany the record. The Cα contact map visualizes the tertiary structure as a 2D adjacency matrix (8 Å cutoff, sequence-local contacts suppressed). The Ramachandran plot shows the distribution of backbone (φ, ψ) torsions, with points in the α and β basins reflecting secondary structure content. The PAE plot shows AlphaFold's inter-residue confidence as a color matrix.

Q: What is the amino-acid chain?
A: The amino-acid sequence is the protein's primary structure: the linear order of residues from the N-terminus to the C-terminus, written in one-letter code. Everything else here — the 3D coordinates, the secondary structure, the domain annotations — is ultimately a consequence of this string.

Q: What do the rendered images show?
A: The six renders are orthographic views along the three Cartesian axes in both directions. Representation (cartoon, sticks, or surface) and color scheme (sequence-rainbow or by-chain) vary across proteins so the training set covers all the common visualization conventions.

Q: Where is each backbone atom in 3D?
A: The mmCIF table is the protein's shape written out atom by atom. For each backbone N, Cα, C, and carbonyl O, it records an (x, y, z) coordinate triple in Å plus the residue type, chain letter, and residue number.

Q: How mobile is each atom in the crystal?
A: For experimental (PDB) structures, the B-factor (temperature factor) quantifies the positional spread of each atom in the crystal — a combination of thermal vibration and static disorder — in units of Å². High B-factors mark flexible loops or poorly resolved regions; low B-factors mark the rigid, well-ordered core.

Q: How big and how compact is the whole molecule?
A: Three whole-structure scalars: the radius of gyration (RMS distance of Cα from centroid, in Å), the count of Cα–Cα contacts (pairs closer than 8 Å and separated by more than four residues in sequence — i.e. tertiary, not local, contacts), and the bounding-box dimensions. Together they distinguish compact globular folds from extended fibres or disordered chains.

Q: What does the local fold look like, residue by residue?
A: A 3Di character summarizes, for each residue, the relative orientation of the Cα frame of its nearest spatial neighbor. Because it encodes fold topology rather than chemistry, 3Di alignments detect remote structural similarity that sequence alignment misses.

Q: How confident is the AlphaFold model at each residue?
A: For AlphaFold models, the B-factor field carries pLDDT — the model's own estimate of local accuracy on a 0–100 scale. Regions with pLDDT<50 should be treated as essentially unmodeled; they often correspond to intrinsically disordered segments.